Protein AF-E2ZJK9-F1 (afdb_monomer_lite)

Radius of gyration: 49.21 Å; chains: 1; bounding box: 106×94×151 Å

Sequence (545 aa):
MKRNILARRAASAALAACMMFSLSAPALAASTDALLQQSTAAKSAVSVLDEENGMQVDESVQDFDIIINGQSVNSENYNNILGSILCYDIEEKTLKLKEGKSFEGALTITAPEDVSIDLEANASHVVNGNLTVTGAKDVKVTKLKGDDAAEEAIVAINGKAEISCSGDVILKNLGGSSYRGRNLTRDGLTVNGANNVTTEGSIGDQTIIDCTGDIELGNKWGTTASKLTVNSADNVKVTSGSVNWSIENGANITCSGTVEIKGETPIKGDVTIDAGKDVSLEYEEDEAYEDNQNVINITAAGKVELNRNGTRNLGKVIFAQKKGQPYVYFTDKSSEEYKDYRITPIPKTIESKYLRIEPRETYSITVKNGTAQVGDDTTGLNTAFAGEKVTVSGKNENPSVTKFGGWKVISPESFELTEAQKNAEENMTFTMPASPVELKASYSFPAPVLDMQVTVKDGTIRVGKGERQTGTVLVQPGQTVTIEANEPVKENESFHHWKVENGTSTAFAPTEGKLGSETEKGTEKIVFTMPQDGVKLTAVYSIPA

pLDDT: mean 83.43, std 17.49, range [30.0, 98.81]

Organism: NCBI:txid748224

Secondary structure (DSSP, 8-state):
------SS--SSS-SS--SS------TTHHHHHHHHHHHHHHHHHHHTTTTSS---------EEEEEETTEEEETTTTTSBTTTTEEEETTTTEEEE-TT--EES-EEEEE-TT-EEEEEESSS-SEES-EEEEE-S-EEEEE------STT--EEESS-EEEE-SS-EEEEE--S-TTT--EEESS-EEEEEES-EEEESEE-S-EEEEESS-EEEEESSS-SBSSEEEEE-S-EEEEE-SSSEEESS-EEEEESS-EEEEESEEESS-EEEEESS-EEEEE---TT------EEEEEESS-EEEEE-SSS--EEEEEEETT---EEEES-TT----EETTTSPPPSEE-SSEEEEEE--EEEEEEETEEEEETT--S--SEEETT-EEEEEE--S-TTT-EEEEEEEEE-TT----HHHHH-SSEEEEEPPSS-EEEEEEEEPPPP-PPEEEEEEEEEEEETTS--EEEEEEE-TT-EEEEEEPPPSSTT-EEEEEEEPTTS-TT---SBS----SSS---SEEEEE--SS-EEEEEEEE---

Structure (mmCIF, N/CA/C/O backbone):
data_AF-E2ZJK9-F1
#
_entry.id   AF-E2ZJK9-F1
#
loop_
_atom_site.group_PDB
_atom_site.id
_atom_site.type_symbol
_atom_site.label_atom_id
_atom_site.label_alt_id
_atom_site.label_comp_id
_atom_site.label_asym_id
_atom_site.label_entity_id
_atom_site.label_seq_id
_atom_site.pdbx_PDB_ins_code
_atom_site.Cartn_x
_atom_site.Cartn_y
_atom_site.Cartn_z
_atom_site.occupancy
_atom_site.B_iso_or_equiv
_atom_site.auth_seq_id
_atom_site.auth_comp_id
_atom_site.auth_asym_id
_atom_site.auth_atom_id
_atom_site.pdbx_PDB_model_num
ATOM 1 N N . MET A 1 1 ? 21.994 -67.545 -27.556 1.00 36.69 1 MET A N 1
ATOM 2 C CA . MET A 1 1 ? 23.407 -67.112 -27.433 1.00 36.69 1 MET A CA 1
ATOM 3 C C . MET A 1 1 ? 23.386 -65.622 -27.123 1.00 36.69 1 MET A C 1
ATOM 5 O O . MET A 1 1 ? 22.945 -64.864 -27.962 1.00 36.69 1 MET A O 1
ATOM 9 N N . LYS A 1 2 ? 23.362 -65.258 -25.839 1.00 32.78 2 LYS A N 1
ATOM 10 C CA . LYS A 1 2 ? 24.501 -64.855 -24.985 1.00 32.78 2 LYS A CA 1
ATOM 11 C C . LYS A 1 2 ? 25.002 -63.423 -25.269 1.00 32.78 2 LYS A C 1
ATOM 13 O O . LYS A 1 2 ? 25.634 -63.196 -26.288 1.00 32.78 2 LYS A O 1
ATOM 18 N N . ARG A 1 3 ? 24.814 -62.582 -24.233 1.00 33.84 3 ARG A N 1
ATOM 19 C CA . ARG A 1 3 ? 25.404 -61.261 -23.911 1.00 33.84 3 ARG A CA 1
ATOM 20 C C . ARG A 1 3 ? 24.729 -60.020 -24.513 1.00 33.84 3 ARG A C 1
ATOM 22 O O . ARG A 1 3 ? 25.092 -59.606 -25.597 1.00 33.84 3 ARG A O 1
ATOM 29 N N . ASN A 1 4 ? 23.794 -59.432 -23.751 1.00 38.56 4 ASN A N 1
ATOM 30 C CA . ASN A 1 4 ? 23.553 -57.976 -23.647 1.00 38.56 4 ASN A CA 1
ATOM 31 C C . ASN A 1 4 ? 22.528 -57.651 -22.536 1.00 38.56 4 ASN A C 1
ATOM 33 O O . ASN A 1 4 ? 21.489 -57.046 -22.771 1.00 38.56 4 ASN A O 1
ATOM 37 N N . ILE A 1 5 ? 22.808 -58.085 -21.301 1.00 43.97 5 ILE A N 1
ATOM 38 C CA . ILE A 1 5 ? 22.063 -57.672 -20.099 1.00 43.97 5 ILE A CA 1
ATOM 39 C C . ILE A 1 5 ? 23.081 -57.536 -18.964 1.00 43.97 5 ILE A C 1
ATOM 41 O O . ILE A 1 5 ? 23.377 -58.539 -18.326 1.00 43.97 5 ILE A O 1
ATOM 45 N N . LEU A 1 6 ? 23.665 -56.343 -18.779 1.00 38.03 6 LEU A N 1
ATOM 46 C CA . LEU A 1 6 ? 24.171 -55.814 -17.494 1.00 38.03 6 LEU A CA 1
ATOM 47 C C . LEU A 1 6 ? 24.802 -54.410 -17.686 1.00 38.03 6 LEU A C 1
ATOM 49 O O . LEU A 1 6 ? 26.017 -54.273 -17.710 1.00 38.03 6 LEU A O 1
ATOM 53 N N . ALA A 1 7 ? 23.990 -53.361 -17.858 1.00 35.31 7 ALA A N 1
ATOM 54 C CA . ALA A 1 7 ? 24.423 -51.960 -17.647 1.00 35.31 7 ALA A CA 1
ATOM 55 C C . ALA A 1 7 ? 23.241 -50.975 -17.479 1.00 35.31 7 ALA A C 1
ATOM 57 O O . ALA A 1 7 ? 23.321 -49.806 -17.835 1.00 35.31 7 ALA A O 1
ATOM 58 N N . ARG A 1 8 ? 22.110 -51.437 -16.933 1.00 40.41 8 ARG A N 1
ATOM 59 C CA . ARG A 1 8 ? 21.021 -50.583 -16.428 1.00 40.41 8 ARG A CA 1
ATOM 60 C C . ARG A 1 8 ? 20.700 -51.040 -15.010 1.00 40.41 8 ARG A C 1
ATOM 62 O O . ARG A 1 8 ? 19.828 -51.881 -14.832 1.00 40.41 8 ARG A O 1
ATOM 69 N N . ARG A 1 9 ? 21.494 -50.569 -14.041 1.00 40.34 9 ARG A N 1
ATOM 70 C CA . ARG A 1 9 ? 21.239 -50.541 -12.582 1.00 40.34 9 ARG A CA 1
ATOM 71 C C . ARG A 1 9 ? 22.503 -50.046 -11.862 1.00 40.34 9 ARG A C 1
ATOM 73 O O . ARG A 1 9 ? 23.269 -50.843 -11.341 1.00 40.34 9 ARG A O 1
ATOM 80 N N . ALA A 1 10 ? 22.734 -48.734 -11.901 1.00 33.25 10 ALA A N 1
ATOM 81 C CA . ALA A 1 10 ? 23.630 -48.021 -10.977 1.00 33.25 10 ALA A CA 1
ATOM 82 C C . ALA A 1 10 ? 23.337 -46.502 -10.938 1.00 33.25 10 ALA A C 1
ATOM 84 O O . ALA A 1 10 ? 24.207 -45.703 -10.620 1.00 33.25 10 ALA A O 1
ATOM 85 N N . ALA A 1 11 ? 22.106 -46.096 -11.263 1.00 37.12 11 ALA A N 1
ATOM 86 C CA . ALA A 1 11 ? 21.542 -44.838 -10.787 1.00 37.12 11 ALA A CA 1
ATOM 87 C C . ALA A 1 11 ? 20.630 -45.216 -9.610 1.00 37.12 11 ALA A C 1
ATOM 89 O O . ALA A 1 11 ? 19.900 -46.199 -9.730 1.00 37.12 11 ALA A O 1
ATOM 90 N N . SER A 1 12 ? 20.716 -44.477 -8.501 1.00 37.53 12 SER A N 1
ATOM 91 C CA . SER A 1 12 ? 20.052 -44.721 -7.202 1.00 37.53 12 SER A CA 1
ATOM 92 C C . SER A 1 12 ? 20.826 -45.585 -6.195 1.00 37.53 12 SER A C 1
ATOM 94 O O . SER A 1 12 ? 20.400 -46.686 -5.866 1.00 37.53 12 SER A O 1
ATOM 96 N N . ALA A 1 13 ? 21.938 -45.049 -5.673 1.00 36.91 13 ALA A N 1
ATOM 97 C CA . ALA A 1 13 ? 22.360 -45.176 -4.263 1.00 36.91 13 ALA A CA 1
ATOM 98 C C . ALA A 1 13 ? 23.656 -44.372 -4.004 1.00 36.91 13 ALA A C 1
ATOM 100 O O . ALA A 1 13 ? 24.701 -44.942 -3.718 1.00 36.91 13 ALA A O 1
ATOM 101 N N . ALA A 1 14 ? 23.610 -43.043 -4.143 1.00 32.44 14 ALA A N 1
ATOM 102 C CA . ALA A 1 14 ? 24.674 -42.148 -3.656 1.00 32.44 14 ALA A CA 1
ATOM 103 C C . ALA A 1 14 ? 24.133 -40.738 -3.340 1.00 32.44 14 ALA A C 1
ATOM 105 O O . ALA A 1 14 ? 24.819 -39.739 -3.515 1.00 32.44 14 ALA A O 1
ATOM 106 N N . LEU A 1 15 ? 22.872 -40.655 -2.901 1.00 35.00 15 LEU A N 1
ATOM 107 C CA . LEU A 1 15 ? 22.212 -39.410 -2.504 1.00 35.00 15 LEU A CA 1
ATOM 108 C C . LEU A 1 15 ? 21.758 -39.520 -1.041 1.00 35.00 15 LEU A C 1
ATOM 110 O O . LEU A 1 15 ? 20.567 -39.491 -0.763 1.00 35.00 15 LEU A O 1
ATOM 114 N N . ALA A 1 16 ? 22.701 -39.760 -0.124 1.00 37.44 16 ALA A N 1
ATOM 115 C CA . ALA A 1 16 ? 22.486 -39.679 1.328 1.00 37.44 16 ALA A CA 1
ATOM 116 C C . ALA A 1 16 ? 23.815 -39.806 2.106 1.00 37.44 16 ALA A C 1
ATOM 118 O O . ALA A 1 16 ? 23.988 -40.771 2.841 1.00 37.44 16 ALA A O 1
ATOM 119 N N . ALA A 1 17 ? 24.774 -38.885 1.922 1.00 30.00 17 ALA A N 1
ATOM 120 C CA . ALA A 1 17 ? 25.918 -38.725 2.847 1.00 30.00 17 ALA A CA 1
ATOM 121 C C . ALA A 1 17 ?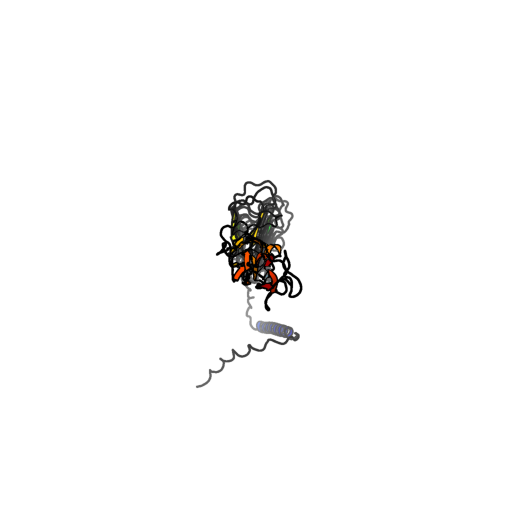 26.744 -37.428 2.635 1.00 30.00 17 ALA A C 1
ATOM 123 O O . ALA A 1 17 ? 27.958 -37.449 2.808 1.00 30.00 17 ALA A O 1
ATOM 124 N N . CYS A 1 18 ? 26.139 -36.295 2.252 1.00 30.66 18 CYS A N 1
ATOM 125 C CA . CYS A 1 18 ? 26.877 -35.022 2.110 1.00 30.66 18 CYS A CA 1
ATOM 126 C C . CYS A 1 18 ? 26.209 -33.853 2.849 1.00 30.66 18 CYS A C 1
ATOM 128 O O . CYS A 1 18 ? 26.067 -32.759 2.316 1.00 30.66 18 CYS A O 1
ATOM 130 N N . MET A 1 19 ? 25.823 -34.077 4.102 1.00 39.34 19 MET A N 1
ATOM 131 C CA . MET A 1 19 ? 25.784 -33.003 5.094 1.00 39.34 19 MET A CA 1
ATOM 132 C C . MET A 1 19 ? 26.695 -33.429 6.239 1.00 39.34 19 MET A C 1
ATOM 134 O O . MET A 1 19 ? 26.606 -34.575 6.670 1.00 39.34 19 MET A O 1
ATOM 138 N N . MET A 1 20 ? 27.519 -32.494 6.717 1.00 39.53 20 MET A N 1
ATOM 139 C CA . MET A 1 20 ? 28.635 -32.652 7.666 1.00 39.53 20 MET A CA 1
ATOM 140 C C . MET A 1 20 ? 29.968 -32.947 6.969 1.00 39.53 20 MET A C 1
ATOM 142 O O . MET A 1 20 ? 30.288 -34.095 6.711 1.00 39.53 20 MET A O 1
ATOM 146 N N . PHE A 1 21 ? 30.718 -31.894 6.630 1.00 30.91 21 PHE A N 1
ATOM 147 C CA . PHE A 1 21 ? 32.135 -31.700 6.986 1.00 30.91 21 PHE A CA 1
ATOM 148 C C . PHE A 1 21 ? 32.675 -30.468 6.242 1.00 30.91 21 PHE A C 1
ATOM 150 O O . PHE A 1 21 ? 32.949 -30.492 5.047 1.00 30.91 21 PHE A O 1
ATOM 157 N N . SER A 1 22 ? 32.823 -29.370 6.978 1.00 46.53 22 SER A N 1
ATOM 158 C CA . SER A 1 22 ? 33.591 -28.192 6.588 1.00 46.53 22 SER A CA 1
ATOM 159 C C . SER A 1 22 ? 35.090 -28.497 6.689 1.00 46.53 22 SER A C 1
ATOM 161 O O . SER A 1 22 ? 35.626 -28.500 7.796 1.00 46.53 22 SER A O 1
ATOM 163 N N . LEU A 1 23 ? 35.772 -28.738 5.566 1.00 31.80 23 LEU A N 1
ATOM 164 C CA . LEU A 1 23 ? 37.238 -28.786 5.489 1.00 31.80 23 LEU A CA 1
ATOM 165 C C . LEU A 1 23 ? 37.726 -28.219 4.140 1.00 31.80 23 LEU A C 1
ATOM 167 O O . LEU A 1 23 ? 37.539 -28.825 3.093 1.00 31.80 23 LEU A O 1
ATOM 171 N N . SER A 1 24 ? 38.328 -27.026 4.209 1.00 39.44 24 SER A N 1
ATOM 172 C CA . SER A 1 24 ? 39.458 -26.510 3.408 1.00 39.44 24 SER A CA 1
ATOM 173 C C . SER A 1 24 ? 39.666 -27.024 1.967 1.00 39.44 24 SER A C 1
ATOM 175 O O . SER A 1 24 ? 40.168 -28.127 1.750 1.00 39.44 24 SER A O 1
ATOM 177 N N . ALA A 1 25 ? 39.418 -26.144 0.991 1.00 44.09 25 ALA A N 1
ATOM 178 C CA . ALA A 1 25 ? 39.797 -2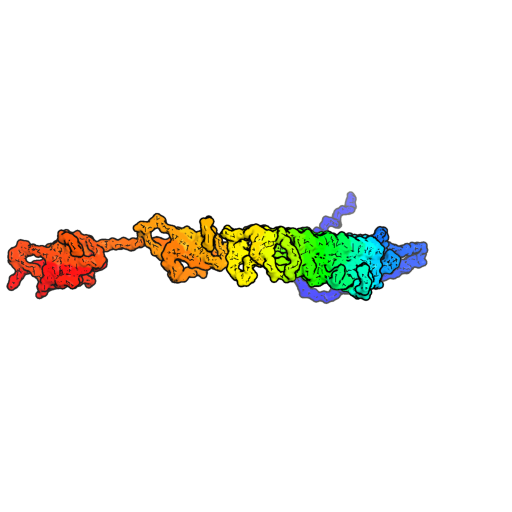6.283 -0.417 1.00 44.09 25 ALA A CA 1
ATOM 179 C C . ALA A 1 25 ? 41.298 -26.004 -0.645 1.00 44.09 25 ALA A C 1
ATOM 181 O O . ALA A 1 25 ? 41.802 -24.970 -0.203 1.00 44.09 25 ALA A O 1
ATOM 182 N N . PRO A 1 26 ? 42.015 -26.915 -1.333 1.00 41.06 26 PRO A N 1
ATOM 183 C CA . PRO A 1 26 ? 42.812 -26.510 -2.505 1.00 41.06 26 PRO A CA 1
ATOM 184 C C . PRO A 1 26 ? 42.707 -27.451 -3.730 1.00 41.06 26 PRO A C 1
ATOM 186 O O . PRO A 1 26 ? 43.377 -27.226 -4.732 1.00 41.06 26 PRO A O 1
ATOM 189 N N . ALA A 1 27 ? 41.883 -28.504 -3.706 1.00 40.94 27 ALA A N 1
ATOM 190 C CA . ALA A 1 27 ? 41.929 -29.551 -4.741 1.00 40.94 27 ALA A CA 1
ATOM 191 C C . ALA A 1 27 ? 41.122 -29.269 -6.031 1.00 40.94 27 ALA A C 1
ATOM 193 O O . ALA A 1 27 ? 41.299 -29.980 -7.017 1.00 40.94 27 ALA A O 1
ATOM 194 N N . LEU A 1 28 ? 40.254 -28.248 -6.059 1.00 36.28 28 LEU A N 1
ATOM 195 C CA . LEU A 1 28 ? 39.377 -27.990 -7.214 1.00 36.28 28 LEU A CA 1
ATOM 196 C C . LEU A 1 28 ? 40.033 -27.108 -8.295 1.00 36.28 28 LEU A C 1
ATOM 198 O O . LEU A 1 28 ? 39.779 -27.313 -9.476 1.00 36.28 28 LEU A O 1
ATOM 202 N N . ALA A 1 29 ? 40.949 -26.208 -7.918 1.00 45.03 29 ALA A N 1
ATOM 203 C CA . ALA A 1 29 ? 41.667 -25.343 -8.863 1.00 45.03 29 ALA A CA 1
ATOM 204 C C . ALA A 1 29 ? 42.700 -26.109 -9.718 1.00 45.03 29 ALA A C 1
ATOM 206 O O . ALA A 1 29 ? 42.884 -25.806 -10.895 1.00 45.03 29 ALA A O 1
ATOM 207 N N . ALA A 1 30 ? 43.314 -27.163 -9.163 1.00 40.53 30 ALA A N 1
ATOM 208 C CA . ALA A 1 30 ? 44.253 -28.018 -9.895 1.00 40.53 30 ALA A CA 1
ATOM 209 C C . ALA A 1 30 ? 43.568 -28.879 -10.981 1.00 40.53 30 ALA A C 1
ATOM 211 O O . ALA A 1 30 ? 44.206 -29.278 -11.953 1.00 40.53 30 ALA A O 1
ATOM 212 N N . SER A 1 31 ? 42.263 -29.150 -10.842 1.00 42.47 31 SER A N 1
ATOM 213 C CA . SER A 1 31 ? 41.483 -29.916 -11.824 1.00 42.47 31 SER A CA 1
ATOM 214 C C . SER A 1 31 ? 41.138 -29.096 -13.069 1.00 42.47 31 SER A C 1
ATOM 216 O O . SER A 1 31 ? 41.044 -29.661 -14.157 1.00 42.47 31 SER A O 1
ATOM 218 N N . THR A 1 32 ? 40.940 -27.784 -12.926 1.00 49.22 32 THR A N 1
ATOM 219 C CA . THR A 1 32 ? 40.674 -26.869 -14.045 1.00 49.22 32 THR A CA 1
ATOM 220 C C . THR A 1 32 ? 41.924 -26.610 -14.880 1.00 49.22 32 THR A C 1
ATOM 222 O O . THR A 1 32 ? 41.837 -26.652 -16.103 1.00 49.22 32 THR A O 1
ATOM 225 N N . ASP A 1 33 ? 43.094 -26.464 -14.250 1.00 48.44 33 ASP A N 1
ATOM 226 C CA . ASP A 1 33 ? 44.368 -26.299 -14.969 1.00 48.44 33 ASP A CA 1
ATOM 227 C C . ASP A 1 33 ? 44.777 -27.558 -15.745 1.00 48.44 33 ASP A C 1
ATOM 229 O O . ASP A 1 33 ? 45.275 -27.463 -16.867 1.00 48.44 33 ASP A O 1
ATOM 233 N N . ALA A 1 34 ? 44.515 -28.749 -15.196 1.00 45.44 34 ALA A N 1
ATOM 234 C CA . ALA A 1 34 ? 44.786 -30.010 -15.888 1.00 45.44 34 ALA A CA 1
ATOM 235 C C . ALA A 1 34 ? 43.881 -30.212 -17.122 1.00 45.44 34 ALA A C 1
ATOM 237 O O . ALA A 1 34 ? 44.342 -30.714 -18.149 1.00 45.44 34 ALA A O 1
ATOM 238 N N . LEU A 1 35 ? 42.615 -29.781 -17.051 1.00 46.00 35 LEU A N 1
ATOM 239 C CA . LEU A 1 35 ? 41.676 -29.777 -18.182 1.00 46.00 35 LEU A CA 1
ATOM 240 C C . LEU A 1 35 ? 42.055 -28.730 -19.241 1.00 46.00 35 LEU A C 1
ATOM 242 O O . LEU A 1 35 ? 42.002 -29.026 -20.436 1.00 46.00 35 LEU A O 1
ATOM 246 N N . LEU A 1 36 ? 42.501 -27.541 -18.818 1.00 52.84 36 LEU A N 1
ATOM 247 C CA . LEU A 1 36 ? 42.991 -26.504 -19.727 1.00 52.84 36 LEU A CA 1
ATOM 248 C C . LEU A 1 36 ? 44.255 -26.971 -20.462 1.00 52.84 36 LEU A C 1
ATOM 250 O O . LEU A 1 36 ? 44.302 -26.879 -21.688 1.00 52.84 36 LEU A O 1
ATOM 254 N N . GLN A 1 37 ? 45.228 -27.554 -19.745 1.00 52.41 37 GLN A N 1
ATOM 255 C CA . GLN A 1 37 ? 46.450 -28.123 -20.330 1.00 52.41 37 GLN A CA 1
ATOM 256 C C . GLN A 1 37 ? 46.160 -29.275 -21.296 1.00 52.41 37 GLN A C 1
ATOM 258 O O . GLN A 1 37 ? 46.801 -29.346 -22.345 1.00 52.41 37 GLN A O 1
ATOM 263 N N . GLN A 1 38 ? 45.185 -30.145 -21.003 1.00 45.47 38 GLN A N 1
ATOM 264 C CA . GLN A 1 38 ? 44.758 -31.178 -21.953 1.00 45.47 38 GLN A CA 1
ATOM 265 C C . GLN A 1 38 ? 44.110 -30.581 -23.210 1.00 45.47 38 GLN A C 1
ATOM 267 O O . GLN A 1 38 ? 44.359 -31.087 -24.302 1.00 45.47 38 GLN A O 1
ATOM 272 N N . SER A 1 39 ? 43.338 -29.493 -23.092 1.00 46.81 39 SER A N 1
ATOM 273 C CA . SER A 1 39 ? 42.735 -28.819 -24.253 1.00 46.81 39 SER A CA 1
ATOM 274 C C . SER A 1 39 ? 43.774 -28.096 -25.121 1.00 46.81 39 SER A C 1
ATOM 276 O O . SER A 1 39 ? 43.702 -28.149 -26.348 1.00 46.81 39 SER A O 1
ATOM 278 N N . THR A 1 40 ? 44.793 -27.490 -24.502 1.00 52.16 40 THR A N 1
ATOM 279 C CA . THR A 1 40 ? 45.890 -26.816 -25.211 1.00 52.16 40 THR A CA 1
ATOM 280 C C . THR A 1 40 ? 46.804 -27.836 -25.889 1.00 52.16 40 THR A C 1
ATOM 282 O O . THR A 1 40 ? 47.172 -27.654 -27.046 1.00 52.16 40 THR A O 1
ATOM 285 N N . ALA A 1 41 ? 47.096 -28.962 -25.228 1.00 45.84 41 ALA A N 1
ATOM 286 C CA . ALA A 1 41 ? 47.845 -30.066 -25.826 1.00 45.84 41 ALA A CA 1
ATOM 287 C C . ALA A 1 41 ? 47.070 -30.754 -26.966 1.00 45.84 41 ALA A C 1
ATOM 289 O O . ALA A 1 41 ? 47.674 -31.136 -27.965 1.00 45.84 41 ALA A O 1
ATOM 290 N N . ALA A 1 42 ? 45.740 -30.867 -26.863 1.00 42.47 42 ALA A N 1
ATOM 291 C CA . ALA A 1 42 ? 44.894 -31.373 -27.944 1.00 42.47 42 ALA A CA 1
ATOM 292 C C . ALA A 1 42 ? 44.851 -30.411 -29.146 1.00 42.47 42 ALA A C 1
ATOM 294 O O . ALA A 1 42 ? 44.963 -30.870 -30.278 1.00 42.47 42 ALA A O 1
ATOM 295 N N . LYS A 1 43 ? 44.784 -29.088 -28.925 1.00 48.06 43 LYS A N 1
ATOM 296 C CA . LYS A 1 43 ? 44.888 -28.078 -29.998 1.00 48.06 43 LYS A CA 1
ATOM 297 C C . LYS A 1 43 ? 46.253 -28.104 -30.696 1.00 48.06 43 LYS A C 1
ATOM 299 O O . LYS A 1 43 ? 46.304 -28.022 -31.918 1.00 48.06 43 LYS A O 1
ATOM 304 N N . SER A 1 44 ? 47.343 -28.287 -29.948 1.00 50.12 44 SER A N 1
ATOM 305 C CA . SER A 1 44 ? 48.688 -28.424 -30.525 1.00 50.12 44 SER A CA 1
ATOM 306 C C . SER A 1 44 ? 48.929 -29.768 -31.220 1.00 50.12 44 SER A C 1
ATOM 308 O O . SER A 1 44 ? 49.742 -29.832 -32.131 1.00 50.12 44 SER A O 1
ATOM 310 N N . ALA A 1 45 ? 48.246 -30.848 -30.830 1.00 40.56 45 ALA A N 1
ATOM 311 C CA . ALA A 1 45 ? 48.332 -32.125 -31.545 1.00 40.56 45 ALA A CA 1
ATOM 312 C C . ALA A 1 45 ? 47.534 -32.121 -32.863 1.00 40.56 45 ALA A C 1
ATOM 314 O O . ALA A 1 45 ? 47.921 -32.813 -33.800 1.00 40.56 45 ALA A O 1
ATOM 315 N N . VAL A 1 46 ? 46.458 -31.329 -32.954 1.00 44.84 46 VAL A N 1
ATOM 316 C CA . VAL A 1 46 ? 45.696 -31.123 -34.199 1.00 44.84 46 VAL A CA 1
ATOM 317 C C . VAL A 1 46 ? 46.503 -30.290 -35.201 1.00 44.84 46 VAL A C 1
ATOM 319 O O . VAL A 1 46 ? 46.625 -30.696 -36.351 1.00 44.84 46 VAL A O 1
ATOM 322 N N . SER A 1 47 ? 47.195 -29.231 -34.757 1.00 47.19 47 SER A N 1
ATOM 323 C CA . SER A 1 47 ? 47.999 -28.388 -35.662 1.00 47.19 47 SER A CA 1
ATOM 324 C C . SER A 1 47 ? 49.187 -29.106 -36.320 1.00 47.19 47 SER A C 1
ATOM 326 O O . SER A 1 47 ? 49.665 -28.659 -37.354 1.00 47.19 47 SER A O 1
ATOM 328 N N . VAL A 1 48 ? 49.688 -30.202 -35.734 1.00 49.44 48 VAL A N 1
ATOM 329 C CA . VAL A 1 48 ? 50.791 -31.002 -36.310 1.00 49.44 48 VAL A CA 1
ATOM 330 C C . VAL A 1 48 ? 50.277 -32.032 -37.330 1.00 49.44 48 VAL A C 1
ATOM 332 O O . VAL A 1 48 ? 51.048 -32.518 -38.150 1.00 49.44 48 VAL A O 1
ATOM 335 N N . LEU A 1 49 ? 48.978 -32.354 -37.318 1.00 45.53 49 LEU A N 1
ATOM 336 C CA . LEU A 1 49 ? 48.354 -33.260 -38.292 1.00 45.53 49 LEU A CA 1
ATOM 337 C C . LEU A 1 49 ? 47.828 -32.530 -39.541 1.00 45.53 49 LEU A C 1
ATOM 339 O O . LEU A 1 49 ? 47.650 -33.166 -40.581 1.00 45.53 49 LEU A O 1
ATOM 343 N N . ASP A 1 50 ? 47.624 -31.214 -39.457 1.00 47.75 50 ASP A N 1
ATOM 344 C CA . ASP A 1 50 ? 47.108 -30.388 -40.556 1.00 47.75 50 ASP A CA 1
ATOM 345 C C . ASP A 1 50 ? 48.186 -30.004 -41.592 1.00 47.75 50 ASP A C 1
ATOM 347 O O . ASP A 1 50 ? 47.863 -29.726 -42.745 1.00 47.75 50 ASP A O 1
ATOM 351 N N . GLU A 1 51 ? 49.480 -30.054 -41.244 1.00 51.19 51 GLU A N 1
ATOM 352 C CA . GLU A 1 51 ? 50.570 -29.772 -42.198 1.00 51.19 51 GLU A CA 1
ATOM 353 C C . GLU A 1 51 ? 50.790 -30.889 -43.239 1.00 51.19 51 GLU A C 1
ATOM 355 O O . GLU A 1 51 ? 51.410 -30.641 -44.274 1.00 51.19 51 GLU A O 1
ATOM 360 N N . GLU A 1 52 ? 50.262 -32.102 -43.021 1.00 48.69 52 GLU A N 1
ATOM 361 C CA . GLU A 1 52 ? 50.449 -33.240 -43.941 1.00 48.69 52 GLU A CA 1
ATOM 362 C C . GLU A 1 52 ? 49.200 -33.580 -44.781 1.00 48.69 52 GLU A C 1
ATOM 364 O O . GLU A 1 52 ? 49.285 -34.339 -45.746 1.00 48.69 52 GLU A O 1
ATOM 369 N N . ASN A 1 53 ? 48.046 -32.970 -44.492 1.00 46.00 53 ASN A N 1
ATOM 370 C CA . ASN A 1 53 ? 46.829 -33.101 -45.292 1.00 46.00 53 ASN A CA 1
ATOM 371 C C . ASN A 1 53 ? 46.305 -31.711 -45.639 1.00 46.00 53 ASN A C 1
ATOM 373 O O . ASN A 1 53 ? 45.742 -31.048 -44.781 1.00 46.00 53 ASN A O 1
ATOM 377 N N . GLY A 1 54 ? 46.440 -31.295 -46.903 1.00 50.09 54 GLY A N 1
ATOM 378 C CA . GLY A 1 54 ? 45.941 -30.020 -47.436 1.00 50.09 54 GLY A CA 1
ATOM 379 C C . GLY A 1 54 ? 44.411 -29.864 -47.420 1.00 50.09 54 GLY A C 1
ATOM 380 O O . GLY A 1 54 ? 43.800 -29.659 -48.467 1.00 50.09 54 GLY A O 1
ATOM 381 N N . MET A 1 55 ? 43.792 -29.956 -46.245 1.00 49.81 55 MET A N 1
ATOM 382 C CA . MET A 1 55 ? 42.466 -29.437 -45.944 1.00 49.81 55 MET A CA 1
ATOM 383 C C . MET A 1 55 ? 42.628 -27.984 -45.508 1.00 49.81 55 MET A C 1
ATOM 385 O O . MET A 1 55 ? 43.234 -27.698 -44.480 1.00 49.81 55 MET A O 1
ATOM 389 N N . GLN A 1 56 ? 42.067 -27.060 -46.287 1.00 51.41 56 GLN A N 1
ATOM 390 C CA . GLN A 1 56 ? 41.753 -25.732 -45.773 1.00 51.41 56 GLN A CA 1
ATOM 391 C C . GLN A 1 56 ? 40.820 -25.905 -44.571 1.00 51.41 56 GLN A C 1
ATOM 393 O O . GLN A 1 56 ? 39.687 -26.361 -44.728 1.00 51.41 56 GLN A O 1
ATOM 398 N N . VAL A 1 57 ? 41.307 -25.570 -43.379 1.00 47.41 57 VAL A N 1
ATOM 399 C CA . VAL A 1 57 ? 40.451 -25.331 -42.221 1.00 47.41 57 VAL A CA 1
ATOM 400 C C . VAL A 1 57 ? 39.743 -24.011 -42.508 1.00 47.41 57 VAL A C 1
ATOM 402 O O . VAL A 1 57 ? 40.358 -22.951 -42.446 1.00 47.41 57 VAL A O 1
ATOM 405 N N . ASP A 1 58 ? 38.483 -24.092 -42.925 1.00 53.50 58 ASP A N 1
ATOM 406 C CA . ASP A 1 58 ? 37.593 -22.934 -42.970 1.00 53.50 58 ASP A CA 1
ATOM 407 C C . ASP A 1 58 ? 37.491 -22.422 -41.524 1.00 53.50 58 ASP A C 1
ATOM 409 O O . ASP A 1 58 ? 37.104 -23.187 -40.632 1.00 53.50 58 ASP A O 1
ATOM 413 N N . GLU A 1 59 ? 37.937 -21.192 -41.247 1.00 59.16 59 GLU A N 1
ATOM 414 C CA . GLU A 1 59 ? 37.766 -20.593 -39.921 1.00 59.16 59 GLU A CA 1
ATOM 415 C C . GLU A 1 59 ? 36.263 -20.561 -39.643 1.00 59.16 59 GLU A C 1
ATOM 417 O O . GLU A 1 59 ? 35.512 -19.830 -40.285 1.00 59.16 59 GLU A O 1
ATOM 422 N N . SER A 1 60 ? 35.792 -21.419 -38.734 1.00 74.69 60 SER A N 1
ATOM 423 C CA . SER A 1 60 ? 34.367 -21.514 -38.446 1.00 74.69 60 SER A CA 1
ATOM 424 C C . SER A 1 60 ? 33.900 -20.182 -37.868 1.00 74.69 60 SER A C 1
ATOM 426 O O . SER A 1 60 ? 34.228 -19.860 -36.724 1.00 74.69 60 SER A O 1
ATOM 428 N N . VAL A 1 61 ? 33.147 -19.420 -38.660 1.00 83.75 61 VAL A N 1
ATOM 429 C CA . VAL A 1 61 ? 32.512 -18.176 -38.230 1.00 83.75 61 VAL A CA 1
ATOM 430 C C . VAL A 1 61 ? 31.597 -18.501 -37.053 1.00 83.75 61 VAL A C 1
ATOM 432 O O . VAL A 1 61 ? 30.591 -19.195 -37.203 1.00 83.75 61 VAL A O 1
ATOM 435 N N . GLN A 1 62 ? 31.980 -18.042 -35.864 1.00 90.50 62 GLN A N 1
ATOM 436 C CA . GLN A 1 62 ? 31.194 -18.247 -34.656 1.00 90.50 62 GLN A CA 1
ATOM 437 C C . GLN A 1 62 ? 30.036 -17.249 -34.661 1.00 90.50 62 GLN A C 1
ATOM 439 O O . GLN A 1 62 ? 30.276 -16.043 -34.652 1.00 90.50 62 GLN A O 1
ATOM 444 N N . ASP A 1 63 ? 28.800 -17.746 -34.672 1.00 93.38 63 ASP A N 1
ATOM 445 C CA . ASP A 1 63 ? 27.595 -16.941 -34.450 1.00 93.38 63 ASP A CA 1
ATOM 446 C C . ASP A 1 63 ? 27.402 -16.709 -32.942 1.00 93.38 63 ASP A C 1
ATOM 448 O O . ASP A 1 63 ? 27.684 -17.597 -32.130 1.00 93.38 63 ASP A O 1
ATOM 452 N N . PHE A 1 64 ? 26.970 -15.506 -32.569 1.00 95.94 64 PHE A N 1
ATOM 453 C CA . PHE A 1 64 ? 26.686 -15.133 -31.181 1.00 95.94 64 PHE A CA 1
ATOM 454 C C . PHE A 1 64 ? 25.188 -15.142 -30.853 1.00 95.94 64 PHE A C 1
ATOM 456 O O . PHE A 1 64 ? 24.814 -14.736 -29.756 1.00 95.94 64 PHE A O 1
ATOM 463 N N . ASP A 1 65 ? 24.336 -15.566 -31.792 1.00 96.69 65 ASP A N 1
ATOM 464 C CA . ASP A 1 65 ? 22.874 -15.586 -31.667 1.00 96.69 65 ASP A CA 1
ATOM 465 C C . ASP A 1 65 ? 22.270 -14.192 -31.388 1.00 96.69 65 ASP A C 1
ATOM 467 O O . ASP A 1 65 ? 21.173 -14.052 -30.842 1.00 96.69 65 ASP A O 1
ATOM 471 N N . ILE A 1 66 ? 22.984 -13.132 -31.787 1.00 98.12 66 ILE A N 1
ATOM 472 C CA . ILE A 1 66 ? 22.533 -11.740 -31.698 1.00 98.12 66 ILE A CA 1
ATOM 473 C C . ILE A 1 66 ? 22.136 -11.270 -33.097 1.00 98.12 66 ILE A C 1
ATOM 475 O O . ILE A 1 66 ? 22.917 -11.370 -34.043 1.00 98.12 66 ILE A O 1
ATOM 479 N N . ILE A 1 67 ? 20.942 -10.694 -33.222 1.00 98.19 67 ILE A N 1
ATOM 480 C CA . ILE A 1 67 ? 20.419 -10.131 -34.471 1.00 98.19 67 ILE A CA 1
ATOM 481 C C . ILE A 1 67 ? 20.137 -8.646 -34.263 1.00 98.19 67 ILE A C 1
ATOM 483 O O . ILE A 1 67 ? 19.383 -8.270 -33.366 1.00 98.19 67 ILE A O 1
ATOM 487 N N . ILE A 1 68 ? 20.704 -7.797 -35.122 1.00 97.75 68 ILE A N 1
ATOM 488 C CA . ILE A 1 68 ? 20.526 -6.342 -35.075 1.00 97.75 68 ILE A CA 1
ATOM 489 C C . ILE A 1 68 ? 19.998 -5.865 -36.423 1.00 97.75 68 ILE A C 1
ATOM 491 O O . ILE A 1 68 ? 20.671 -6.009 -37.441 1.00 97.75 68 ILE A O 1
ATOM 495 N N . ASN A 1 69 ? 18.782 -5.313 -36.450 1.00 97.06 69 ASN A N 1
ATOM 496 C CA . ASN A 1 69 ? 18.099 -4.881 -37.680 1.00 97.06 69 ASN A CA 1
ATOM 497 C C . ASN A 1 69 ? 18.120 -5.942 -38.807 1.00 97.06 69 ASN A C 1
ATOM 499 O O . ASN A 1 69 ? 18.227 -5.614 -39.987 1.00 97.06 69 ASN A O 1
ATOM 503 N N . GLY A 1 70 ? 18.030 -7.225 -38.440 1.00 95.25 70 GLY A N 1
ATOM 504 C CA . GLY A 1 70 ? 18.066 -8.360 -39.371 1.00 95.25 70 GLY A CA 1
ATOM 505 C C . GLY A 1 70 ? 19.465 -8.861 -39.756 1.00 95.25 70 GLY A C 1
ATOM 506 O O . GLY A 1 70 ? 19.559 -9.836 -40.495 1.00 95.25 70 GLY A O 1
ATOM 507 N N . GLN A 1 71 ? 20.541 -8.244 -39.260 1.00 95.69 71 GLN A N 1
ATOM 508 C CA . GLN A 1 71 ? 21.919 -8.705 -39.452 1.00 95.69 71 GLN A CA 1
ATOM 509 C C . GLN A 1 71 ? 22.395 -9.523 -38.238 1.00 95.69 71 GLN A C 1
ATOM 511 O O . GLN A 1 71 ? 22.378 -9.012 -37.119 1.00 95.69 71 GLN A O 1
ATOM 516 N N . SER A 1 72 ? 22.865 -10.757 -38.460 1.00 96.00 72 SER A N 1
ATOM 517 C CA . SER A 1 72 ? 23.508 -11.573 -37.414 1.00 96.00 72 SER A CA 1
ATOM 518 C C . SER A 1 72 ? 24.891 -11.042 -37.033 1.00 96.00 72 SER A C 1
ATOM 520 O O . SER A 1 72 ? 25.662 -10.591 -37.891 1.00 96.00 72 SER A O 1
ATOM 522 N N . VAL A 1 73 ? 25.215 -11.135 -35.745 1.00 96.81 73 VAL A N 1
ATOM 523 C CA . VAL A 1 73 ? 26.528 -10.791 -35.190 1.00 96.81 73 VAL A CA 1
ATOM 524 C C . VAL A 1 73 ? 27.371 -12.054 -35.036 1.00 96.81 73 VAL A C 1
ATOM 526 O O . VAL A 1 73 ? 26.934 -13.029 -34.434 1.00 96.81 73 VAL A O 1
ATOM 529 N N . ASN A 1 74 ? 28.595 -12.028 -35.558 1.00 95.62 74 ASN A N 1
ATOM 530 C CA . ASN A 1 74 ? 29.498 -13.176 -35.574 1.00 95.62 74 ASN A CA 1
ATOM 531 C C . ASN A 1 74 ? 30.965 -12.762 -35.369 1.00 95.62 74 ASN A C 1
ATOM 533 O O . ASN A 1 74 ? 31.285 -11.572 -35.292 1.00 95.62 74 ASN A O 1
ATOM 537 N N . SER A 1 75 ? 31.872 -13.737 -35.294 1.00 92.81 75 SER A N 1
ATOM 538 C CA . SER A 1 75 ? 33.306 -13.515 -35.047 1.00 92.81 75 SER A CA 1
ATOM 539 C C . SER A 1 75 ? 34.011 -12.608 -36.065 1.00 92.81 75 SER A C 1
ATOM 541 O O . SER A 1 75 ? 35.085 -12.096 -35.763 1.00 92.81 75 SER A O 1
ATOM 543 N N . GLU A 1 76 ? 33.427 -12.359 -37.239 1.00 93.06 76 GLU A N 1
ATOM 544 C CA . GLU A 1 76 ? 33.995 -11.453 -38.245 1.00 93.06 76 GLU A CA 1
ATOM 545 C C . GLU A 1 76 ? 33.533 -10.003 -38.057 1.00 93.06 76 GLU A C 1
ATOM 547 O O . GLU A 1 76 ? 34.299 -9.063 -38.279 1.00 93.06 76 GLU A O 1
ATOM 552 N N . ASN A 1 77 ? 32.272 -9.799 -37.659 1.00 93.50 77 ASN A N 1
ATOM 553 C CA . ASN A 1 77 ? 31.646 -8.476 -37.642 1.00 93.50 77 ASN A CA 1
ATOM 554 C C . ASN A 1 77 ? 31.395 -7.902 -36.239 1.00 93.50 77 ASN A C 1
ATOM 556 O O . ASN A 1 77 ? 30.991 -6.743 -36.144 1.00 93.50 77 ASN A O 1
ATOM 560 N N . TYR A 1 78 ? 31.662 -8.653 -35.164 1.00 94.00 78 TYR A N 1
ATOM 561 C CA . TYR A 1 78 ? 31.331 -8.272 -33.783 1.00 94.00 78 TYR A CA 1
ATOM 562 C C . TYR A 1 78 ? 31.850 -6.892 -33.363 1.00 94.00 78 TYR A C 1
ATOM 564 O O . TYR A 1 78 ? 31.165 -6.170 -32.648 1.00 94.00 78 TYR A O 1
ATOM 572 N N . ASN A 1 79 ? 33.020 -6.466 -33.847 1.00 93.00 79 ASN A N 1
ATOM 573 C CA . ASN A 1 79 ? 33.577 -5.140 -33.558 1.00 93.00 79 ASN A CA 1
ATOM 574 C C . ASN A 1 79 ? 33.217 -4.077 -34.621 1.00 93.00 79 ASN A C 1
ATOM 576 O O . ASN A 1 79 ? 33.732 -2.961 -34.601 1.00 93.00 79 ASN A O 1
ATOM 580 N N . ASN A 1 80 ? 32.379 -4.387 -35.607 1.00 92.38 80 ASN A N 1
ATOM 581 C CA . ASN A 1 80 ? 32.044 -3.485 -36.710 1.00 92.38 80 ASN A CA 1
ATOM 582 C C . ASN A 1 80 ? 30.604 -3.691 -37.204 1.00 92.38 80 ASN A C 1
ATOM 584 O O . ASN A 1 80 ? 30.361 -3.945 -38.385 1.00 92.38 80 ASN A O 1
ATOM 588 N N . ILE A 1 81 ? 29.637 -3.557 -36.300 1.00 92.44 81 ILE A N 1
ATOM 589 C CA . ILE A 1 81 ? 28.226 -3.772 -36.619 1.00 92.44 81 ILE A CA 1
ATOM 590 C C . ILE A 1 81 ? 27.607 -2.459 -37.125 1.00 92.44 81 ILE A C 1
ATOM 592 O O . ILE A 1 81 ? 27.873 -1.382 -36.578 1.00 92.44 81 ILE A O 1
ATOM 596 N N . LEU A 1 82 ? 26.807 -2.548 -38.198 1.00 90.19 82 LEU A N 1
ATOM 597 C CA . LEU A 1 82 ? 26.124 -1.419 -38.849 1.00 90.19 82 LEU A CA 1
ATOM 598 C C . LEU A 1 82 ? 27.056 -0.226 -39.142 1.00 90.19 82 LEU A C 1
ATOM 600 O O . LEU A 1 82 ? 26.786 0.906 -38.753 1.00 90.19 82 LEU A O 1
ATOM 604 N N . GLY A 1 83 ? 28.189 -0.475 -39.807 1.00 83.44 83 GLY A N 1
ATOM 605 C CA . GLY A 1 83 ? 29.126 0.591 -40.185 1.00 83.44 83 GLY A CA 1
ATOM 606 C C . GLY A 1 83 ? 29.899 1.180 -38.999 1.00 83.44 83 GLY A C 1
ATOM 607 O O . GLY A 1 83 ? 30.138 2.386 -38.941 1.00 83.44 83 GLY A O 1
ATOM 608 N N . SER A 1 84 ? 30.311 0.333 -38.049 1.00 87.12 84 SER A N 1
ATOM 609 C CA . SER A 1 84 ? 31.064 0.719 -36.845 1.00 87.12 84 SER A CA 1
ATOM 610 C C . SER A 1 84 ? 30.288 1.639 -35.900 1.00 87.12 84 SER A C 1
ATOM 612 O O . SER A 1 84 ? 30.888 2.498 -35.249 1.00 87.12 84 SER A O 1
ATOM 614 N N . ILE A 1 85 ? 28.966 1.495 -35.821 1.00 92.81 85 ILE A N 1
ATOM 615 C CA . ILE A 1 85 ? 28.154 2.199 -34.817 1.00 92.81 85 ILE A CA 1
ATOM 616 C C . ILE A 1 85 ? 28.094 1.382 -33.528 1.00 92.81 85 ILE A C 1
ATOM 618 O O . ILE A 1 85 ? 28.259 1.938 -32.446 1.00 92.81 85 ILE A O 1
ATOM 622 N N . LEU A 1 86 ? 27.929 0.066 -33.656 1.00 95.88 86 LEU A N 1
ATOM 623 C CA . LEU A 1 86 ? 27.819 -0.868 -32.542 1.00 95.88 86 LEU A CA 1
ATOM 624 C C . LEU A 1 86 ? 29.029 -1.812 -32.507 1.00 95.88 86 LEU A C 1
ATOM 626 O O . LEU A 1 86 ? 29.648 -2.104 -33.540 1.00 95.88 86 LEU A O 1
ATOM 630 N N . CYS A 1 87 ? 29.356 -2.295 -31.314 1.00 95.81 87 CYS A N 1
ATOM 631 C CA . CYS A 1 87 ? 30.288 -3.394 -31.099 1.00 95.81 87 CYS A CA 1
ATOM 632 C C . CYS A 1 87 ? 29.765 -4.334 -30.012 1.00 95.81 87 CYS A C 1
ATOM 634 O O . CYS A 1 87 ? 29.120 -3.908 -29.060 1.00 95.81 87 CYS A O 1
ATOM 636 N N . TYR A 1 88 ? 30.049 -5.619 -30.163 1.00 97.56 88 TYR A N 1
ATOM 637 C CA . TYR A 1 88 ? 29.805 -6.635 -29.155 1.00 97.56 88 TYR A CA 1
ATOM 638 C C . TYR A 1 88 ? 31.114 -6.952 -28.434 1.00 97.56 88 TYR A C 1
ATOM 640 O O . TYR A 1 88 ? 32.141 -7.194 -29.060 1.00 97.56 88 TYR A O 1
ATOM 648 N N . ASP A 1 89 ? 31.083 -6.906 -27.113 1.00 96.31 89 ASP A N 1
ATOM 649 C CA . ASP A 1 89 ? 32.181 -7.286 -26.239 1.00 96.31 89 ASP A CA 1
ATOM 650 C C . ASP A 1 89 ? 32.001 -8.758 -25.858 1.00 96.31 89 ASP A C 1
ATOM 652 O O . ASP A 1 89 ? 31.044 -9.099 -25.165 1.00 96.31 89 ASP A O 1
ATOM 656 N N . ILE A 1 90 ? 32.876 -9.633 -26.362 1.00 94.88 90 ILE A N 1
ATOM 657 C CA . ILE A 1 90 ? 32.750 -11.089 -26.191 1.00 94.88 90 ILE A CA 1
ATOM 658 C C . ILE A 1 90 ? 33.040 -11.498 -24.740 1.00 94.88 90 ILE A C 1
ATOM 660 O O . ILE A 1 90 ? 32.391 -12.408 -24.223 1.00 94.88 90 ILE A O 1
ATOM 664 N N . GLU A 1 91 ? 34.000 -10.839 -24.083 1.00 94.00 91 GLU A N 1
ATOM 665 C CA . GLU A 1 91 ? 34.394 -11.161 -22.706 1.00 94.00 91 GLU A CA 1
ATOM 666 C C . GLU A 1 91 ? 33.310 -10.715 -21.721 1.00 94.00 91 GLU A C 1
ATOM 668 O O . GLU A 1 91 ? 32.867 -11.505 -20.887 1.00 94.00 91 GLU A O 1
ATOM 673 N N . GLU A 1 92 ? 32.810 -9.487 -21.885 1.00 95.69 92 GLU A N 1
ATOM 674 C CA . GLU A 1 92 ? 31.747 -8.919 -21.045 1.00 95.69 92 GLU A CA 1
ATOM 675 C C . GLU A 1 92 ? 30.335 -9.331 -21.488 1.00 95.69 92 GLU A C 1
ATOM 677 O O . GLU A 1 92 ? 29.347 -8.928 -20.872 1.00 95.69 92 GLU A O 1
ATOM 682 N N . LYS A 1 93 ? 30.212 -10.076 -22.594 1.00 97.44 93 LYS A N 1
ATOM 683 C CA . LYS A 1 93 ? 28.942 -10.430 -23.251 1.00 97.44 93 LYS A CA 1
ATOM 684 C C . LYS A 1 93 ? 27.990 -9.242 -23.392 1.00 97.44 93 LYS A C 1
ATOM 686 O O . LYS A 1 93 ? 26.801 -9.342 -23.100 1.00 97.44 93 LYS A O 1
ATOM 691 N N . THR A 1 94 ? 28.508 -8.099 -23.830 1.00 98.06 94 THR A N 1
ATOM 692 C CA . THR A 1 94 ? 27.741 -6.849 -23.842 1.00 98.06 94 THR A CA 1
ATOM 693 C C . THR A 1 94 ? 27.755 -6.195 -25.217 1.00 98.06 94 THR A C 1
ATOM 695 O O . THR A 1 94 ? 28.817 -5.900 -25.761 1.00 98.06 94 THR A O 1
ATOM 698 N N . LEU A 1 95 ? 26.577 -5.916 -25.774 1.00 98.12 95 LEU A N 1
ATOM 699 C CA . LEU A 1 95 ? 26.430 -5.088 -26.969 1.00 98.12 95 LEU A CA 1
ATOM 700 C C . LEU A 1 95 ? 26.447 -3.607 -26.579 1.00 98.12 95 LEU A C 1
ATOM 702 O O . LEU A 1 95 ? 25.643 -3.176 -25.755 1.00 98.12 95 LEU A O 1
ATOM 706 N N . LYS A 1 96 ? 27.331 -2.827 -27.202 1.00 97.31 96 LYS A N 1
ATOM 707 C CA . LYS A 1 96 ? 27.569 -1.416 -26.887 1.00 97.31 96 LYS A CA 1
ATOM 708 C C . LYS A 1 96 ? 27.476 -0.535 -28.126 1.00 97.31 96 LYS A C 1
ATOM 710 O O . LYS A 1 96 ? 27.800 -0.961 -29.238 1.00 97.31 96 LYS A O 1
ATOM 715 N N . LEU A 1 97 ? 27.111 0.730 -27.924 1.00 95.12 97 LEU A N 1
ATOM 716 C CA . LEU A 1 97 ? 27.465 1.786 -28.876 1.00 95.12 97 LEU A CA 1
ATOM 717 C C . LEU A 1 97 ? 28.971 2.043 -28.798 1.00 95.12 97 LEU A C 1
ATOM 719 O O . LEU A 1 97 ? 29.553 2.068 -27.713 1.00 95.12 97 LEU A O 1
ATOM 723 N N . LYS A 1 98 ? 29.615 2.259 -29.948 1.00 90.38 98 LYS A N 1
ATOM 724 C CA . LYS A 1 98 ? 30.993 2.755 -29.952 1.00 90.38 98 LYS A CA 1
ATOM 725 C C . LYS A 1 98 ? 31.031 4.168 -29.375 1.00 90.38 98 LYS A C 1
ATOM 727 O O . LYS A 1 98 ? 30.115 4.958 -29.593 1.00 90.38 98 LYS A O 1
ATOM 732 N N . GLU A 1 99 ? 32.116 4.469 -28.670 1.00 84.69 99 GLU A N 1
ATOM 733 C CA . GLU A 1 99 ? 32.277 5.659 -27.829 1.00 84.69 99 GLU A CA 1
ATOM 734 C C . GLU A 1 99 ? 31.737 6.952 -28.467 1.00 84.69 99 GLU A C 1
ATOM 736 O O . GLU A 1 99 ? 32.131 7.345 -29.569 1.00 84.69 99 GLU A O 1
ATOM 741 N N . GLY A 1 100 ? 30.804 7.598 -27.759 1.00 75.88 100 GLY A N 1
ATOM 742 C CA . GLY A 1 100 ? 30.224 8.891 -28.126 1.00 75.88 100 GLY A CA 1
ATOM 743 C C . GLY A 1 100 ? 29.233 8.877 -29.296 1.00 75.88 100 GLY A C 1
ATOM 744 O O . GLY A 1 100 ? 28.699 9.935 -29.624 1.00 75.88 100 GLY A O 1
ATOM 745 N N . LYS A 1 101 ? 28.968 7.727 -29.930 1.00 88.25 101 LYS A N 1
ATOM 746 C CA . LYS A 1 101 ? 28.041 7.637 -31.068 1.00 88.25 101 LYS A CA 1
ATOM 747 C C . LYS A 1 101 ? 26.584 7.517 -30.637 1.00 88.25 101 LYS A C 1
ATOM 749 O O . LYS A 1 101 ? 26.278 7.091 -29.529 1.00 88.25 101 LYS A O 1
ATOM 754 N N . SER A 1 102 ? 25.697 7.845 -31.568 1.00 91.56 102 SER A N 1
ATOM 755 C CA . SER A 1 102 ? 24.264 7.579 -31.502 1.00 91.56 102 SER A CA 1
ATOM 756 C C . SER A 1 102 ? 23.821 6.705 -32.676 1.00 91.56 102 SER A C 1
ATOM 758 O O . SER A 1 102 ? 24.587 6.463 -33.616 1.00 91.56 102 SER A O 1
ATOM 760 N N . PHE A 1 103 ? 22.586 6.214 -32.611 1.00 95.19 103 PHE A N 1
ATOM 761 C CA . PHE A 1 103 ? 21.969 5.429 -33.670 1.00 95.19 103 PHE A CA 1
ATOM 762 C C . PHE A 1 103 ? 20.872 6.224 -34.388 1.00 95.19 103 PHE A C 1
ATOM 764 O O . PHE A 1 103 ? 19.937 6.702 -33.748 1.00 95.19 103 PHE A O 1
ATOM 771 N N . GLU A 1 104 ? 20.956 6.319 -35.716 1.00 94.44 104 GLU A N 1
ATOM 772 C CA . GLU A 1 104 ? 19.958 6.989 -36.558 1.00 94.44 104 GLU A CA 1
ATOM 773 C C . GLU A 1 104 ? 18.948 5.981 -37.126 1.00 94.44 104 GLU A C 1
ATOM 775 O O . GLU A 1 104 ? 19.327 5.033 -37.818 1.00 94.44 104 GLU A O 1
ATOM 780 N N . GLY A 1 105 ? 17.656 6.205 -36.871 1.00 95.31 105 GLY A N 1
ATOM 781 C CA . GLY A 1 105 ? 16.569 5.316 -37.285 1.00 95.31 105 GLY A CA 1
ATOM 782 C C . GLY A 1 105 ? 16.141 4.314 -36.208 1.00 95.31 105 GLY A C 1
ATOM 783 O O . GLY A 1 105 ? 16.522 4.409 -35.043 1.00 95.31 105 GLY A O 1
ATOM 784 N N . ALA A 1 106 ? 15.300 3.351 -36.598 1.00 97.50 106 ALA A N 1
ATOM 785 C CA . ALA A 1 106 ? 14.805 2.317 -35.691 1.00 97.50 106 ALA A CA 1
ATOM 786 C C . ALA A 1 106 ? 15.881 1.255 -35.408 1.00 97.50 106 ALA A C 1
ATOM 788 O O . ALA A 1 106 ? 16.513 0.738 -36.336 1.00 97.50 106 ALA A O 1
ATOM 789 N N . LEU A 1 107 ? 16.055 0.911 -34.133 1.00 98.38 107 LEU A N 1
ATOM 790 C CA . LEU A 1 107 ? 17.004 -0.088 -33.654 1.00 98.38 107 LEU A CA 1
ATOM 791 C C . LEU A 1 107 ? 16.247 -1.279 -33.064 1.00 98.38 107 LEU A C 1
ATOM 793 O O . LEU A 1 107 ? 15.571 -1.155 -32.049 1.00 98.38 107 LEU A O 1
ATOM 797 N N . THR A 1 108 ? 16.373 -2.435 -33.705 1.00 98.56 108 THR A N 1
ATOM 798 C CA . THR A 1 108 ? 15.827 -3.717 -33.253 1.00 98.56 108 THR A CA 1
ATOM 799 C C . THR A 1 108 ? 16.974 -4.644 -32.890 1.00 98.56 108 THR A C 1
ATOM 801 O O . THR A 1 108 ? 17.835 -4.906 -33.730 1.00 98.56 108 THR A O 1
ATOM 804 N N . ILE A 1 109 ? 16.975 -5.144 -31.658 1.00 98.69 109 ILE A N 1
ATOM 805 C CA . ILE A 1 109 ? 17.980 -6.060 -31.122 1.00 98.69 109 ILE A CA 1
ATOM 806 C C . ILE A 1 109 ? 17.272 -7.307 -30.594 1.00 98.69 109 ILE A C 1
ATOM 808 O O . ILE A 1 109 ? 16.395 -7.228 -29.735 1.00 98.69 109 ILE A O 1
ATOM 812 N N . THR A 1 110 ? 17.688 -8.471 -31.073 1.00 98.62 110 THR A N 1
ATOM 813 C CA . THR A 1 110 ? 17.371 -9.765 -30.468 1.00 98.62 110 THR A CA 1
ATOM 814 C C . THR A 1 110 ? 18.666 -10.354 -29.942 1.00 98.62 110 THR A C 1
ATOM 816 O O . THR A 1 110 ? 19.637 -10.435 -30.690 1.00 98.62 110 THR A O 1
ATOM 819 N N . ALA A 1 111 ? 18.701 -10.713 -28.663 1.00 97.75 111 ALA A N 1
ATOM 820 C CA . ALA A 1 111 ? 19.899 -11.224 -28.004 1.00 97.75 111 ALA A CA 1
ATOM 821 C C . ALA A 1 111 ? 19.534 -12.333 -27.007 1.00 97.75 111 ALA A C 1
ATOM 823 O O . ALA A 1 111 ? 18.426 -12.304 -26.469 1.00 97.75 111 ALA A O 1
ATOM 824 N N . PRO A 1 112 ? 20.431 -13.290 -26.730 1.00 97.06 112 PRO A N 1
ATOM 825 C CA . PRO A 1 112 ? 20.197 -14.313 -25.715 1.00 97.06 112 PRO A CA 1
ATOM 826 C C . PRO A 1 112 ? 20.179 -13.726 -24.289 1.00 97.06 112 PRO A C 1
ATOM 828 O O . PRO A 1 112 ? 20.685 -12.631 -24.037 1.00 97.06 112 PRO A O 1
ATOM 831 N N . GLU A 1 113 ? 19.597 -14.468 -23.341 1.00 95.69 113 GLU A N 1
ATOM 832 C CA . GLU A 1 113 ? 19.401 -14.053 -21.934 1.00 95.69 113 GLU A CA 1
ATOM 833 C C . GLU A 1 113 ? 20.705 -13.857 -21.140 1.00 95.69 113 GLU A C 1
ATOM 835 O O . GLU A 1 113 ? 20.675 -13.380 -20.010 1.00 95.69 113 GLU A O 1
ATOM 840 N N . ASP A 1 114 ? 21.860 -14.234 -21.692 1.00 96.62 114 ASP A N 1
ATOM 841 C CA . ASP A 1 114 ? 23.175 -14.023 -21.085 1.00 96.62 114 ASP A CA 1
ATOM 842 C C . ASP A 1 114 ? 23.943 -12.832 -21.684 1.00 96.62 114 ASP A C 1
ATOM 844 O O . ASP A 1 114 ? 25.067 -12.567 -21.254 1.00 96.62 114 ASP A O 1
ATOM 848 N N . VAL A 1 115 ? 23.341 -12.107 -22.636 1.00 98.31 115 VAL A N 1
ATOM 849 C CA . VAL A 1 115 ? 23.919 -10.920 -23.281 1.00 98.31 115 VAL A CA 1
ATOM 850 C C . VAL A 1 115 ? 23.251 -9.645 -22.784 1.00 98.31 115 VAL A C 1
ATOM 852 O O . VAL A 1 115 ? 22.037 -9.487 -22.894 1.00 98.31 115 VAL A O 1
ATOM 855 N N . SER A 1 116 ? 24.047 -8.698 -22.293 1.00 98.56 116 SER A N 1
ATOM 856 C CA . SER A 1 116 ? 23.567 -7.379 -21.867 1.00 98.56 116 SER A CA 1
ATOM 857 C C . SER A 1 116 ? 23.665 -6.353 -22.999 1.00 98.56 116 SER A C 1
ATOM 859 O O . SER A 1 116 ? 24.518 -6.439 -23.882 1.00 98.56 116 SER A O 1
ATOM 861 N N . ILE A 1 117 ? 22.792 -5.351 -22.975 1.00 98.62 117 ILE A N 1
ATOM 862 C CA . ILE A 1 117 ? 22.761 -4.242 -23.928 1.00 98.62 117 ILE A CA 1
ATOM 863 C C . ILE A 1 117 ? 23.079 -2.955 -23.161 1.00 98.62 117 ILE A C 1
ATOM 865 O O . ILE A 1 117 ? 22.336 -2.594 -22.253 1.00 98.62 117 ILE A O 1
ATOM 869 N N . ASP A 1 118 ? 24.153 -2.251 -23.519 1.00 98.06 118 ASP A N 1
ATOM 870 C CA . ASP A 1 118 ? 24.523 -0.956 -22.929 1.00 98.06 118 ASP A CA 1
ATOM 871 C C . ASP A 1 118 ? 24.689 0.106 -24.022 1.00 98.06 118 ASP A C 1
ATOM 873 O O . ASP A 1 118 ? 25.735 0.250 -24.660 1.00 98.06 118 ASP A O 1
ATOM 877 N N . LEU A 1 119 ? 23.610 0.845 -24.271 1.00 97.50 119 LEU A N 1
ATOM 878 C CA . LEU A 1 119 ? 23.576 1.933 -25.238 1.00 97.50 119 LEU A CA 1
ATOM 879 C C . LEU A 1 119 ? 23.844 3.250 -24.511 1.00 97.50 119 LEU A C 1
ATOM 881 O O . LEU A 1 119 ? 22.934 3.902 -23.993 1.00 97.50 119 LEU A O 1
ATOM 885 N N . GLU A 1 120 ? 25.107 3.652 -24.486 1.00 94.94 120 GLU A N 1
ATOM 886 C CA . GLU A 1 120 ? 25.537 4.922 -23.913 1.00 94.94 120 GLU A CA 1
ATOM 887 C C . GLU A 1 120 ? 25.992 5.884 -25.012 1.00 94.94 120 GLU A C 1
ATOM 889 O O . GLU A 1 120 ? 26.806 5.527 -25.864 1.00 94.94 120 GLU A O 1
ATOM 894 N N . ALA A 1 121 ? 25.472 7.114 -24.997 1.00 91.81 121 ALA A N 1
ATOM 895 C CA . ALA A 1 121 ? 25.815 8.130 -25.987 1.00 91.81 121 ALA A CA 1
ATOM 896 C C . ALA A 1 121 ? 26.078 9.492 -25.337 1.00 91.81 121 ALA A C 1
ATOM 898 O O . ALA A 1 121 ? 25.297 9.965 -24.507 1.00 91.81 121 ALA A O 1
ATOM 899 N N . ASN A 1 122 ? 27.138 10.165 -25.790 1.00 87.38 122 ASN A N 1
ATOM 900 C CA . ASN A 1 122 ? 27.381 11.590 -25.550 1.00 87.38 122 ASN A CA 1
ATOM 901 C C . ASN A 1 122 ? 26.985 12.406 -26.793 1.00 87.38 122 ASN A C 1
ATOM 903 O O . ASN A 1 122 ? 27.800 13.091 -27.405 1.00 87.38 122 ASN A O 1
ATOM 907 N N . ALA A 1 123 ? 25.731 12.247 -27.207 1.00 85.75 123 ALA A N 1
ATOM 908 C CA . ALA A 1 123 ? 25.156 12.855 -28.400 1.00 85.75 123 ALA A CA 1
ATOM 909 C C . ALA A 1 123 ? 23.775 13.450 -28.079 1.00 85.75 123 ALA A C 1
ATOM 911 O O . ALA A 1 123 ? 23.315 13.402 -26.935 1.00 85.75 123 ALA A O 1
ATOM 912 N N . SER A 1 124 ? 23.094 14.015 -29.082 1.00 82.56 124 SER A N 1
ATOM 913 C CA . SER A 1 124 ? 21.760 14.615 -28.916 1.00 82.56 124 SER A CA 1
ATOM 914 C C . SER A 1 124 ? 20.664 13.601 -28.568 1.00 82.56 124 SER A C 1
ATOM 916 O O . SER A 1 124 ? 19.653 13.981 -27.982 1.00 82.56 124 SER A O 1
ATOM 918 N N . HIS A 1 125 ? 20.894 12.326 -28.875 1.00 88.62 125 HIS A N 1
ATOM 919 C CA . HIS A 1 125 ? 20.049 11.172 -28.580 1.00 88.62 125 HIS A CA 1
ATOM 920 C C . HIS A 1 125 ? 20.933 9.921 -28.458 1.00 88.62 125 HIS A C 1
ATOM 922 O O . HIS A 1 125 ? 22.081 9.923 -28.899 1.00 88.62 125 HIS A O 1
ATOM 928 N N . VAL A 1 126 ? 20.395 8.842 -27.892 1.00 94.06 126 VAL A N 1
ATOM 929 C CA . VAL A 1 126 ? 20.996 7.503 -28.002 1.00 94.06 126 VAL A CA 1
ATOM 930 C C . VAL A 1 126 ? 20.459 6.809 -29.253 1.00 94.06 126 VAL A C 1
ATOM 932 O O . VAL A 1 126 ? 21.237 6.299 -30.056 1.00 94.06 126 VAL A O 1
ATOM 935 N N . VAL A 1 127 ? 19.136 6.866 -29.457 1.00 95.69 127 VAL A N 1
ATOM 936 C CA . VAL A 1 127 ? 18.436 6.316 -30.630 1.00 95.69 127 VAL A CA 1
ATOM 937 C C . VAL A 1 127 ? 17.484 7.371 -31.198 1.00 95.69 127 VAL A C 1
ATOM 939 O O . VAL A 1 127 ? 16.583 7.839 -30.500 1.00 95.69 127 VAL A O 1
ATOM 942 N N . ASN A 1 128 ? 17.657 7.752 -32.464 1.00 94.00 128 ASN A N 1
ATOM 943 C CA . ASN A 1 128 ? 16.750 8.645 -33.188 1.00 94.00 128 ASN A CA 1
ATOM 944 C C . ASN A 1 128 ? 15.677 7.843 -33.937 1.00 94.00 128 ASN A C 1
ATOM 946 O O . ASN A 1 128 ? 15.648 7.784 -35.168 1.00 94.00 128 ASN A O 1
ATOM 950 N N . GLY A 1 129 ? 14.833 7.163 -33.170 1.00 95.44 129 GLY A N 1
ATOM 951 C CA . GLY A 1 129 ? 13.781 6.287 -33.664 1.00 95.44 129 GLY A CA 1
ATOM 952 C C . GLY A 1 129 ? 13.290 5.347 -32.568 1.00 95.44 129 GLY A C 1
ATOM 953 O O . GLY A 1 129 ? 13.592 5.540 -31.389 1.00 95.44 129 GLY A O 1
ATOM 954 N N . ASN A 1 130 ? 12.539 4.318 -32.963 1.00 98.12 130 ASN A N 1
ATOM 955 C CA . ASN A 1 130 ? 12.069 3.293 -32.032 1.00 98.12 130 ASN A CA 1
ATOM 956 C C . ASN A 1 130 ? 13.217 2.382 -31.587 1.00 98.12 130 ASN A C 1
ATOM 958 O O . ASN A 1 130 ? 14.076 2.024 -32.394 1.00 98.12 130 ASN A O 1
ATOM 962 N N . LEU A 1 131 ? 13.177 1.966 -30.324 1.00 98.62 131 LEU A N 1
ATOM 963 C CA . LEU A 1 131 ? 14.053 0.942 -29.768 1.00 98.62 131 LEU A CA 1
ATOM 964 C C . LEU A 1 131 ? 13.223 -0.297 -29.436 1.00 98.62 131 LEU A C 1
ATOM 966 O O . LEU A 1 131 ? 12.317 -0.223 -28.611 1.00 98.62 131 LEU A O 1
ATOM 970 N N . THR A 1 132 ? 13.577 -1.432 -30.025 1.00 98.75 132 THR A N 1
ATOM 971 C CA . THR A 1 132 ? 13.000 -2.735 -29.692 1.00 98.75 132 THR A CA 1
ATOM 972 C C . THR A 1 132 ? 14.114 -3.674 -29.247 1.00 98.75 132 THR A C 1
ATOM 974 O O . THR A 1 132 ? 15.047 -3.924 -30.008 1.00 98.75 132 THR A O 1
ATOM 977 N N . VAL A 1 133 ? 14.024 -4.205 -28.029 1.00 98.75 133 VAL A N 1
ATOM 978 C CA . VAL A 1 133 ? 14.945 -5.220 -27.498 1.00 98.75 133 VAL A CA 1
ATOM 979 C C . VAL A 1 133 ? 14.149 -6.449 -27.078 1.00 98.75 133 VAL A C 1
ATOM 981 O O . VAL A 1 133 ? 13.131 -6.332 -26.399 1.00 98.75 133 VAL A O 1
ATOM 984 N N . THR A 1 134 ? 14.595 -7.636 -27.481 1.00 98.25 134 THR A N 1
ATOM 985 C CA . THR A 1 134 ? 13.962 -8.911 -27.122 1.00 98.25 134 THR A CA 1
ATOM 986 C C . THR A 1 134 ? 15.010 -9.925 -26.676 1.00 98.25 134 THR A C 1
ATOM 988 O O . THR A 1 134 ? 15.967 -10.180 -27.409 1.00 98.25 134 THR A O 1
ATOM 991 N N . GLY A 1 135 ? 14.796 -10.534 -25.509 1.00 95.81 135 GLY A N 1
ATOM 992 C CA . GLY A 1 135 ? 15.638 -11.598 -24.967 1.00 95.81 135 GLY A CA 1
ATOM 993 C C . GLY A 1 135 ? 16.523 -11.081 -23.844 1.00 95.81 135 GLY A C 1
ATOM 994 O O . GLY A 1 135 ? 16.046 -11.114 -22.728 1.00 95.81 135 GLY A O 1
ATOM 995 N N . ALA A 1 136 ? 17.745 -10.638 -24.156 1.00 97.81 136 ALA A N 1
ATOM 996 C CA . ALA A 1 136 ? 18.730 -9.895 -23.346 1.00 97.81 136 ALA A CA 1
ATOM 997 C C . ALA A 1 136 ? 18.737 -10.084 -21.810 1.00 97.81 136 ALA A C 1
ATOM 999 O O . ALA A 1 136 ? 17.727 -9.999 -21.118 1.00 97.81 136 ALA A O 1
ATOM 1000 N N . LYS A 1 137 ? 19.933 -10.173 -21.229 1.00 98.12 137 LYS A N 1
ATOM 1001 C CA . LYS A 1 137 ? 20.100 -10.145 -19.777 1.00 98.12 137 LYS A CA 1
ATOM 1002 C C . LYS A 1 137 ? 19.655 -8.805 -19.192 1.00 98.12 137 LYS A C 1
ATOM 1004 O O . LYS A 1 137 ? 18.612 -8.725 -18.565 1.00 98.12 137 LYS A O 1
ATOM 1009 N N . ASP A 1 138 ? 20.428 -7.750 -19.421 1.00 98.56 138 ASP A N 1
ATOM 1010 C CA . ASP A 1 138 ? 20.179 -6.406 -18.892 1.00 98.56 138 ASP A CA 1
ATOM 1011 C C . ASP A 1 138 ? 20.085 -5.411 -20.050 1.00 98.56 138 ASP A C 1
ATOM 1013 O O . ASP A 1 138 ? 20.754 -5.582 -21.072 1.00 98.56 138 ASP A O 1
ATOM 1017 N N . VAL A 1 139 ? 19.290 -4.353 -19.896 1.00 98.75 139 VAL A N 1
ATOM 1018 C CA . VAL A 1 139 ? 19.153 -3.291 -20.900 1.00 98.75 139 VAL A CA 1
ATOM 1019 C C . VAL A 1 139 ? 19.373 -1.932 -20.255 1.00 98.75 139 VAL A C 1
ATOM 1021 O O . VAL A 1 139 ? 18.544 -1.426 -19.500 1.00 98.75 139 VAL A O 1
ATOM 1024 N N . LYS A 1 140 ? 20.495 -1.309 -20.602 1.00 98.50 140 LYS A N 1
ATOM 1025 C CA . LYS A 1 140 ? 20.879 0.031 -20.177 1.00 98.50 140 LYS A CA 1
ATOM 1026 C C . LYS A 1 140 ? 20.870 0.981 -21.368 1.00 98.50 140 LYS A C 1
ATOM 1028 O O . LYS A 1 140 ? 21.488 0.721 -22.395 1.00 98.50 140 LYS A O 1
ATOM 1033 N N . VAL A 1 141 ? 20.185 2.111 -21.217 1.00 98.12 141 VAL A N 1
ATOM 1034 C CA . VAL A 1 141 ? 20.218 3.225 -22.171 1.00 98.12 141 VAL A CA 1
ATOM 1035 C C . VAL A 1 141 ? 20.550 4.486 -21.402 1.00 98.12 141 VAL A C 1
ATOM 1037 O O . VAL A 1 141 ? 19.793 4.900 -20.527 1.00 98.12 141 VAL A O 1
ATOM 1040 N N . THR A 1 142 ? 21.688 5.099 -21.704 1.00 95.38 142 THR A N 1
ATOM 1041 C CA . THR A 1 142 ? 22.143 6.306 -21.011 1.00 95.38 142 THR A CA 1
ATOM 1042 C C . THR A 1 142 ? 22.512 7.388 -22.016 1.00 95.38 142 THR A C 1
ATOM 1044 O O . THR A 1 142 ? 23.521 7.298 -22.711 1.00 95.38 142 THR A O 1
ATOM 1047 N N . LYS A 1 143 ? 21.716 8.462 -22.063 1.00 91.75 143 LYS A N 1
ATOM 1048 C CA . LYS A 1 143 ? 22.159 9.717 -22.681 1.00 91.75 143 LYS A CA 1
ATOM 1049 C C . LYS A 1 143 ? 22.973 10.489 -21.650 1.00 91.75 143 LYS A C 1
ATOM 1051 O O . LYS A 1 143 ? 22.428 10.933 -20.635 1.00 91.75 143 LYS A O 1
ATOM 1056 N N . LEU A 1 144 ? 24.264 10.654 -21.912 1.00 89.06 144 LEU A N 1
ATOM 1057 C CA . LEU A 1 144 ? 25.158 11.449 -21.079 1.00 89.06 144 LEU A CA 1
ATOM 1058 C C . LEU A 1 144 ? 24.861 12.948 -21.220 1.00 89.06 144 LEU A C 1
ATOM 1060 O O . LEU A 1 144 ? 24.207 13.410 -22.161 1.00 89.06 144 LEU A O 1
ATOM 1064 N N . LYS A 1 145 ? 25.352 13.719 -20.248 1.00 80.25 145 LYS A N 1
ATOM 1065 C CA . LYS A 1 145 ? 25.294 15.179 -20.278 1.00 80.25 145 LYS A CA 1
ATOM 1066 C C . LYS A 1 145 ? 26.300 15.691 -21.316 1.00 80.25 145 LYS A C 1
ATOM 1068 O O . LYS A 1 145 ? 27.498 15.676 -21.044 1.00 80.25 145 LYS A O 1
ATOM 1073 N N . GLY A 1 146 ? 25.807 16.117 -22.476 1.00 67.56 146 GLY A N 1
ATOM 1074 C CA . GLY A 1 146 ? 26.622 16.711 -23.537 1.00 67.56 146 GLY A CA 1
ATOM 1075 C C . GLY A 1 146 ? 26.692 18.237 -23.447 1.00 67.56 146 GLY A C 1
ATOM 1076 O O . GLY A 1 146 ? 26.118 18.848 -22.538 1.00 67.56 146 GLY A O 1
ATOM 1077 N N . ASP A 1 147 ? 27.357 18.858 -24.426 1.00 56.62 147 ASP A N 1
ATOM 1078 C CA . ASP A 1 147 ? 27.330 20.309 -24.676 1.00 56.62 147 ASP A CA 1
ATOM 1079 C C . ASP A 1 147 ? 25.955 20.719 -25.258 1.00 56.62 147 ASP A C 1
ATOM 1081 O O . ASP A 1 147 ? 25.821 21.162 -26.398 1.00 56.62 147 ASP A O 1
ATOM 1085 N N . ASP A 1 148 ? 24.895 20.499 -24.476 1.00 57.88 148 ASP A N 1
ATOM 1086 C CA . ASP A 1 148 ? 23.481 20.599 -24.860 1.00 57.88 148 ASP A CA 1
ATOM 1087 C C . ASP A 1 148 ? 23.004 22.073 -24.979 1.00 57.88 148 ASP A C 1
ATOM 1089 O O . ASP A 1 148 ? 22.092 22.515 -24.277 1.00 57.88 148 ASP A O 1
ATOM 1093 N N . ALA A 1 149 ? 23.625 22.863 -25.864 1.00 49.88 149 ALA A N 1
ATOM 1094 C CA . ALA A 1 149 ? 23.229 24.250 -26.154 1.00 49.88 149 ALA A CA 1
ATOM 1095 C C . ALA A 1 149 ? 22.135 24.382 -27.241 1.00 49.88 149 ALA A C 1
ATOM 1097 O O . ALA A 1 149 ? 21.618 25.480 -27.449 1.00 49.88 149 ALA A O 1
ATOM 1098 N N . ALA A 1 150 ? 21.772 23.299 -27.941 1.00 53.66 150 ALA A N 1
ATOM 1099 C CA . ALA A 1 150 ? 20.807 23.318 -29.047 1.00 53.66 150 ALA A CA 1
ATOM 1100 C C . ALA A 1 150 ? 19.417 22.778 -28.644 1.00 53.66 150 ALA A C 1
ATOM 1102 O O . ALA A 1 150 ? 19.307 21.749 -27.979 1.00 53.66 150 ALA A O 1
ATOM 1103 N N . GLU A 1 151 ? 18.348 23.450 -29.095 1.00 49.69 151 GLU A N 1
ATOM 1104 C CA . GLU A 1 151 ? 16.936 23.164 -28.761 1.00 49.69 151 GLU A CA 1
ATOM 1105 C C . GLU A 1 151 ? 16.409 21.785 -29.217 1.00 49.69 151 GLU A C 1
ATOM 1107 O O . GLU A 1 151 ? 15.323 21.393 -28.797 1.00 49.69 151 GLU A O 1
ATOM 1112 N N . GLU A 1 152 ? 17.146 21.038 -30.043 1.00 51.69 152 GLU A N 1
ATOM 1113 C CA . GLU A 1 152 ? 16.690 19.774 -30.652 1.00 51.69 152 GLU A CA 1
ATOM 1114 C C . GLU A 1 152 ? 17.184 18.503 -29.913 1.00 51.69 152 GLU A C 1
ATOM 1116 O O . GLU A 1 152 ? 16.807 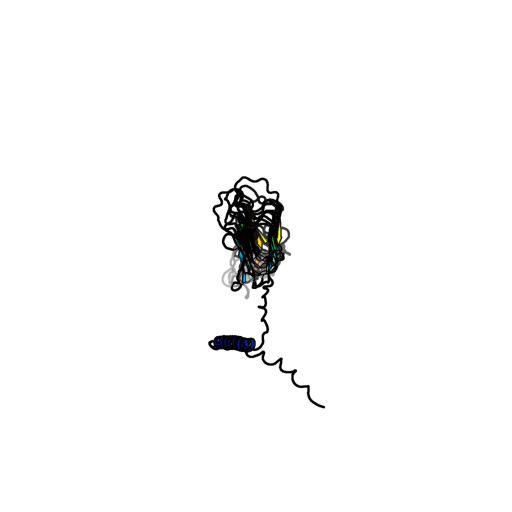17.390 -30.270 1.00 51.69 152 GLU A O 1
ATOM 1121 N N . ALA A 1 153 ? 17.985 18.643 -28.845 1.00 56.12 153 ALA A N 1
ATOM 1122 C CA . ALA A 1 153 ? 18.669 17.548 -28.133 1.00 56.12 153 ALA A CA 1
ATOM 1123 C C . ALA A 1 153 ? 18.050 17.220 -26.755 1.00 56.12 153 ALA A C 1
ATOM 1125 O O . ALA A 1 153 ? 18.685 17.383 -25.712 1.00 56.12 153 ALA A O 1
ATOM 1126 N N . ILE A 1 154 ? 16.782 16.802 -26.733 1.00 68.81 154 ILE A N 1
ATOM 1127 C CA . ILE A 1 154 ? 15.986 16.733 -25.488 1.00 68.81 154 ILE A CA 1
ATOM 1128 C C . ILE A 1 154 ? 15.641 15.289 -25.069 1.00 68.81 154 ILE A C 1
ATOM 1130 O O . ILE A 1 154 ? 15.251 15.062 -23.922 1.00 68.81 154 ILE A O 1
ATOM 1134 N N . VAL A 1 155 ? 15.810 14.297 -25.955 1.00 86.56 155 VAL A N 1
ATOM 1135 C CA . VAL A 1 155 ? 15.320 12.925 -25.738 1.00 86.56 155 VAL A CA 1
ATOM 1136 C C . VAL A 1 155 ? 16.407 11.855 -25.878 1.00 86.56 155 VAL A C 1
ATOM 1138 O O . VAL A 1 155 ? 17.239 11.937 -26.776 1.00 86.56 155 VAL A O 1
ATOM 114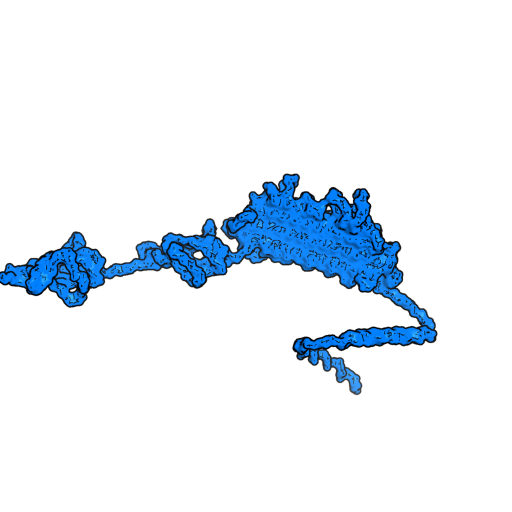1 N N . ALA A 1 156 ? 16.418 10.840 -25.005 1.00 92.31 156 ALA A N 1
ATOM 1142 C CA . ALA A 1 156 ? 17.336 9.702 -25.147 1.00 92.31 156 ALA A CA 1
ATOM 1143 C C . ALA A 1 156 ? 16.908 8.758 -26.287 1.00 92.31 156 ALA A C 1
ATOM 1145 O O . ALA A 1 156 ? 17.752 8.327 -27.074 1.00 92.31 156 ALA A O 1
ATOM 1146 N N . ILE A 1 157 ? 15.606 8.482 -26.402 1.00 95.44 157 ILE A N 1
ATOM 1147 C CA . ILE A 1 157 ? 14.996 7.662 -27.456 1.00 95.44 157 ILE A CA 1
ATOM 1148 C C . ILE A 1 157 ? 13.911 8.492 -28.155 1.00 95.44 157 ILE A C 1
ATOM 1150 O O . ILE A 1 157 ? 12.841 8.736 -27.592 1.00 95.44 157 ILE A O 1
ATOM 1154 N N . ASN A 1 158 ? 14.171 8.948 -29.383 1.00 92.50 158 ASN A N 1
ATOM 1155 C CA . ASN A 1 158 ? 13.231 9.760 -30.170 1.00 92.50 158 ASN A CA 1
ATOM 1156 C C . ASN A 1 158 ? 12.169 8.892 -30.869 1.00 92.50 158 ASN A C 1
ATOM 1158 O O . ASN A 1 158 ? 12.012 8.920 -32.087 1.00 92.50 158 ASN A O 1
ATOM 1162 N N . GLY A 1 159 ? 11.489 8.075 -30.075 1.00 94.62 159 GLY A N 1
ATOM 1163 C CA . GLY A 1 159 ? 10.482 7.123 -30.512 1.00 94.62 159 GLY A CA 1
ATOM 1164 C C . GLY A 1 159 ? 9.897 6.372 -29.322 1.00 94.62 159 GLY A C 1
ATOM 1165 O O . GLY A 1 159 ? 10.022 6.808 -28.169 1.00 94.62 159 GLY A O 1
ATOM 1166 N N . LYS A 1 160 ? 9.287 5.222 -29.608 1.00 97.06 160 LYS A N 1
ATOM 1167 C CA . LYS A 1 160 ? 8.811 4.263 -28.607 1.00 97.06 160 LYS A CA 1
ATOM 1168 C C . LYS A 1 160 ? 9.936 3.309 -28.205 1.00 97.06 160 LYS A C 1
ATOM 1170 O O . LYS A 1 160 ? 10.713 2.877 -29.057 1.00 97.06 160 LYS A O 1
ATOM 1175 N N . ALA A 1 161 ? 9.992 2.948 -26.926 1.00 98.50 161 ALA A N 1
ATOM 1176 C CA . ALA A 1 161 ? 10.853 1.878 -26.431 1.00 98.50 161 ALA A CA 1
ATOM 1177 C C . ALA A 1 161 ? 10.025 0.641 -26.050 1.00 98.50 161 ALA A C 1
ATOM 1179 O O . ALA A 1 161 ? 9.087 0.741 -25.261 1.00 98.50 161 ALA A O 1
ATOM 1180 N N . GLU A 1 162 ? 10.383 -0.520 -26.588 1.00 98.62 162 GLU A N 1
ATOM 1181 C CA . GLU A 1 162 ? 9.789 -1.822 -26.278 1.00 98.62 162 GLU A CA 1
ATOM 1182 C C . GLU A 1 162 ? 10.908 -2.781 -25.875 1.00 98.62 162 GLU A C 1
ATOM 1184 O O . GLU A 1 162 ? 11.749 -3.147 -26.692 1.00 98.62 162 GLU A O 1
ATOM 1189 N N . ILE A 1 163 ? 10.960 -3.147 -24.599 1.00 98.69 163 ILE A N 1
ATOM 1190 C CA . ILE A 1 163 ? 12.077 -3.885 -24.015 1.00 98.69 163 ILE A CA 1
ATOM 1191 C C . ILE A 1 163 ? 11.546 -5.144 -23.343 1.00 98.69 163 ILE A C 1
ATOM 1193 O O . ILE A 1 163 ? 10.680 -5.083 -22.471 1.00 98.69 163 ILE A O 1
ATOM 1197 N N . SER A 1 164 ? 12.101 -6.287 -23.726 1.00 98.06 164 SER A N 1
ATOM 1198 C CA . SER A 1 164 ? 11.934 -7.543 -23.010 1.00 98.06 164 SER A CA 1
ATOM 1199 C C . SER A 1 164 ? 13.301 -8.112 -22.659 1.00 98.06 164 SER A C 1
ATOM 1201 O O . SER A 1 164 ? 14.117 -8.340 -23.555 1.00 98.06 164 SER A O 1
ATOM 1203 N N . CYS A 1 165 ? 13.543 -8.280 -21.359 1.00 97.56 165 CYS A N 1
ATOM 1204 C CA . CYS A 1 165 ? 14.790 -8.784 -20.789 1.00 97.56 165 CYS A CA 1
ATOM 1205 C C . CYS A 1 165 ? 14.519 -9.592 -19.517 1.00 97.56 165 CYS A C 1
ATOM 1207 O O . CYS A 1 165 ? 13.453 -9.440 -18.929 1.00 97.56 165 CYS A O 1
ATOM 1209 N N . SER A 1 166 ? 15.469 -10.421 -19.079 1.00 96.81 166 SER A N 1
ATOM 1210 C CA . SER A 1 166 ? 15.341 -11.226 -17.847 1.00 96.81 166 SER A CA 1
ATOM 1211 C C . SER A 1 166 ? 15.927 -10.560 -16.592 1.00 96.81 166 SER A C 1
ATOM 1213 O O . SER A 1 166 ? 15.659 -10.980 -15.469 1.00 96.81 166 SER A O 1
ATOM 1215 N N . GLY A 1 167 ? 16.796 -9.573 -16.782 1.00 98.00 167 GLY A N 1
ATOM 1216 C CA . GLY A 1 167 ? 17.482 -8.791 -15.756 1.00 98.00 167 GLY A CA 1
ATOM 1217 C C . GLY A 1 167 ? 16.956 -7.361 -15.710 1.00 98.00 167 GLY A C 1
ATOM 1218 O O . GLY A 1 167 ? 15.756 -7.136 -15.857 1.00 98.00 167 GLY A O 1
ATOM 1219 N N . ASP A 1 168 ? 17.828 -6.387 -15.480 1.00 98.56 168 ASP A N 1
ATOM 1220 C CA . ASP A 1 168 ? 17.402 -5.023 -15.155 1.00 98.56 168 ASP A CA 1
ATOM 1221 C C . ASP A 1 168 ? 17.248 -4.123 -16.390 1.00 98.56 168 ASP A C 1
ATOM 1223 O O . ASP A 1 168 ? 18.034 -4.178 -17.339 1.00 98.56 168 ASP A O 1
ATOM 1227 N N . VAL A 1 169 ? 16.263 -3.221 -16.340 1.00 98.81 169 VAL A N 1
ATOM 1228 C CA . VAL A 1 169 ? 16.091 -2.127 -17.304 1.00 98.81 169 VAL A CA 1
ATOM 1229 C C . VAL A 1 169 ? 16.455 -0.805 -16.646 1.00 98.81 169 VAL A C 1
ATOM 1231 O O . VAL A 1 169 ? 15.789 -0.357 -15.715 1.00 98.81 169 VAL A O 1
ATOM 1234 N N . ILE A 1 170 ? 17.489 -0.142 -17.162 1.00 98.62 170 ILE A N 1
ATOM 1235 C CA . ILE A 1 170 ? 17.964 1.149 -16.657 1.00 98.62 170 ILE A CA 1
ATOM 1236 C C . ILE A 1 170 ? 17.988 2.159 -17.797 1.00 98.62 170 ILE A C 1
ATOM 1238 O O . ILE A 1 170 ? 18.837 2.103 -18.684 1.00 98.62 170 ILE A O 1
ATOM 1242 N N . LEU A 1 171 ? 17.086 3.132 -17.755 1.00 98.19 171 LEU A N 1
ATOM 1243 C CA . LEU A 1 171 ? 16.930 4.122 -18.815 1.00 98.19 171 LEU A CA 1
ATOM 1244 C C . LEU A 1 171 ? 17.122 5.528 -18.238 1.00 98.19 171 LEU A C 1
ATOM 1246 O O . LEU A 1 171 ? 16.325 5.994 -17.427 1.00 98.19 171 LEU A O 1
ATOM 1250 N N . LYS A 1 172 ? 18.178 6.231 -18.646 1.00 94.94 172 LYS A N 1
ATOM 1251 C CA . LYS A 1 172 ? 18.525 7.548 -18.098 1.00 94.94 172 LYS A CA 1
ATOM 1252 C C . LYS A 1 172 ? 18.755 8.572 -19.194 1.00 94.94 172 LYS A C 1
ATOM 1254 O O . LYS A 1 172 ? 19.575 8.374 -20.091 1.00 94.94 172 LYS A O 1
ATOM 1259 N N . ASN A 1 173 ? 18.094 9.716 -19.064 1.00 90.94 173 ASN A N 1
ATOM 1260 C CA . ASN A 1 173 ? 18.463 10.929 -19.771 1.00 90.94 173 ASN A CA 1
ATOM 1261 C C . ASN A 1 173 ? 19.071 11.942 -18.792 1.00 90.94 173 ASN A C 1
ATOM 1263 O O . ASN A 1 173 ? 18.372 12.576 -18.001 1.00 90.94 173 ASN A O 1
ATOM 1267 N N . LEU A 1 174 ? 20.392 12.113 -18.873 1.00 87.88 174 LEU A N 1
ATOM 1268 C CA . LEU A 1 174 ? 21.144 13.059 -18.046 1.00 87.88 174 LEU A CA 1
ATOM 1269 C C . LEU A 1 174 ? 21.381 14.411 -18.742 1.00 87.88 174 LEU A C 1
ATOM 1271 O O . LEU A 1 174 ? 21.905 15.337 -18.114 1.00 87.88 174 LEU A O 1
ATOM 1275 N N . GLY A 1 175 ? 21.001 14.523 -20.018 1.00 77.44 175 GLY A N 1
ATOM 1276 C CA . GLY A 1 175 ? 21.117 15.727 -20.837 1.00 77.44 175 GLY A CA 1
ATOM 1277 C C . GLY A 1 175 ? 19.800 16.498 -20.986 1.00 77.44 175 GLY A C 1
ATOM 1278 O O . GLY A 1 175 ? 18.736 16.039 -20.575 1.00 77.44 175 GLY A O 1
ATOM 1279 N N . GLY A 1 176 ? 19.878 17.690 -21.576 1.00 71.44 176 GLY A N 1
ATOM 1280 C CA . GLY A 1 176 ? 18.743 18.606 -21.748 1.00 71.44 176 GLY A CA 1
ATOM 1281 C C . GLY A 1 176 ? 18.568 19.636 -20.617 1.00 71.44 176 GLY A C 1
ATOM 1282 O O . GLY A 1 176 ? 19.065 19.480 -19.495 1.00 71.44 176 GLY A O 1
ATOM 1283 N N . SER A 1 177 ? 17.872 20.737 -20.930 1.00 63.09 177 SER A N 1
ATOM 1284 C CA . SER A 1 177 ? 17.645 21.847 -19.990 1.00 63.09 177 SER A CA 1
ATOM 1285 C C . SER A 1 177 ? 16.525 21.551 -18.987 1.00 63.09 177 SER A C 1
ATOM 1287 O O . SER A 1 177 ? 15.556 20.859 -19.295 1.00 63.09 177 SER A O 1
ATOM 1289 N N . SER A 1 178 ? 16.608 22.163 -17.802 1.00 60.84 178 SER A N 1
ATOM 1290 C CA . SER A 1 178 ? 15.571 22.097 -16.760 1.00 60.84 178 SER A CA 1
ATOM 1291 C C . SER A 1 178 ? 14.217 22.683 -17.178 1.00 60.84 178 SER A C 1
ATOM 1293 O O . SER A 1 178 ? 13.241 22.487 -16.468 1.00 60.84 178 SER A O 1
ATOM 1295 N N . TYR A 1 179 ? 14.155 23.418 -18.295 1.00 56.72 179 TYR A N 1
ATOM 1296 C CA . TYR A 1 179 ? 12.968 24.166 -18.724 1.00 56.72 179 TYR A CA 1
ATOM 1297 C C . TYR A 1 179 ? 12.175 23.478 -19.840 1.00 56.72 179 TYR A C 1
ATOM 1299 O O . TYR A 1 179 ? 10.977 23.712 -19.955 1.00 56.72 179 TYR A O 1
ATOM 1307 N N . ARG A 1 180 ? 12.825 22.655 -20.678 1.00 54.97 180 ARG A N 1
ATOM 1308 C CA . ARG A 1 180 ? 12.181 21.974 -21.823 1.00 54.97 180 ARG A CA 1
ATOM 1309 C C . ARG A 1 180 ? 12.048 20.451 -21.655 1.00 54.97 180 ARG A C 1
ATOM 1311 O O . ARG A 1 180 ? 11.588 19.781 -22.574 1.00 54.97 180 ARG A O 1
ATOM 1318 N N . GLY A 1 181 ? 12.386 19.944 -20.466 1.00 61.53 181 GLY A N 1
ATOM 1319 C CA . GLY A 1 181 ? 12.207 18.552 -20.047 1.00 61.53 181 GLY A CA 1
ATOM 1320 C C . GLY A 1 181 ? 13.423 17.676 -20.343 1.00 61.53 181 GLY A C 1
ATOM 1321 O O . GLY A 1 181 ? 14.063 17.816 -21.374 1.00 61.53 181 GLY A O 1
ATOM 1322 N N . ARG A 1 182 ? 13.762 16.757 -19.437 1.00 80.75 182 ARG A N 1
ATOM 1323 C CA . ARG A 1 182 ? 14.659 15.636 -19.750 1.00 80.75 182 ARG A CA 1
ATOM 1324 C C . ARG A 1 182 ? 13.792 14.479 -20.201 1.00 80.75 182 ARG A C 1
ATOM 1326 O O . ARG A 1 182 ? 13.270 13.769 -19.352 1.00 80.75 182 ARG A O 1
ATOM 1333 N N . ASN A 1 183 ? 13.565 14.328 -21.501 1.00 86.88 183 ASN A N 1
ATOM 1334 C CA . ASN A 1 183 ? 12.677 13.278 -21.997 1.00 86.88 183 ASN A CA 1
ATOM 1335 C C . ASN A 1 183 ? 13.460 11.982 -22.176 1.00 86.88 183 ASN A C 1
ATOM 1337 O O . ASN A 1 183 ? 14.526 11.951 -22.779 1.00 86.88 183 ASN A O 1
ATOM 1341 N N . LEU A 1 184 ? 12.962 10.891 -21.636 1.00 91.56 184 LEU A N 1
ATOM 1342 C CA . LEU A 1 184 ? 13.552 9.585 -21.829 1.00 91.56 184 LEU A CA 1
ATOM 1343 C C . LEU A 1 184 ? 13.100 8.991 -23.158 1.00 91.56 184 LEU A C 1
ATOM 1345 O O . LEU A 1 184 ? 13.934 8.671 -24.004 1.00 91.56 184 LEU A O 1
ATOM 1349 N N . THR A 1 185 ? 11.784 8.933 -23.357 1.00 93.81 185 THR A N 1
ATOM 1350 C CA . THR A 1 185 ? 11.156 8.485 -24.600 1.00 93.81 185 THR A CA 1
ATOM 1351 C C . THR A 1 185 ? 10.066 9.465 -25.012 1.00 93.81 185 THR A C 1
ATOM 1353 O O . THR A 1 185 ? 9.447 10.121 -24.168 1.00 93.81 185 THR A O 1
ATOM 1356 N N . ARG A 1 186 ? 9.847 9.593 -26.323 1.00 89.12 186 ARG A N 1
ATOM 1357 C CA . ARG A 1 186 ? 8.813 10.479 -26.868 1.00 89.12 186 ARG A CA 1
ATOM 1358 C C . ARG A 1 186 ? 7.453 9.789 -26.959 1.00 89.12 186 ARG A C 1
ATOM 1360 O O . ARG A 1 186 ? 6.451 10.397 -26.597 1.00 89.12 186 ARG A O 1
ATOM 1367 N N . ASP A 1 187 ? 7.446 8.527 -27.390 1.00 93.38 187 ASP A N 1
ATOM 1368 C CA . ASP A 1 187 ? 6.232 7.818 -27.820 1.00 93.38 187 ASP A CA 1
ATOM 1369 C C . ASP A 1 187 ? 5.936 6.574 -26.957 1.00 93.38 187 ASP A C 1
ATOM 1371 O O . ASP A 1 187 ? 5.399 5.574 -27.435 1.00 93.38 187 ASP A O 1
ATOM 1375 N N . GLY A 1 188 ? 6.317 6.611 -25.676 1.00 95.94 188 GLY A N 1
ATOM 1376 C CA . GLY A 1 188 ? 6.000 5.562 -24.706 1.00 95.94 188 GLY A CA 1
ATOM 1377 C C . GLY A 1 188 ? 7.137 4.608 -24.365 1.00 95.94 188 GLY A C 1
ATOM 1378 O O . GLY A 1 188 ? 8.226 4.627 -24.950 1.00 95.94 188 GLY A O 1
ATOM 1379 N N . LEU A 1 189 ? 6.865 3.781 -23.361 1.00 98.44 189 LEU A N 1
ATOM 1380 C CA . LEU A 1 189 ? 7.750 2.742 -22.848 1.00 98.44 189 LEU A CA 1
ATOM 1381 C C . LEU A 1 189 ? 6.925 1.490 -22.554 1.00 98.44 189 LEU A C 1
ATOM 1383 O O . LEU A 1 189 ? 5.913 1.543 -21.857 1.00 98.44 189 LEU A O 1
ATOM 1387 N N . THR A 1 190 ? 7.363 0.351 -23.069 1.00 98.62 190 THR A N 1
ATOM 1388 C CA . THR A 1 190 ? 6.843 -0.964 -22.703 1.00 98.62 190 THR A CA 1
ATOM 1389 C C . THR A 1 190 ? 7.995 -1.824 -22.213 1.00 98.62 190 THR A C 1
ATOM 1391 O O . THR A 1 190 ? 8.965 -2.007 -22.944 1.00 98.62 190 THR A O 1
ATOM 1394 N N . VAL A 1 191 ? 7.892 -2.339 -20.989 1.00 98.62 191 VAL A N 1
ATOM 1395 C CA . VAL A 1 191 ? 8.871 -3.263 -20.403 1.00 98.62 191 VAL A CA 1
ATOM 1396 C C . VAL A 1 191 ? 8.171 -4.551 -19.991 1.00 98.62 191 VAL A C 1
ATOM 1398 O O . VAL A 1 191 ? 7.132 -4.494 -19.331 1.00 98.62 191 VAL A O 1
ATOM 1401 N N . ASN A 1 192 ? 8.729 -5.699 -20.374 1.00 97.00 192 ASN A N 1
ATOM 1402 C CA . ASN A 1 192 ? 8.196 -7.014 -20.028 1.00 97.00 192 ASN A CA 1
ATOM 1403 C C . ASN A 1 192 ? 9.295 -7.981 -19.564 1.00 97.00 192 ASN A C 1
ATOM 1405 O O . ASN A 1 192 ? 10.292 -8.165 -20.262 1.00 97.00 192 ASN A O 1
ATOM 1409 N N . GLY A 1 193 ? 9.075 -8.631 -18.421 1.00 93.25 193 GLY A N 1
ATOM 1410 C CA . GLY A 1 193 ? 9.921 -9.720 -17.920 1.00 93.25 193 GLY A CA 1
ATOM 1411 C C . GLY A 1 193 ? 11.152 -9.262 -17.139 1.00 93.25 193 GLY A C 1
ATOM 1412 O O . GLY A 1 193 ? 11.854 -10.103 -16.582 1.00 93.25 193 GLY A O 1
ATOM 1413 N N . ALA A 1 194 ? 11.383 -7.948 -17.063 1.00 97.25 194 ALA A N 1
ATOM 1414 C CA . ALA A 1 194 ? 12.512 -7.382 -16.343 1.00 97.25 194 ALA A CA 1
ATOM 1415 C C . ALA A 1 194 ? 12.451 -7.723 -14.849 1.00 97.25 194 ALA A C 1
ATOM 1417 O O . ALA A 1 194 ? 11.373 -7.850 -14.262 1.00 97.25 194 ALA A O 1
ATOM 1418 N N . ASN A 1 195 ? 13.618 -7.799 -14.219 1.00 97.44 195 ASN A N 1
ATOM 1419 C CA . ASN A 1 195 ? 13.723 -7.925 -12.779 1.00 97.44 195 ASN A CA 1
ATOM 1420 C C . ASN A 1 195 ? 13.410 -6.580 -12.118 1.00 97.44 195 ASN A C 1
ATOM 1422 O O . ASN A 1 195 ? 12.412 -6.475 -11.420 1.00 97.44 195 ASN A O 1
ATOM 1426 N N . ASN A 1 196 ? 14.172 -5.525 -12.413 1.00 98.50 196 ASN A N 1
ATOM 1427 C CA . ASN A 1 196 ? 13.872 -4.168 -11.949 1.00 98.50 196 ASN A CA 1
ATOM 1428 C C . ASN A 1 196 ? 13.777 -3.184 -13.116 1.00 98.50 196 ASN A C 1
ATOM 1430 O O . ASN A 1 196 ? 14.396 -3.379 -14.165 1.00 98.50 196 ASN A O 1
ATOM 1434 N N . VAL A 1 197 ? 13.035 -2.093 -12.918 1.00 98.75 197 VAL A N 1
ATOM 1435 C CA . VAL A 1 197 ? 12.944 -0.993 -13.886 1.00 98.75 197 VAL A CA 1
ATOM 1436 C C . VAL A 1 197 ? 13.277 0.321 -13.205 1.00 98.75 197 VAL A C 1
ATOM 1438 O O . VAL A 1 197 ? 12.572 0.761 -12.301 1.00 98.75 197 VAL A O 1
ATOM 1441 N N . THR A 1 198 ? 14.324 0.988 -13.678 1.00 98.56 198 THR A N 1
ATOM 1442 C CA . THR A 1 198 ? 14.731 2.304 -13.189 1.00 98.56 198 THR A CA 1
ATOM 1443 C C . THR A 1 198 ? 14.771 3.303 -14.330 1.00 98.56 198 THR A C 1
ATOM 1445 O O . THR A 1 198 ? 15.479 3.100 -15.321 1.00 98.56 198 THR A O 1
ATOM 1448 N N . THR A 1 199 ? 14.066 4.423 -14.173 1.00 97.31 199 THR A N 1
ATOM 1449 C CA . THR A 1 199 ? 14.078 5.499 -15.164 1.00 97.31 199 THR A CA 1
ATOM 1450 C C . THR A 1 199 ? 14.437 6.852 -14.570 1.00 97.31 199 THR A C 1
ATOM 1452 O O . THR A 1 199 ? 13.930 7.236 -13.519 1.00 97.31 199 THR A O 1
ATOM 1455 N N . GLU A 1 200 ? 15.255 7.617 -15.292 1.00 93.31 200 GLU A N 1
ATOM 1456 C CA . GLU A 1 200 ? 15.505 9.034 -15.018 1.00 93.31 200 GLU A CA 1
ATOM 1457 C C . GLU A 1 200 ? 15.176 9.863 -16.264 1.00 93.31 200 GLU A C 1
ATOM 1459 O O . GLU A 1 200 ? 15.945 9.900 -17.226 1.00 93.31 200 GLU A O 1
ATOM 1464 N N . GLY A 1 201 ? 14.014 10.513 -16.252 1.00 90.38 201 GLY A N 1
ATOM 1465 C CA . GLY A 1 201 ? 13.499 11.320 -17.355 1.00 90.38 201 GLY A CA 1
ATOM 1466 C C . GLY A 1 201 ? 12.009 11.092 -17.615 1.00 90.38 201 GLY A C 1
ATOM 1467 O O . GLY A 1 201 ? 11.419 10.124 -17.149 1.00 90.38 201 GLY A O 1
ATOM 1468 N N . SER A 1 202 ? 11.405 12.012 -18.360 1.00 90.50 202 SER A N 1
ATOM 1469 C CA . SER A 1 202 ? 9.992 12.004 -18.739 1.00 90.50 202 SER A CA 1
ATOM 1470 C C . SER A 1 202 ? 9.693 10.946 -19.794 1.00 90.50 202 SER A C 1
ATOM 1472 O O . SER A 1 202 ? 10.382 10.868 -20.812 1.00 90.50 202 SER A O 1
ATOM 1474 N N . ILE A 1 203 ? 8.641 10.168 -19.582 1.00 93.56 203 ILE A N 1
ATOM 1475 C CA . ILE A 1 203 ? 8.149 9.171 -20.528 1.00 93.56 203 ILE A CA 1
ATOM 1476 C C . ILE A 1 203 ? 6.850 9.695 -21.142 1.00 93.56 203 ILE A C 1
ATOM 1478 O O . ILE A 1 203 ? 5.841 9.850 -20.445 1.00 93.56 203 ILE A O 1
ATOM 1482 N N . GLY A 1 204 ? 6.885 9.983 -22.445 1.00 90.31 204 GLY A N 1
ATOM 1483 C CA . GLY A 1 204 ? 5.708 10.428 -23.190 1.00 90.31 204 GLY A CA 1
ATOM 1484 C C . GLY A 1 204 ? 4.671 9.321 -23.402 1.00 90.31 204 GLY A C 1
ATOM 1485 O O . GLY A 1 204 ? 4.958 8.141 -23.226 1.00 90.31 204 GLY A O 1
ATOM 1486 N N . ASP A 1 205 ? 3.458 9.710 -23.794 1.00 93.12 205 ASP A N 1
ATOM 1487 C CA . ASP A 1 205 ? 2.330 8.821 -24.119 1.00 93.12 205 ASP A CA 1
ATOM 1488 C C . ASP A 1 205 ? 2.008 7.764 -23.034 1.00 93.12 205 ASP A C 1
ATOM 1490 O O . ASP A 1 205 ? 1.511 8.112 -21.957 1.00 93.12 205 ASP A O 1
ATOM 1494 N N . GLN A 1 206 ? 2.257 6.476 -23.295 1.00 95.38 206 GLN A N 1
ATOM 1495 C CA . GLN A 1 206 ? 1.925 5.378 -22.385 1.00 95.38 206 GLN A CA 1
ATOM 1496 C C . GLN A 1 206 ? 3.168 4.659 -21.865 1.00 95.38 206 GLN A C 1
ATOM 1498 O O . GLN A 1 206 ? 4.049 4.260 -22.624 1.00 95.38 206 GLN A O 1
ATOM 1503 N N . THR A 1 207 ? 3.188 4.433 -20.552 1.00 98.06 207 THR A N 1
ATOM 1504 C CA . THR A 1 207 ? 4.161 3.585 -19.860 1.00 98.06 207 THR A CA 1
ATOM 1505 C C . THR A 1 207 ? 3.464 2.322 -19.374 1.00 98.06 207 THR A C 1
ATOM 1507 O O . THR A 1 207 ? 2.541 2.406 -18.563 1.00 98.06 207 THR A O 1
ATOM 1510 N N . ILE A 1 208 ? 3.892 1.161 -19.865 1.00 98.50 208 ILE A N 1
ATOM 1511 C CA . ILE A 1 208 ? 3.367 -0.152 -19.475 1.00 98.50 208 ILE A CA 1
ATOM 1512 C C . ILE A 1 208 ? 4.535 -0.997 -18.980 1.00 98.50 208 ILE A C 1
ATOM 1514 O O . ILE A 1 208 ? 5.465 -1.265 -19.739 1.00 98.50 208 ILE A O 1
ATOM 1518 N N . ILE A 1 209 ? 4.499 -1.407 -17.716 1.00 98.56 209 ILE A N 1
ATOM 1519 C CA . ILE A 1 209 ? 5.582 -2.175 -17.100 1.00 98.56 209 ILE A CA 1
ATOM 1520 C C . ILE A 1 209 ? 5.020 -3.449 -16.474 1.00 98.56 209 ILE A C 1
ATOM 1522 O O . ILE A 1 209 ? 4.010 -3.431 -15.765 1.00 98.56 209 ILE A O 1
ATOM 1526 N N . ASP A 1 210 ? 5.697 -4.551 -16.761 1.00 96.56 210 ASP A N 1
ATOM 1527 C CA . ASP A 1 210 ? 5.529 -5.843 -16.116 1.00 96.56 210 ASP A CA 1
ATOM 1528 C C . ASP A 1 210 ? 6.915 -6.349 -15.699 1.00 96.56 210 ASP A C 1
ATOM 1530 O O . ASP A 1 210 ? 7.738 -6.688 -16.557 1.00 96.56 210 ASP A O 1
ATOM 1534 N N . CYS A 1 211 ? 7.192 -6.322 -14.395 1.00 94.88 211 CYS A N 1
ATOM 1535 C CA . CYS A 1 211 ? 8.459 -6.763 -13.823 1.00 94.88 211 CYS A CA 1
ATOM 1536 C C . CYS A 1 211 ? 8.237 -7.611 -12.568 1.00 94.88 211 CYS A C 1
ATOM 1538 O O . CYS A 1 211 ? 7.175 -7.581 -11.944 1.00 94.88 211 CYS A O 1
ATOM 1540 N N . THR A 1 212 ? 9.250 -8.387 -12.191 1.00 96.38 212 THR A N 1
ATOM 1541 C CA . THR A 1 212 ? 9.175 -9.251 -11.003 1.00 96.38 212 THR A CA 1
ATOM 1542 C C . THR A 1 212 ? 9.627 -8.564 -9.722 1.00 96.38 212 THR A C 1
ATOM 1544 O O . THR A 1 212 ? 9.184 -8.957 -8.652 1.00 96.38 212 THR A O 1
ATOM 1547 N N . GLY A 1 213 ? 10.503 -7.570 -9.829 1.00 97.81 213 GLY A N 1
ATOM 1548 C CA . GLY A 1 213 ? 11.061 -6.787 -8.731 1.00 97.81 213 GLY A CA 1
ATOM 1549 C C . GLY A 1 213 ? 10.544 -5.351 -8.739 1.00 97.81 213 GLY A C 1
ATOM 1550 O O . GLY A 1 213 ? 9.363 -5.107 -8.995 1.00 97.81 213 GLY A O 1
ATOM 1551 N N . ASP A 1 214 ? 11.417 -4.396 -8.431 1.00 98.50 214 ASP A N 1
ATOM 1552 C CA . ASP A 1 214 ? 11.030 -3.021 -8.122 1.00 98.50 214 ASP A CA 1
ATOM 1553 C C . ASP A 1 214 ? 10.985 -2.104 -9.351 1.00 98.50 214 ASP A C 1
ATOM 1555 O O . ASP A 1 214 ? 11.781 -2.208 -10.289 1.00 98.50 214 ASP A O 1
ATOM 1559 N N . ILE A 1 215 ? 10.060 -1.144 -9.307 1.00 98.69 215 ILE A N 1
ATOM 1560 C CA . ILE A 1 215 ? 9.942 -0.051 -10.271 1.00 98.69 215 ILE A CA 1
ATOM 1561 C C . ILE A 1 215 ? 10.279 1.264 -9.578 1.00 98.69 215 ILE A C 1
ATOM 1563 O O . ILE A 1 215 ? 9.587 1.682 -8.648 1.00 98.69 215 ILE A O 1
ATOM 1567 N N . GLU A 1 216 ? 11.271 1.973 -10.107 1.00 98.19 216 GLU A N 1
ATOM 1568 C CA . GLU A 1 216 ? 11.615 3.335 -9.714 1.00 98.19 216 GLU A CA 1
ATOM 1569 C C . GLU A 1 216 ? 11.575 4.263 -10.928 1.00 98.19 216 GLU A C 1
ATOM 1571 O O . GLU A 1 216 ? 12.475 4.264 -11.770 1.00 98.19 216 GLU A O 1
ATOM 1576 N N . LEU A 1 217 ? 10.533 5.090 -11.014 1.00 96.69 217 LEU A N 1
ATOM 1577 C CA . LEU A 1 217 ? 10.414 6.110 -12.051 1.00 96.69 217 LEU A CA 1
ATOM 1578 C C . LEU A 1 217 ? 10.673 7.490 -11.445 1.00 96.69 217 LEU A C 1
ATOM 1580 O O . LEU A 1 217 ? 10.006 7.908 -10.494 1.00 96.69 217 LEU A O 1
ATOM 1584 N N . GLY A 1 218 ? 11.634 8.220 -12.001 1.00 92.50 218 GLY A N 1
ATOM 1585 C CA . GLY A 1 218 ? 11.996 9.544 -11.515 1.00 92.50 218 GLY A CA 1
ATOM 1586 C C . GLY A 1 218 ? 12.153 10.571 -12.624 1.00 92.50 218 GLY A C 1
ATOM 1587 O O . GLY A 1 218 ? 12.753 10.305 -13.664 1.00 92.50 218 GLY A O 1
ATOM 1588 N N . ASN A 1 219 ? 11.693 11.794 -12.372 1.00 87.75 219 ASN A N 1
ATOM 1589 C CA . ASN A 1 219 ? 12.102 12.955 -13.149 1.00 87.75 219 ASN A CA 1
ATOM 1590 C C . ASN A 1 219 ? 12.197 14.202 -12.268 1.00 87.75 219 ASN A C 1
ATOM 1592 O O . ASN A 1 219 ? 11.206 14.734 -11.779 1.00 87.75 219 ASN A O 1
ATOM 1596 N N . LYS A 1 220 ? 13.410 14.728 -12.106 1.00 83.50 220 LYS A N 1
ATOM 1597 C CA . LYS A 1 220 ? 13.645 15.908 -11.270 1.00 83.50 220 LYS A CA 1
ATOM 1598 C C . LYS A 1 220 ? 13.091 17.212 -11.863 1.00 83.50 220 LYS A C 1
ATOM 1600 O O . LYS A 1 220 ? 12.872 18.146 -11.108 1.00 83.50 220 LYS A O 1
ATOM 1605 N N . TRP A 1 221 ? 12.887 17.315 -13.177 1.00 76.81 221 TRP A N 1
ATOM 1606 C CA . TRP A 1 221 ? 12.572 18.600 -13.832 1.00 76.81 221 TRP A CA 1
ATOM 1607 C C . TRP A 1 221 ? 11.229 18.631 -14.561 1.00 76.81 221 TRP A C 1
ATOM 1609 O O . TRP A 1 221 ? 10.927 19.610 -15.239 1.00 76.81 221 TRP A O 1
ATOM 1619 N N . GLY A 1 222 ? 10.409 17.590 -14.449 1.00 79.94 222 GLY A N 1
ATOM 1620 C CA . GLY A 1 222 ? 9.111 17.570 -15.109 1.00 79.94 222 GLY A CA 1
ATOM 1621 C C . GLY A 1 222 ? 8.325 16.306 -14.823 1.00 79.94 222 GLY A C 1
ATOM 1622 O O . GLY A 1 222 ? 8.655 15.546 -13.916 1.00 79.94 222 GLY A O 1
ATOM 1623 N N . THR A 1 223 ? 7.309 16.071 -15.647 1.00 84.88 223 THR A N 1
ATOM 1624 C CA . THR A 1 223 ? 6.482 14.873 -15.551 1.00 84.88 223 THR A CA 1
ATOM 1625 C C . THR A 1 223 ? 7.302 13.605 -15.704 1.00 84.88 223 THR A C 1
ATOM 1627 O O . THR A 1 223 ? 8.220 13.549 -16.517 1.00 84.88 223 THR A O 1
ATOM 1630 N N . THR A 1 224 ? 7.009 12.600 -14.880 1.00 90.62 224 THR A N 1
ATOM 1631 C CA . THR A 1 224 ? 7.715 11.315 -14.942 1.00 90.62 224 THR A CA 1
ATOM 1632 C C . THR A 1 224 ? 7.085 10.414 -15.995 1.00 90.62 224 THR A C 1
ATOM 1634 O O . THR A 1 224 ? 7.797 9.878 -16.837 1.00 90.62 224 THR A O 1
ATOM 1637 N N . ALA A 1 225 ? 5.754 10.303 -16.005 1.00 92.19 225 ALA A N 1
ATOM 1638 C CA . ALA A 1 225 ? 5.026 9.533 -17.009 1.00 92.19 225 ALA A CA 1
ATOM 1639 C C . ALA A 1 225 ? 3.736 10.241 -17.441 1.00 92.19 225 ALA A C 1
ATOM 1641 O O . ALA A 1 225 ? 2.961 10.708 -16.608 1.00 92.19 225 ALA A O 1
ATOM 1642 N N . SER A 1 226 ? 3.446 10.269 -18.741 1.00 91.69 226 SER A N 1
ATOM 1643 C CA . SER A 1 226 ? 2.160 10.781 -19.234 1.00 91.69 226 SER A CA 1
ATOM 1644 C C . SER A 1 226 ? 0.982 9.899 -18.802 1.00 91.69 226 SER A C 1
ATOM 1646 O O . SER A 1 226 ? -0.060 10.427 -18.422 1.00 91.69 226 SER A O 1
ATOM 1648 N N . LYS A 1 227 ? 1.131 8.570 -18.805 1.00 95.12 227 LYS A N 1
ATOM 1649 C CA . LYS A 1 227 ? 0.162 7.601 -18.263 1.00 95.12 227 LYS A CA 1
ATOM 1650 C C . LYS A 1 227 ? 0.894 6.345 -17.806 1.00 95.12 227 LYS A C 1
ATOM 1652 O O . LYS A 1 227 ? 1.738 5.845 -18.545 1.00 95.12 227 LYS A O 1
ATOM 1657 N N . LEU A 1 228 ? 0.547 5.813 -16.633 1.00 97.69 228 LEU A N 1
ATOM 1658 C CA . LEU A 1 228 ? 1.227 4.650 -16.056 1.00 97.69 228 LEU A CA 1
ATOM 1659 C C . LEU A 1 228 ? 0.295 3.444 -15.926 1.00 97.69 228 LEU A C 1
ATOM 1661 O O . LEU A 1 228 ? -0.795 3.539 -15.368 1.00 97.69 228 LEU A O 1
ATOM 1665 N N . THR A 1 229 ? 0.744 2.295 -16.419 1.00 98.38 229 THR A N 1
ATOM 1666 C CA . THR A 1 229 ? 0.154 0.984 -16.146 1.00 98.38 229 THR A CA 1
ATOM 1667 C C . THR A 1 229 ? 1.242 0.047 -15.636 1.00 98.38 229 THR A C 1
ATOM 1669 O O . THR A 1 229 ? 2.206 -0.223 -16.347 1.00 98.38 229 THR A O 1
ATOM 1672 N N . VAL A 1 230 ? 1.084 -0.448 -14.413 1.00 98.56 230 VAL A N 1
ATOM 1673 C CA . VAL A 1 230 ? 1.934 -1.494 -13.835 1.00 98.56 230 VAL A CA 1
ATOM 1674 C C . VAL A 1 230 ? 1.076 -2.736 -13.663 1.00 98.56 230 VAL A C 1
ATOM 1676 O O . VAL A 1 230 ? 0.113 -2.717 -12.895 1.00 98.56 230 VAL A O 1
ATOM 1679 N N . ASN A 1 231 ? 1.405 -3.793 -14.402 1.00 97.75 231 ASN A N 1
ATOM 1680 C CA . ASN A 1 231 ? 0.671 -5.059 -14.342 1.00 97.75 231 ASN A CA 1
ATOM 1681 C C . ASN A 1 231 ? 1.143 -5.929 -13.173 1.00 97.75 231 ASN A C 1
ATOM 1683 O O . ASN A 1 231 ? 0.334 -6.619 -12.555 1.00 97.75 231 ASN A O 1
ATOM 1687 N N . SER A 1 232 ? 2.444 -5.886 -12.887 1.00 95.56 232 SER A N 1
ATOM 1688 C CA . SER A 1 232 ? 3.085 -6.591 -11.784 1.00 95.56 232 SER A CA 1
ATOM 1689 C C . SER A 1 232 ? 4.397 -5.897 -11.426 1.00 95.56 232 SER A C 1
ATOM 1691 O O . SER A 1 232 ? 5.070 -5.357 -12.307 1.00 95.56 232 SER A O 1
ATOM 1693 N N . ALA A 1 233 ? 4.704 -5.887 -10.133 1.00 97.94 233 ALA A N 1
ATOM 1694 C CA . ALA A 1 233 ? 5.947 -5.425 -9.524 1.00 97.94 233 ALA A CA 1
ATOM 1695 C C . ALA A 1 233 ? 5.964 -5.862 -8.052 1.00 97.94 233 ALA A C 1
ATOM 1697 O O . ALA A 1 233 ? 4.903 -6.126 -7.465 1.00 97.94 233 ALA A O 1
ATOM 1698 N N . ASP A 1 234 ? 7.137 -5.849 -7.429 1.00 98.06 234 ASP A N 1
ATOM 1699 C CA . ASP A 1 234 ? 7.257 -5.901 -5.977 1.00 98.06 234 ASP A CA 1
ATOM 1700 C C . ASP A 1 234 ? 6.879 -4.552 -5.376 1.00 98.06 234 ASP A C 1
ATOM 1702 O O . ASP A 1 234 ? 5.818 -4.434 -4.764 1.00 98.06 234 ASP A O 1
ATOM 1706 N N . ASN A 1 235 ? 7.666 -3.504 -5.601 1.00 98.44 235 ASN A N 1
ATOM 1707 C CA . ASN A 1 235 ? 7.332 -2.155 -5.152 1.00 98.44 235 ASN A CA 1
ATOM 1708 C C . ASN A 1 235 ? 7.308 -1.172 -6.324 1.00 98.44 235 ASN A C 1
ATOM 1710 O O . ASN A 1 235 ? 8.005 -1.339 -7.322 1.00 98.44 235 ASN A O 1
ATOM 1714 N N . VAL A 1 236 ? 6.494 -0.124 -6.199 1.00 98.56 236 VAL A N 1
ATOM 1715 C CA . VAL A 1 236 ? 6.390 0.939 -7.203 1.00 98.56 236 VAL A CA 1
ATOM 1716 C C . VAL A 1 236 ? 6.655 2.276 -6.546 1.00 98.56 236 VAL A C 1
ATOM 1718 O O . VAL A 1 236 ? 5.927 2.691 -5.644 1.00 98.56 236 VAL A O 1
ATOM 1721 N N . LYS A 1 237 ? 7.674 2.971 -7.039 1.00 97.69 237 LYS A N 1
ATOM 1722 C CA . LYS A 1 237 ? 8.036 4.311 -6.609 1.00 97.69 237 LYS A CA 1
ATOM 1723 C C . LYS A 1 237 ? 8.048 5.263 -7.793 1.00 97.69 237 LYS A C 1
ATOM 1725 O O . LYS A 1 237 ? 8.731 5.026 -8.785 1.00 97.69 237 LYS A O 1
ATOM 1730 N N . VAL A 1 238 ? 7.311 6.363 -7.672 1.00 95.62 238 VAL A N 1
ATOM 1731 C CA . VAL A 1 238 ? 7.263 7.420 -8.688 1.00 95.62 238 VAL A CA 1
ATOM 1732 C C . VAL A 1 238 ? 7.547 8.763 -8.035 1.00 95.62 238 VAL A C 1
ATOM 1734 O O . VAL A 1 238 ? 6.882 9.149 -7.074 1.00 95.62 238 VAL A O 1
ATOM 1737 N N . THR A 1 239 ? 8.531 9.487 -8.561 1.00 90.50 239 THR A N 1
ATOM 1738 C CA . THR A 1 239 ? 8.972 10.772 -8.002 1.00 90.50 239 THR A CA 1
ATOM 1739 C C . THR A 1 239 ? 9.108 11.846 -9.076 1.00 90.50 239 THR A C 1
ATOM 1741 O O . THR A 1 239 ? 9.818 11.656 -10.059 1.00 90.50 239 THR A O 1
ATOM 1744 N N . SER A 1 240 ? 8.471 13.000 -8.863 1.00 83.38 240 SER A N 1
ATOM 1745 C CA . SER A 1 240 ? 8.686 14.219 -9.657 1.00 83.38 240 SER A CA 1
ATOM 1746 C C . SER A 1 240 ? 9.317 15.302 -8.792 1.00 83.38 240 SER A C 1
ATOM 1748 O O . SER A 1 240 ? 8.906 15.489 -7.650 1.00 83.38 240 SER A O 1
ATOM 1750 N N . GLY A 1 241 ? 10.304 16.018 -9.329 1.00 73.56 241 GLY A N 1
ATOM 1751 C CA . GLY A 1 241 ? 10.927 17.178 -8.674 1.00 73.56 241 GLY A CA 1
ATOM 1752 C C . GLY A 1 241 ? 10.463 18.533 -9.217 1.00 73.56 241 GLY A C 1
ATOM 1753 O O . GLY A 1 241 ? 11.146 19.530 -9.007 1.00 73.56 241 GLY A O 1
ATOM 1754 N N . SER A 1 242 ? 9.375 18.561 -9.988 1.00 71.00 242 SER A N 1
ATOM 1755 C CA . SER A 1 242 ? 8.852 19.759 -10.648 1.00 71.00 242 SER A CA 1
ATOM 1756 C C . SER A 1 242 ? 7.426 20.054 -10.196 1.00 71.00 242 SER A C 1
ATOM 1758 O O . SER A 1 242 ? 6.686 19.125 -9.882 1.00 71.00 242 SER A O 1
ATOM 1760 N N . VAL A 1 243 ? 7.017 21.324 -10.323 1.00 64.88 243 VAL A N 1
ATOM 1761 C CA . VAL A 1 243 ? 5.612 21.787 -10.305 1.00 64.88 243 VAL A CA 1
ATOM 1762 C C . VAL A 1 243 ? 4.686 20.971 -11.219 1.00 64.88 243 VAL A C 1
ATOM 1764 O O . VAL A 1 243 ? 3.471 20.952 -11.021 1.00 64.88 243 VAL A O 1
ATOM 1767 N N . ASN A 1 244 ? 5.247 20.304 -12.234 1.00 71.56 244 ASN A N 1
ATOM 1768 C CA . ASN A 1 244 ? 4.526 19.450 -13.173 1.00 71.56 244 ASN A CA 1
ATOM 1769 C C . ASN A 1 244 ? 4.169 18.078 -12.583 1.00 71.56 244 ASN A C 1
ATOM 1771 O O . ASN A 1 244 ? 4.826 17.571 -11.671 1.00 71.56 244 ASN A O 1
ATOM 1775 N N . TRP A 1 245 ? 3.165 17.433 -13.186 1.00 76.31 245 TRP A N 1
ATOM 1776 C CA . TRP A 1 245 ? 2.578 16.223 -12.617 1.00 76.31 245 TRP A CA 1
ATOM 1777 C C . TRP A 1 245 ? 3.531 15.037 -12.588 1.00 76.31 245 TRP A C 1
ATOM 1779 O O . TRP A 1 245 ? 4.107 14.757 -13.633 1.00 76.31 245 TRP A O 1
ATOM 1789 N N . SER A 1 246 ? 3.645 14.262 -11.499 1.00 79.94 246 SER A N 1
ATOM 1790 C CA . SER A 1 246 ? 4.387 12.985 -11.569 1.00 79.94 246 SER A CA 1
ATOM 1791 C C . SER A 1 246 ? 3.752 12.058 -12.607 1.00 79.94 246 SER A C 1
ATOM 1793 O O . SER A 1 246 ? 4.475 11.444 -13.396 1.00 79.94 246 SER A O 1
ATOM 1795 N N . ILE A 1 247 ? 2.412 12.036 -12.661 1.00 87.12 247 ILE A N 1
ATOM 1796 C CA . ILE A 1 247 ? 1.620 11.334 -13.674 1.00 87.12 247 ILE A CA 1
ATOM 1797 C C . ILE A 1 247 ? 0.478 12.219 -14.202 1.00 87.12 247 ILE A C 1
ATOM 1799 O O . ILE A 1 247 ? -0.397 12.649 -13.449 1.00 87.12 247 ILE A O 1
ATOM 1803 N N . GLU A 1 248 ? 0.443 12.470 -15.511 1.00 87.19 248 GLU A N 1
ATOM 1804 C CA . GLU A 1 248 ? -0.505 13.430 -16.102 1.00 87.19 248 GLU A CA 1
ATOM 1805 C C . GLU A 1 248 ? -1.922 12.854 -16.300 1.00 87.19 248 GLU A C 1
ATOM 1807 O O . GLU A 1 248 ? -2.903 13.438 -15.846 1.00 87.19 248 GLU A O 1
ATOM 1812 N N . ASN A 1 249 ? -2.048 11.692 -16.942 1.00 89.38 249 ASN A N 1
ATOM 1813 C CA . ASN A 1 249 ? -3.326 11.132 -17.409 1.00 89.38 249 ASN A CA 1
ATOM 1814 C C . ASN A 1 249 ? -3.793 9.913 -16.596 1.00 89.38 249 ASN A C 1
ATOM 1816 O O . ASN A 1 249 ? -4.563 9.083 -17.087 1.00 89.38 249 ASN A O 1
ATOM 1820 N N . GLY A 1 250 ? -3.332 9.809 -15.348 1.00 91.75 250 GLY A N 1
ATOM 1821 C CA . GLY A 1 250 ? -3.756 8.780 -14.399 1.00 91.75 250 GLY A CA 1
ATOM 1822 C C . GLY A 1 250 ? -2.897 7.516 -14.408 1.00 91.75 250 GLY A C 1
ATOM 1823 O O . GLY A 1 250 ? -1.995 7.342 -15.235 1.00 91.75 250 GLY A O 1
ATOM 1824 N N . ALA A 1 251 ? -3.179 6.640 -13.446 1.00 95.69 251 ALA A N 1
ATOM 1825 C CA . ALA A 1 251 ? -2.377 5.454 -13.173 1.00 95.69 251 ALA A CA 1
ATOM 1826 C C . ALA A 1 251 ? -3.241 4.234 -12.837 1.00 95.69 251 ALA A C 1
ATOM 1828 O O . ALA A 1 251 ? -4.217 4.340 -12.092 1.00 95.69 251 ALA A O 1
ATOM 1829 N N . ASN A 1 252 ? -2.846 3.069 -13.349 1.00 97.88 252 ASN A N 1
ATOM 1830 C CA . ASN A 1 252 ? -3.349 1.770 -12.915 1.00 97.88 252 ASN A CA 1
ATOM 1831 C C . ASN A 1 252 ? -2.168 0.918 -12.445 1.00 97.88 252 ASN A C 1
ATOM 1833 O O . ASN A 1 252 ? -1.300 0.588 -13.249 1.00 97.88 252 ASN A O 1
ATOM 1837 N N . ILE A 1 253 ? -2.095 0.617 -11.152 1.00 98.31 253 ILE A N 1
ATOM 1838 C CA . ILE A 1 253 ? -0.931 -0.027 -10.541 1.00 98.31 253 ILE A CA 1
ATOM 1839 C C . ILE A 1 253 ? -1.375 -1.279 -9.802 1.00 98.31 253 ILE A C 1
ATOM 1841 O O . ILE A 1 253 ? -2.186 -1.197 -8.884 1.00 98.31 253 ILE A O 1
ATOM 1845 N N . THR A 1 254 ? -0.797 -2.418 -10.166 1.00 98.25 254 THR A N 1
ATOM 1846 C CA . THR A 1 254 ? -0.903 -3.673 -9.420 1.00 98.25 254 THR A CA 1
ATOM 1847 C C . THR A 1 254 ? 0.488 -4.095 -8.956 1.00 98.25 254 THR A C 1
ATOM 1849 O O . THR A 1 254 ? 1.394 -4.219 -9.777 1.00 98.25 254 THR A O 1
ATOM 1852 N N . CYS A 1 255 ? 0.676 -4.304 -7.651 1.00 97.75 255 CYS A N 1
ATOM 1853 C CA . CYS A 1 255 ? 1.950 -4.775 -7.096 1.00 97.75 255 CYS A CA 1
ATOM 1854 C C . CYS A 1 255 ? 1.771 -5.662 -5.852 1.00 97.75 255 CYS A C 1
ATOM 1856 O O . CYS A 1 255 ? 0.746 -5.631 -5.161 1.00 97.75 255 CYS A O 1
ATOM 1858 N N . SER A 1 256 ? 2.788 -6.473 -5.554 1.00 97.50 256 SER A N 1
ATOM 1859 C CA . SER A 1 256 ? 2.818 -7.373 -4.392 1.00 97.50 256 SER A CA 1
ATOM 1860 C C . SER A 1 256 ? 3.165 -6.636 -3.084 1.00 97.50 256 SER A C 1
ATOM 1862 O O . SER A 1 256 ? 2.788 -7.066 -1.989 1.00 97.50 256 SER A O 1
ATOM 1864 N N . GLY A 1 257 ? 3.868 -5.513 -3.197 1.00 97.75 257 GLY A N 1
ATOM 1865 C CA . GLY A 1 257 ? 4.427 -4.720 -2.114 1.00 97.75 257 GLY A CA 1
ATOM 1866 C C . GLY A 1 257 ? 3.798 -3.336 -2.015 1.00 97.75 257 GLY A C 1
ATOM 1867 O O . GLY A 1 257 ? 2.575 -3.216 -1.903 1.00 97.75 257 GLY A O 1
ATOM 1868 N N . THR A 1 258 ? 4.643 -2.308 -1.925 1.00 98.19 258 THR A N 1
ATOM 1869 C CA . THR A 1 258 ? 4.230 -0.932 -1.624 1.00 98.19 258 THR A CA 1
ATOM 1870 C C . THR A 1 258 ? 4.113 -0.063 -2.872 1.00 98.19 258 THR A C 1
ATOM 1872 O O . THR A 1 258 ? 4.802 -0.282 -3.868 1.00 98.19 258 THR A O 1
ATOM 1875 N N . VAL A 1 259 ? 3.268 0.966 -2.797 1.00 98.38 259 VAL A N 1
ATOM 1876 C CA . VAL A 1 259 ? 3.198 2.045 -3.794 1.00 98.38 259 VAL A CA 1
ATOM 1877 C C . VAL A 1 259 ? 3.512 3.372 -3.117 1.00 98.38 259 VAL A C 1
ATOM 1879 O O . VAL A 1 259 ? 2.835 3.759 -2.168 1.00 98.38 259 VAL A O 1
ATOM 1882 N N . GLU A 1 260 ? 4.519 4.082 -3.613 1.00 96.94 260 GLU A N 1
ATOM 1883 C CA . GLU A 1 260 ? 4.901 5.419 -3.161 1.00 96.94 260 GLU A CA 1
ATOM 1884 C C . GLU A 1 260 ? 4.915 6.374 -4.357 1.00 96.94 260 GLU A C 1
ATOM 1886 O O . GLU A 1 260 ? 5.700 6.212 -5.290 1.00 96.94 260 GLU A O 1
ATOM 1891 N N . ILE A 1 261 ? 4.056 7.392 -4.337 1.00 93.44 261 ILE A N 1
ATOM 1892 C CA . ILE A 1 261 ? 4.038 8.430 -5.370 1.00 93.44 261 ILE A CA 1
ATOM 1893 C C . ILE A 1 261 ? 4.191 9.781 -4.694 1.00 93.44 261 ILE A C 1
ATOM 1895 O O . ILE A 1 261 ? 3.379 10.166 -3.849 1.00 93.44 261 ILE A O 1
ATOM 1899 N N . LYS A 1 262 ? 5.250 10.489 -5.080 1.00 89.19 262 LYS A N 1
ATOM 1900 C CA . LYS A 1 262 ? 5.628 11.783 -4.519 1.00 89.19 262 LYS A CA 1
ATOM 1901 C C . LYS A 1 262 ? 5.893 12.801 -5.616 1.00 89.19 262 LYS A C 1
ATOM 1903 O O . LYS A 1 262 ? 6.346 12.464 -6.715 1.00 89.19 262 LYS A O 1
ATOM 1908 N N . GLY A 1 263 ? 5.619 14.052 -5.299 1.00 81.38 263 GLY A N 1
ATOM 1909 C CA . GLY A 1 263 ? 5.936 15.202 -6.131 1.00 81.38 263 GLY A CA 1
ATOM 1910 C C . GLY A 1 263 ? 5.085 16.398 -5.743 1.00 81.38 263 GLY A C 1
ATOM 1911 O O . GLY A 1 263 ? 4.176 16.284 -4.917 1.00 81.38 263 GLY A O 1
ATOM 1912 N N . GLU A 1 264 ? 5.352 17.539 -6.369 1.00 76.25 264 GLU A N 1
ATOM 1913 C CA . GLU A 1 264 ? 4.578 18.752 -6.098 1.00 76.25 264 GLU A CA 1
ATOM 1914 C C . GLU A 1 264 ? 3.113 18.582 -6.516 1.00 76.25 264 GLU A C 1
ATOM 1916 O O . GLU A 1 264 ? 2.178 18.904 -5.779 1.00 76.25 264 GLU A O 1
ATOM 1921 N N . THR A 1 265 ? 2.904 17.945 -7.669 1.00 75.50 265 THR A N 1
ATOM 1922 C CA . THR A 1 265 ? 1.590 17.511 -8.140 1.00 75.50 265 THR A CA 1
ATOM 1923 C C . THR A 1 265 ? 1.642 16.030 -8.540 1.00 75.50 265 THR A C 1
ATOM 1925 O O . THR A 1 265 ? 1.886 15.694 -9.687 1.00 75.50 265 THR A O 1
ATOM 1928 N N . PRO A 1 266 ? 1.430 15.057 -7.643 1.00 71.50 266 PRO A N 1
ATOM 1929 C CA . PRO A 1 266 ? 1.712 13.660 -7.962 1.00 71.50 266 PRO A CA 1
ATOM 1930 C C . PRO A 1 266 ? 0.865 13.128 -9.128 1.00 71.50 266 PRO A C 1
ATOM 1932 O O . PRO A 1 266 ? 1.417 12.468 -10.005 1.00 71.50 266 PRO A O 1
ATOM 1935 N N . ILE A 1 267 ? -0.451 13.402 -9.190 1.00 79.81 267 ILE A N 1
ATOM 1936 C CA . ILE A 1 267 ? -1.319 12.854 -10.253 1.00 79.81 267 ILE A CA 1
ATOM 1937 C C . ILE A 1 267 ? -2.483 13.794 -10.636 1.00 79.81 267 ILE A C 1
ATOM 1939 O O . ILE A 1 267 ? -3.180 14.313 -9.758 1.00 79.81 267 ILE A O 1
ATOM 1943 N N . LYS A 1 268 ? -2.729 13.972 -11.947 1.00 82.31 268 LYS A N 1
ATOM 1944 C CA . LYS A 1 268 ? -3.882 14.718 -12.514 1.00 82.31 268 LYS A CA 1
ATOM 1945 C C . LYS A 1 268 ? -5.018 13.847 -13.065 1.00 82.31 268 LYS A C 1
ATOM 1947 O O . LYS A 1 268 ? -6.122 14.358 -13.194 1.00 82.31 268 LYS A O 1
ATOM 1952 N N . GLY A 1 269 ? -4.796 12.574 -13.377 1.00 83.81 269 GLY A N 1
ATOM 1953 C CA . GLY A 1 269 ? -5.868 11.663 -13.802 1.00 83.81 269 GLY A CA 1
ATOM 1954 C C . GLY A 1 269 ? -6.409 10.775 -12.681 1.00 83.81 269 GLY A C 1
ATOM 1955 O O . GLY A 1 269 ? -5.946 10.831 -11.541 1.00 83.81 269 GLY A O 1
ATOM 1956 N N . ASP A 1 270 ? -7.369 9.917 -13.029 1.00 90.06 270 ASP A N 1
ATOM 1957 C CA . ASP A 1 270 ? -7.882 8.882 -12.128 1.00 90.06 270 ASP A CA 1
ATOM 1958 C C . ASP A 1 270 ? -6.790 7.876 -11.747 1.00 90.06 270 ASP A C 1
ATOM 1960 O O . ASP A 1 270 ? -5.892 7.552 -12.533 1.00 90.06 270 ASP A O 1
ATOM 1964 N N . VAL A 1 271 ? -6.889 7.361 -10.524 1.00 92.38 271 VAL A N 1
ATOM 1965 C CA . VAL A 1 271 ? -5.894 6.463 -9.939 1.00 92.38 271 VAL A CA 1
ATOM 1966 C C . VAL A 1 271 ? -6.579 5.199 -9.474 1.00 92.38 271 VAL A C 1
ATOM 1968 O O . VAL A 1 271 ? -7.542 5.248 -8.713 1.00 92.38 271 VAL A O 1
ATOM 1971 N N . THR A 1 272 ? -6.068 4.056 -9.915 1.00 97.00 272 THR A N 1
ATOM 1972 C CA . THR A 1 272 ? -6.435 2.748 -9.377 1.00 97.00 272 THR A CA 1
ATOM 1973 C C . THR A 1 272 ? -5.176 2.039 -8.911 1.00 97.00 272 THR A C 1
ATOM 1975 O O . THR A 1 272 ? -4.239 1.865 -9.686 1.00 97.00 272 THR A O 1
ATOM 1978 N N . ILE A 1 273 ? -5.139 1.668 -7.634 1.00 97.62 273 ILE A N 1
ATOM 1979 C CA . ILE A 1 273 ? -4.015 0.965 -7.015 1.00 97.62 273 ILE A CA 1
ATOM 1980 C C . ILE A 1 273 ? -4.543 -0.313 -6.365 1.00 97.62 273 ILE A C 1
ATOM 1982 O O . ILE A 1 273 ? -5.435 -0.246 -5.521 1.00 97.62 273 ILE A O 1
ATOM 1986 N N . ASP A 1 274 ? -3.972 -1.456 -6.732 1.00 97.88 274 ASP A N 1
ATOM 1987 C CA . ASP A 1 274 ? -4.096 -2.727 -6.022 1.00 97.88 274 ASP A CA 1
ATOM 1988 C C . ASP A 1 274 ? -2.720 -3.147 -5.485 1.00 97.88 274 ASP A C 1
ATOM 1990 O O . ASP A 1 274 ? -1.901 -3.737 -6.191 1.00 97.88 274 ASP A O 1
ATOM 1994 N N . ALA A 1 275 ? -2.461 -2.810 -4.223 1.00 97.12 275 ALA A N 1
ATOM 1995 C CA . ALA A 1 275 ? -1.192 -3.055 -3.550 1.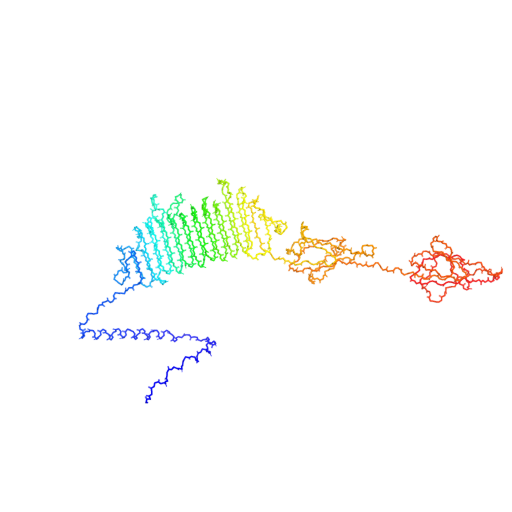00 97.12 275 ALA A CA 1
ATOM 1996 C C . ALA A 1 275 ? -1.308 -4.196 -2.529 1.00 97.12 275 ALA A C 1
ATOM 1998 O O . ALA A 1 275 ? -2.282 -4.315 -1.776 1.00 97.12 275 ALA A O 1
ATOM 1999 N N . GLY A 1 276 ? -0.285 -5.045 -2.456 1.00 95.69 276 GLY A N 1
ATOM 2000 C CA . GLY A 1 276 ? -0.204 -6.092 -1.437 1.00 95.69 276 GLY A CA 1
ATOM 2001 C C . GLY A 1 276 ? 0.246 -5.601 -0.055 1.00 95.69 276 GLY A C 1
ATOM 2002 O O . GLY A 1 276 ? 0.061 -6.333 0.918 1.00 95.69 276 GLY A O 1
ATOM 2003 N N . LYS A 1 277 ? 0.786 -4.378 0.061 1.00 96.69 277 LYS A N 1
ATOM 2004 C CA . LYS A 1 277 ? 1.187 -3.736 1.328 1.00 96.69 277 LYS A CA 1
ATOM 2005 C C . LYS A 1 277 ? 0.650 -2.300 1.427 1.00 96.69 277 LYS A C 1
ATOM 2007 O O . LYS A 1 277 ? -0.565 -2.115 1.359 1.00 96.69 277 LYS A O 1
ATOM 2012 N N . ASP A 1 278 ? 1.533 -1.330 1.659 1.00 97.69 278 ASP A N 1
ATOM 2013 C CA . ASP A 1 278 ? 1.216 0.061 1.975 1.00 97.69 278 ASP A CA 1
ATOM 2014 C C . ASP A 1 278 ? 1.101 0.924 0.712 1.00 97.69 278 ASP A C 1
ATOM 2016 O O . ASP A 1 278 ? 1.773 0.678 -0.291 1.00 97.69 278 ASP A O 1
ATOM 2020 N N . VAL A 1 279 ? 0.283 1.973 0.785 1.00 97.69 279 VAL A N 1
ATOM 2021 C CA . VAL A 1 279 ? 0.133 2.980 -0.273 1.00 97.69 279 VAL A CA 1
ATOM 2022 C C . VAL A 1 279 ? 0.361 4.365 0.317 1.00 97.69 279 VAL A C 1
ATOM 2024 O O . VAL A 1 279 ? -0.295 4.740 1.285 1.00 97.69 279 VAL A O 1
ATOM 2027 N N . SER A 1 280 ? 1.257 5.140 -0.283 1.00 96.12 280 SER A N 1
ATOM 2028 C CA . SER A 1 280 ? 1.535 6.521 0.102 1.00 96.12 280 SER A CA 1
ATOM 2029 C C . SER A 1 280 ? 1.456 7.436 -1.113 1.00 96.12 280 SER A C 1
ATOM 2031 O O . SER A 1 280 ? 2.196 7.246 -2.081 1.00 96.12 280 SER A O 1
ATOM 2033 N N . LEU A 1 281 ? 0.562 8.425 -1.060 1.00 92.38 281 LEU A N 1
ATOM 2034 C CA . LEU A 1 281 ? 0.463 9.500 -2.047 1.00 92.38 281 LEU A CA 1
ATOM 2035 C C . LEU A 1 281 ? 0.694 10.837 -1.339 1.00 92.38 281 LEU A C 1
ATOM 2037 O O . LEU A 1 281 ? -0.144 11.285 -0.549 1.00 92.38 281 LEU A O 1
ATOM 2041 N N . GLU A 1 282 ? 1.817 11.482 -1.636 1.00 88.50 282 GLU A N 1
ATOM 2042 C CA . GLU A 1 282 ? 2.184 12.777 -1.062 1.00 88.50 282 GLU A CA 1
ATOM 2043 C C . GLU A 1 282 ? 2.165 13.869 -2.133 1.00 88.50 282 GL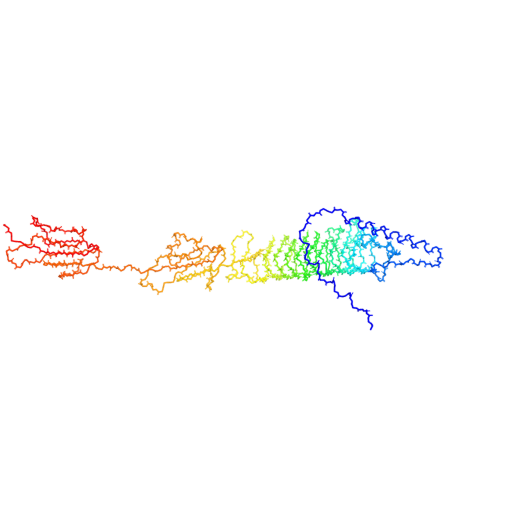U A C 1
ATOM 2045 O O . GLU A 1 282 ? 2.815 13.746 -3.172 1.00 88.50 282 GLU A O 1
ATOM 2050 N N . TYR A 1 283 ? 1.400 14.930 -1.863 1.00 78.62 283 TYR A N 1
ATOM 2051 C CA . TYR A 1 283 ? 1.253 16.098 -2.724 1.00 78.62 283 TYR A CA 1
ATOM 2052 C C . TYR A 1 283 ? 1.948 17.287 -2.052 1.00 78.62 283 TYR A C 1
ATOM 2054 O O . TYR A 1 283 ? 1.444 17.830 -1.062 1.00 78.62 283 TYR A O 1
ATOM 2062 N N . GLU A 1 284 ? 3.091 17.698 -2.586 1.00 72.31 284 GLU A N 1
ATOM 2063 C CA . GLU A 1 284 ? 3.867 18.860 -2.137 1.00 72.31 284 GLU A CA 1
ATOM 2064 C C . GLU A 1 284 ? 3.395 20.128 -2.883 1.00 72.31 284 GLU A C 1
ATOM 2066 O O . GLU A 1 284 ? 4.101 20.696 -3.698 1.00 72.31 284 GLU A O 1
ATOM 2071 N N . GLU A 1 285 ? 2.136 20.525 -2.696 1.00 65.00 285 GLU A N 1
ATOM 2072 C CA . GLU A 1 285 ? 1.466 21.505 -3.574 1.00 65.00 285 GLU A CA 1
ATOM 2073 C C . GLU A 1 285 ? 2.065 22.937 -3.539 1.00 65.00 285 GLU A C 1
ATOM 2075 O O . GLU A 1 285 ? 2.329 23.476 -2.462 1.00 65.00 285 GLU A O 1
ATOM 2080 N N . ASP A 1 286 ? 2.145 23.567 -4.726 1.00 53.75 286 ASP A N 1
ATOM 2081 C CA . ASP A 1 286 ? 2.138 25.023 -4.986 1.00 53.75 286 ASP A CA 1
ATOM 2082 C C . ASP A 1 286 ? 0.766 25.409 -5.604 1.00 53.75 286 ASP A C 1
ATOM 2084 O O . ASP A 1 286 ? 0.160 24.622 -6.336 1.00 53.75 286 ASP A O 1
ATOM 2088 N N . GLU A 1 287 ? 0.229 26.589 -5.279 1.00 54.06 287 GLU A N 1
ATOM 2089 C CA . GLU A 1 287 ? -1.210 26.941 -5.206 1.00 54.06 287 GLU A CA 1
ATOM 2090 C C . GLU A 1 287 ? -2.042 26.938 -6.525 1.00 54.06 287 GLU A C 1
ATOM 2092 O O . GLU A 1 287 ? -3.165 27.450 -6.554 1.00 54.06 287 GLU A O 1
ATOM 2097 N N . ALA A 1 288 ? -1.554 26.379 -7.638 1.00 51.81 288 ALA A N 1
ATOM 2098 C CA . ALA A 1 288 ? -1.932 26.867 -8.971 1.00 51.81 288 ALA A CA 1
ATOM 2099 C C . ALA A 1 288 ? -2.843 26.000 -9.879 1.00 51.81 288 ALA A C 1
ATOM 2101 O O . ALA A 1 288 ? -3.283 26.519 -10.903 1.00 51.81 288 ALA A O 1
ATOM 2102 N N . TYR A 1 289 ? -3.177 24.734 -9.590 1.00 56.62 289 TYR A N 1
ATOM 2103 C CA . TYR A 1 289 ? -3.835 23.868 -10.606 1.00 56.62 289 TYR A CA 1
ATOM 2104 C C . TYR A 1 289 ? -5.260 23.432 -10.270 1.00 56.62 289 TYR A C 1
ATOM 2106 O O . TYR A 1 289 ? -5.475 22.957 -9.170 1.00 56.62 289 TYR A O 1
ATOM 2114 N N . GLU A 1 290 ? -6.215 23.605 -11.204 1.00 56.44 290 GLU A N 1
ATOM 2115 C CA . GLU A 1 290 ? -7.693 23.434 -11.129 1.00 56.44 290 GLU A CA 1
ATOM 2116 C C . GLU A 1 290 ? -8.251 22.184 -10.414 1.00 56.44 290 GLU A C 1
ATOM 2118 O O . GLU A 1 290 ? -7.518 21.262 -10.062 1.00 56.44 290 GLU A O 1
ATOM 2123 N N . ASP A 1 291 ? -9.550 22.220 -10.084 1.00 51.44 291 ASP A N 1
ATOM 2124 C CA . ASP A 1 291 ? -10.272 21.255 -9.244 1.00 51.44 291 ASP A CA 1
ATOM 2125 C C . ASP A 1 291 ? -9.983 19.797 -9.629 1.00 51.44 291 ASP A C 1
ATOM 2127 O O . ASP A 1 291 ? -10.488 19.284 -10.626 1.00 51.44 291 ASP A O 1
ATOM 2131 N N . ASN A 1 292 ? -9.193 19.100 -8.805 1.00 55.09 292 ASN A N 1
ATOM 2132 C CA . ASN A 1 292 ? -8.940 17.671 -8.972 1.00 55.09 292 ASN A CA 1
ATOM 2133 C C . ASN A 1 292 ? -10.222 16.910 -8.587 1.00 55.09 292 ASN A C 1
ATOM 2135 O O . ASN A 1 292 ? -10.443 16.585 -7.421 1.00 55.09 292 ASN A O 1
ATOM 2139 N N . GLN A 1 293 ? -11.086 16.658 -9.572 1.00 60.81 293 GLN A N 1
ATOM 2140 C CA . GLN A 1 293 ? -12.286 15.817 -9.446 1.00 60.81 293 GLN A CA 1
ATOM 2141 C C . GLN A 1 293 ? -11.973 14.316 -9.568 1.00 60.81 293 GLN A C 1
ATOM 2143 O O . GLN A 1 293 ? -12.889 13.497 -9.669 1.00 60.81 293 GLN A O 1
ATOM 2148 N N . ASN A 1 294 ? -10.690 13.957 -9.579 1.00 76.81 294 ASN A N 1
ATOM 2149 C CA . ASN A 1 294 ? -10.237 12.601 -9.847 1.00 76.81 294 ASN A CA 1
ATOM 2150 C C . ASN A 1 294 ? -10.740 11.621 -8.802 1.00 76.81 294 ASN A C 1
ATOM 2152 O O . ASN A 1 294 ? -10.888 11.932 -7.616 1.00 76.81 294 ASN A O 1
ATOM 2156 N N . VAL A 1 295 ? -10.950 10.402 -9.268 1.00 80.31 295 VAL A N 1
ATOM 2157 C CA . VAL A 1 295 ? -11.281 9.270 -8.426 1.00 80.31 295 VAL A CA 1
ATOM 2158 C C . VAL A 1 295 ? -9.993 8.564 -8.034 1.00 80.31 295 VAL A C 1
ATOM 2160 O O . VAL A 1 295 ? -9.230 8.110 -8.886 1.00 80.31 295 VAL A O 1
ATOM 2163 N N . ILE A 1 296 ? -9.777 8.438 -6.727 1.00 91.06 296 ILE A N 1
ATOM 2164 C CA . ILE A 1 296 ? -8.708 7.620 -6.160 1.00 91.06 296 ILE A CA 1
ATOM 2165 C C . ILE A 1 296 ? -9.337 6.317 -5.662 1.00 91.06 296 ILE A C 1
ATOM 2167 O O . ILE A 1 296 ? -10.043 6.311 -4.655 1.00 91.06 296 ILE A O 1
ATOM 2171 N N . ASN A 1 297 ? -9.091 5.220 -6.375 1.00 95.56 297 ASN A N 1
ATOM 2172 C CA . ASN A 1 297 ? -9.507 3.870 -6.007 1.00 95.56 297 ASN A CA 1
ATOM 2173 C C . ASN A 1 297 ? -8.306 3.102 -5.452 1.00 95.56 297 ASN A C 1
ATOM 2175 O O . ASN A 1 297 ? -7.347 2.846 -6.179 1.00 95.56 297 ASN A O 1
ATOM 2179 N N . ILE A 1 298 ? -8.353 2.713 -4.181 1.00 96.50 298 ILE A N 1
ATOM 2180 C CA . ILE A 1 298 ? -7.256 1.989 -3.532 1.00 96.50 298 ILE A CA 1
ATOM 2181 C C . ILE A 1 298 ? -7.775 0.687 -2.936 1.00 96.50 298 ILE A C 1
ATOM 2183 O O . ILE A 1 298 ? -8.693 0.680 -2.117 1.00 96.50 298 ILE A O 1
ATOM 2187 N N . THR A 1 299 ? -7.125 -0.406 -3.315 1.00 97.00 299 THR A N 1
ATOM 2188 C CA . THR A 1 299 ? -7.159 -1.678 -2.605 1.00 97.00 299 THR A CA 1
ATOM 2189 C C . THR A 1 299 ? -5.776 -1.931 -2.025 1.00 97.00 299 THR A C 1
ATOM 2191 O O . THR A 1 299 ? -4.793 -1.960 -2.758 1.00 97.00 299 THR A O 1
ATOM 2194 N N . ALA A 1 300 ? -5.682 -2.073 -0.705 1.00 96.75 300 ALA A N 1
ATOM 2195 C CA . ALA A 1 300 ? -4.409 -2.288 -0.019 1.00 96.75 300 ALA A CA 1
ATOM 2196 C C . ALA A 1 300 ? -4.575 -3.288 1.128 1.00 96.75 300 ALA A C 1
ATOM 2198 O O . ALA A 1 300 ? -5.674 -3.453 1.666 1.00 96.75 300 ALA A O 1
ATOM 2199 N N . ALA A 1 301 ? -3.502 -3.990 1.497 1.00 94.50 301 ALA A N 1
ATOM 2200 C CA . ALA A 1 301 ? -3.502 -4.828 2.699 1.00 94.50 301 ALA A CA 1
ATOM 2201 C C . ALA A 1 301 ? -2.901 -4.117 3.918 1.00 94.50 301 ALA A C 1
ATOM 2203 O O . ALA A 1 301 ? -3.191 -4.518 5.045 1.00 94.50 301 ALA A O 1
ATOM 2204 N N . GLY A 1 302 ? -2.051 -3.116 3.690 1.00 95.69 302 GLY A N 1
ATOM 2205 C CA . GLY A 1 302 ? -1.342 -2.370 4.720 1.00 95.69 302 GLY A CA 1
ATOM 2206 C C . GLY A 1 302 ? -1.915 -0.975 4.959 1.00 95.69 302 GLY A C 1
ATOM 2207 O O . GLY A 1 302 ? -3.102 -0.718 4.751 1.00 95.69 302 GLY A O 1
ATOM 2208 N N . LYS A 1 303 ? -1.055 -0.077 5.434 1.00 96.62 303 LYS A N 1
ATOM 2209 C CA . LYS A 1 303 ? -1.377 1.322 5.710 1.00 96.62 303 LYS A CA 1
ATOM 2210 C C . LYS A 1 303 ? -1.591 2.085 4.402 1.00 96.62 303 LYS A C 1
ATOM 2212 O O . LYS A 1 303 ? -0.809 1.954 3.465 1.00 96.62 303 LYS A O 1
ATOM 2217 N N . VAL A 1 304 ? -2.605 2.945 4.365 1.00 97.31 304 VAL A N 1
ATOM 2218 C CA . VAL A 1 304 ? -2.786 3.925 3.283 1.00 97.31 304 VAL A CA 1
ATOM 2219 C C . VAL A 1 304 ? -2.615 5.322 3.851 1.00 97.31 304 VAL A C 1
ATOM 2221 O O . VAL A 1 304 ? -3.240 5.651 4.854 1.00 97.31 304 VAL A O 1
ATOM 2224 N N . GLU A 1 305 ? -1.788 6.150 3.227 1.00 96.06 305 GLU A N 1
ATOM 2225 C CA . GLU A 1 305 ? -1.589 7.544 3.612 1.00 96.06 305 GLU A CA 1
ATOM 2226 C C . GLU A 1 305 ? -1.678 8.454 2.391 1.00 96.06 305 GLU A C 1
ATOM 2228 O O . GLU A 1 305 ? -0.886 8.368 1.457 1.00 96.06 305 GLU A O 1
ATOM 2233 N N . LEU A 1 306 ? -2.676 9.329 2.405 1.00 93.50 306 LEU A N 1
ATOM 2234 C CA . LEU A 1 306 ? -2.904 10.357 1.405 1.00 93.50 306 LEU A CA 1
ATOM 2235 C C . LEU A 1 306 ? -2.705 11.699 2.093 1.00 93.50 306 LEU A C 1
ATOM 2237 O O . LEU A 1 306 ? -3.442 12.033 3.025 1.00 93.50 306 LEU A O 1
ATOM 2241 N N . ASN A 1 307 ? -1.714 12.461 1.651 1.00 90.06 307 ASN A N 1
ATOM 2242 C CA . ASN A 1 307 ? -1.387 13.738 2.264 1.00 90.06 307 ASN A CA 1
ATOM 2243 C C . ASN A 1 307 ? -1.245 14.832 1.212 1.00 90.06 307 ASN A C 1
ATOM 2245 O O . ASN A 1 307 ? -0.305 14.810 0.420 1.00 90.06 307 ASN A O 1
ATOM 2249 N N . ARG A 1 308 ? -2.144 15.816 1.249 1.00 84.94 308 ARG A N 1
ATOM 2250 C CA . ARG A 1 308 ? -2.095 17.003 0.402 1.00 84.94 308 ARG A CA 1
ATOM 2251 C C . ARG A 1 308 ? -1.667 18.228 1.203 1.00 84.94 308 ARG A C 1
ATOM 2253 O O . ARG A 1 308 ? -2.393 18.684 2.081 1.00 84.94 308 ARG A O 1
ATOM 2260 N N . ASN A 1 309 ? -0.487 18.767 0.896 1.00 76.19 309 ASN A N 1
ATOM 2261 C CA . ASN A 1 309 ? 0.118 19.857 1.667 1.00 76.19 309 ASN A CA 1
ATOM 2262 C C . ASN A 1 309 ? -0.364 21.272 1.267 1.00 76.19 309 ASN A C 1
ATOM 2264 O O . ASN A 1 309 ? 0.021 22.228 1.935 1.00 76.19 309 ASN A O 1
ATOM 2268 N N . GLY A 1 310 ? -1.213 21.440 0.243 1.00 73.94 310 GLY A N 1
ATOM 2269 C CA . GLY A 1 310 ? -1.714 22.763 -0.169 1.00 73.94 310 GLY A CA 1
ATOM 2270 C C . GLY A 1 310 ? -3.097 23.113 0.371 1.00 73.94 310 GLY A C 1
ATOM 2271 O O . GLY A 1 310 ? -3.436 22.791 1.508 1.00 73.94 310 GLY A O 1
ATOM 2272 N N . THR A 1 311 ? -3.907 23.853 -0.389 1.00 71.50 311 THR A N 1
ATOM 2273 C CA . THR A 1 311 ? -5.163 24.452 0.112 1.00 71.50 311 THR A CA 1
ATOM 2274 C C . THR A 1 311 ? -6.387 23.559 -0.053 1.00 71.50 311 THR A C 1
ATOM 2276 O O . THR A 1 311 ? -7.412 23.817 0.580 1.00 71.50 311 THR A O 1
ATOM 2279 N N . ARG A 1 312 ? -6.284 22.482 -0.834 1.00 78.44 312 ARG A N 1
ATOM 2280 C CA . ARG A 1 312 ? -7.441 21.694 -1.269 1.00 78.44 312 ARG A CA 1
ATOM 2281 C C . ARG A 1 312 ? -7.541 20.332 -0.606 1.00 78.44 312 ARG A C 1
ATOM 2283 O O . ARG A 1 312 ? -6.559 19.760 -0.147 1.00 78.44 312 ARG A O 1
ATOM 2290 N N . ASN A 1 313 ? -8.758 19.806 -0.620 1.00 85.44 313 ASN A N 1
ATOM 2291 C CA . ASN A 1 313 ? -9.085 18.502 -0.063 1.00 85.44 313 ASN A CA 1
ATOM 2292 C C . ASN A 1 313 ? -8.757 17.362 -1.045 1.00 85.44 313 ASN A C 1
ATOM 2294 O O . ASN A 1 313 ? -8.492 17.590 -2.229 1.00 85.44 313 ASN A O 1
ATOM 2298 N N . LEU A 1 314 ? -8.773 16.127 -0.542 1.00 85.38 314 LEU A N 1
ATOM 2299 C CA . LEU A 1 314 ? -8.479 14.914 -1.313 1.00 85.38 314 LEU A CA 1
ATOM 2300 C C . LEU A 1 314 ? -9.571 14.560 -2.334 1.00 85.38 314 LEU A C 1
ATOM 2302 O O . LEU A 1 314 ? -9.284 13.874 -3.309 1.00 85.38 314 LEU A O 1
ATOM 2306 N N . GLY A 1 315 ? -10.808 15.028 -2.144 1.00 87.06 315 GLY A N 1
ATOM 2307 C CA . GLY A 1 315 ? -11.889 14.774 -3.096 1.00 87.06 315 GLY A CA 1
ATOM 2308 C C . GLY A 1 315 ? -12.426 13.347 -2.988 1.00 87.06 315 GLY A C 1
ATOM 2309 O O . GLY A 1 315 ? -12.730 12.881 -1.890 1.00 87.06 315 GLY A O 1
ATOM 2310 N N . LYS A 1 316 ? -12.621 12.659 -4.117 1.00 90.94 316 LYS A N 1
ATOM 2311 C CA . LYS A 1 316 ? -13.310 11.363 -4.147 1.00 90.94 316 LYS A CA 1
ATOM 2312 C C . LYS A 1 316 ? -12.338 10.203 -3.937 1.00 90.94 316 LYS A C 1
ATOM 2314 O O . LYS A 1 316 ? -11.565 9.861 -4.830 1.00 90.94 316 LYS A O 1
ATOM 2319 N N . VAL A 1 317 ? -12.444 9.554 -2.780 1.00 91.94 317 VAL A N 1
ATOM 2320 C CA . VAL A 1 317 ? -11.623 8.392 -2.415 1.00 91.94 317 VAL A CA 1
ATOM 2321 C C . VAL A 1 317 ? -12.519 7.183 -2.182 1.00 91.94 317 VAL A C 1
ATOM 2323 O O . VAL A 1 317 ? -13.486 7.241 -1.423 1.00 91.94 317 VAL A O 1
ATOM 2326 N N . ILE A 1 318 ? -12.192 6.077 -2.841 1.00 94.19 318 ILE A N 1
ATOM 2327 C CA . ILE A 1 318 ? -12.830 4.778 -2.657 1.00 94.19 318 ILE A CA 1
ATOM 2328 C C . ILE A 1 318 ? -11.754 3.819 -2.168 1.00 94.19 318 ILE A C 1
ATOM 2330 O O . ILE A 1 318 ? -10.733 3.622 -2.824 1.00 94.19 318 ILE A O 1
ATOM 2334 N N . PHE A 1 319 ? -11.996 3.223 -1.007 1.00 95.31 319 PHE A N 1
ATOM 2335 C CA . PHE A 1 319 ? -11.058 2.317 -0.368 1.00 95.31 319 PHE A CA 1
ATOM 2336 C C . PHE A 1 319 ? -11.686 0.946 -0.131 1.00 95.31 319 PHE A C 1
ATOM 2338 O O . PHE A 1 319 ? -12.832 0.851 0.316 1.00 95.31 319 PHE A O 1
ATOM 2345 N N . ALA A 1 320 ? -10.909 -0.104 -0.384 1.00 94.00 320 ALA A N 1
ATOM 2346 C CA . ALA A 1 320 ? -11.227 -1.473 -0.017 1.00 94.00 320 ALA A CA 1
ATOM 2347 C C . ALA A 1 320 ? -10.023 -2.141 0.665 1.00 94.00 320 ALA A C 1
ATOM 2349 O O . ALA A 1 320 ? -8.904 -2.123 0.158 1.00 94.00 320 ALA A O 1
ATOM 2350 N N . GLN A 1 321 ? -10.257 -2.789 1.806 1.00 93.38 321 GLN A N 1
ATOM 2351 C CA . GLN A 1 321 ? -9.215 -3.555 2.486 1.00 93.38 321 GLN A CA 1
ATOM 2352 C C . GLN A 1 321 ? -9.073 -4.945 1.851 1.00 93.38 321 GLN A C 1
ATOM 2354 O O . GLN A 1 321 ? -10.009 -5.745 1.894 1.00 93.38 321 GLN A O 1
ATOM 2359 N N . LYS A 1 322 ? -7.881 -5.286 1.345 1.00 90.06 322 LYS A N 1
ATOM 2360 C CA . LYS A 1 322 ? -7.627 -6.534 0.591 1.00 90.06 322 LYS A CA 1
ATOM 2361 C C . LYS A 1 322 ? -7.904 -7.812 1.394 1.00 90.06 322 LYS A C 1
ATOM 2363 O O . LYS A 1 322 ? -8.337 -8.816 0.842 1.00 90.06 322 LYS A O 1
ATOM 2368 N N . LYS A 1 323 ? -7.676 -7.773 2.711 1.00 85.56 323 LYS A N 1
ATOM 2369 C CA . LYS A 1 323 ? -7.893 -8.910 3.630 1.00 85.56 323 LYS A CA 1
ATOM 2370 C C . LYS A 1 323 ? -9.249 -8.885 4.348 1.00 85.56 323 LYS A C 1
ATOM 2372 O O . LYS A 1 323 ? -9.489 -9.742 5.191 1.00 85.56 323 LYS A O 1
ATOM 2377 N N . GLY A 1 324 ? -10.097 -7.883 4.095 1.00 85.56 324 GLY A N 1
ATOM 2378 C CA . GLY A 1 324 ? -11.341 -7.670 4.852 1.00 85.56 324 GLY A CA 1
ATOM 2379 C C . GLY A 1 324 ? -11.137 -7.371 6.346 1.00 85.56 324 GLY A C 1
ATOM 2380 O O . GLY A 1 324 ? -12.097 -7.391 7.111 1.00 85.56 324 GLY A O 1
ATOM 2381 N N . GLN A 1 325 ? -9.893 -7.119 6.768 1.00 89.12 325 GLN A N 1
ATOM 2382 C CA . GLN A 1 325 ? -9.557 -6.794 8.149 1.00 89.12 325 GLN A CA 1
ATOM 2383 C C . GLN A 1 325 ? -10.204 -5.459 8.555 1.00 89.12 325 GLN A C 1
ATOM 2385 O O . GLN A 1 325 ? -10.205 -4.521 7.753 1.00 89.12 325 GLN A O 1
ATOM 2390 N N . PRO A 1 326 ? -10.719 -5.340 9.789 1.00 93.19 326 PRO A N 1
ATOM 2391 C CA . PRO A 1 326 ? -11.142 -4.058 10.323 1.00 93.19 326 PRO A CA 1
ATOM 2392 C C . PRO A 1 326 ? -10.035 -3.003 10.262 1.00 93.19 326 PRO A C 1
ATOM 2394 O O . PRO A 1 326 ? -8.853 -3.319 10.386 1.00 93.19 326 PRO A O 1
ATOM 2397 N N . TYR A 1 327 ? -10.402 -1.739 10.082 1.00 95.88 327 TYR A N 1
ATOM 2398 C CA . TYR A 1 327 ? -9.437 -0.647 10.015 1.00 95.88 327 TYR A CA 1
ATOM 2399 C C . TYR A 1 327 ? -9.960 0.602 10.707 1.00 95.88 327 TYR A C 1
ATOM 2401 O O . TYR A 1 327 ? -11.155 0.787 10.906 1.00 95.88 327 TYR A O 1
ATOM 2409 N N . VAL A 1 328 ? -9.053 1.496 11.053 1.00 95.56 328 VAL A N 1
ATOM 2410 C CA . VAL A 1 328 ? -9.412 2.837 11.502 1.00 95.56 328 VAL A CA 1
ATOM 2411 C C . VAL A 1 328 ? -8.895 3.851 10.506 1.00 95.56 328 VAL A C 1
ATOM 2413 O O . VAL A 1 328 ? -8.013 3.544 9.700 1.00 95.56 328 VAL A O 1
ATOM 2416 N N . TYR A 1 329 ? -9.424 5.066 10.557 1.00 96.56 329 TYR A N 1
ATOM 2417 C CA . TYR A 1 329 ? -8.897 6.140 9.733 1.00 96.56 329 TYR A CA 1
ATOM 2418 C C . TYR A 1 329 ? -8.843 7.478 10.454 1.00 96.56 329 TYR A C 1
ATOM 2420 O O . TYR A 1 329 ? -9.549 7.731 11.429 1.00 96.56 329 TYR A O 1
ATOM 2428 N N . PHE A 1 330 ? -7.985 8.340 9.927 1.00 96.12 330 PHE A N 1
ATOM 2429 C CA . PHE A 1 330 ? -7.707 9.678 10.414 1.00 96.12 330 PHE A CA 1
ATOM 2430 C C . PHE A 1 330 ? -7.908 10.652 9.269 1.00 96.12 330 PHE A C 1
ATOM 2432 O O . PHE A 1 330 ? -7.474 10.391 8.148 1.00 96.12 330 PHE A O 1
ATOM 2439 N N . THR A 1 331 ? -8.530 11.787 9.563 1.00 94.50 331 THR A N 1
ATOM 2440 C CA . THR A 1 331 ? -8.712 12.886 8.605 1.00 94.50 331 THR A CA 1
ATOM 2441 C C . THR A 1 331 ? -7.916 14.129 8.989 1.00 94.50 331 THR A C 1
ATOM 2443 O O . THR A 1 331 ? -8.086 15.173 8.376 1.00 94.50 331 THR A O 1
ATOM 2446 N N . ASP A 1 332 ? -7.064 14.042 10.007 1.00 91.62 332 ASP A N 1
ATOM 2447 C CA . ASP A 1 332 ? -6.160 15.105 10.439 1.00 91.62 332 ASP A CA 1
ATOM 2448 C C . ASP A 1 332 ? -4.788 14.482 10.711 1.00 91.62 332 ASP A C 1
ATOM 2450 O O . ASP A 1 332 ? -4.685 13.484 11.425 1.00 91.62 332 ASP A O 1
ATOM 2454 N N . LYS A 1 333 ? -3.747 15.062 10.109 1.00 88.94 333 LYS A N 1
ATOM 2455 C CA . LYS A 1 333 ? -2.361 14.590 10.192 1.00 88.94 333 LYS A CA 1
ATOM 2456 C C . LYS A 1 333 ? -1.792 14.680 11.609 1.00 88.94 333 LYS A C 1
ATOM 2458 O O . LYS A 1 333 ? -0.926 13.892 11.969 1.00 88.94 333 LYS A O 1
ATOM 2463 N N . SER A 1 334 ? -2.265 15.645 12.394 1.00 88.12 334 SER A N 1
ATOM 2464 C CA . SER A 1 334 ? -1.817 15.893 13.768 1.00 88.12 334 SER A CA 1
ATOM 2465 C C . SER A 1 334 ? -2.619 15.129 14.825 1.00 88.12 334 SER A C 1
ATOM 2467 O O . SER A 1 334 ? -2.237 15.121 15.993 1.00 88.12 334 SER A O 1
ATOM 2469 N N . SER A 1 335 ? -3.716 14.480 14.425 1.00 88.19 335 SER A N 1
ATOM 2470 C CA . SER A 1 335 ? -4.612 13.795 15.351 1.00 88.19 335 SER A CA 1
ATOM 2471 C C . SER A 1 335 ? -4.187 12.350 15.615 1.00 88.19 335 SER A C 1
ATOM 2473 O O . SER A 1 335 ? -3.924 11.567 14.698 1.00 88.19 335 SER A O 1
ATOM 2475 N N . GLU A 1 336 ? -4.204 11.974 16.892 1.00 84.69 336 GLU A N 1
ATOM 2476 C CA . GLU A 1 336 ? -4.156 10.578 17.344 1.00 84.69 336 GLU A CA 1
ATOM 2477 C C . GLU A 1 336 ? -5.560 9.972 17.508 1.00 84.69 336 GLU A C 1
ATOM 2479 O O . GLU A 1 336 ? -5.705 8.761 17.692 1.00 84.69 336 GLU A O 1
ATOM 2484 N N . GLU A 1 337 ? -6.605 10.797 17.406 1.00 87.25 337 GLU A N 1
ATOM 2485 C CA . GLU A 1 337 ? -7.991 10.350 17.442 1.00 87.25 337 GLU A CA 1
ATOM 2486 C C . GLU A 1 337 ? -8.382 9.757 16.087 1.00 87.25 337 GLU A C 1
ATOM 2488 O O . GLU A 1 337 ? -8.331 10.417 15.043 1.00 87.25 337 GLU A O 1
ATOM 2493 N N . TYR A 1 338 ? -8.772 8.488 16.120 1.00 92.25 338 TYR A N 1
ATOM 2494 C CA . TYR A 1 338 ? -9.178 7.728 14.951 1.00 92.25 338 TYR A CA 1
ATOM 2495 C C . TYR A 1 338 ? -10.692 7.549 14.899 1.00 92.25 338 TYR A C 1
ATOM 2497 O O . TYR A 1 338 ? -11.385 7.602 15.912 1.00 92.25 338 TYR A O 1
ATOM 2505 N N . LYS A 1 339 ? -11.195 7.255 13.703 1.00 92.81 339 LYS A N 1
ATOM 2506 C CA . LYS A 1 339 ? -12.580 6.849 13.460 1.00 92.81 339 LYS A CA 1
ATOM 2507 C C . LYS A 1 339 ? -12.622 5.361 13.127 1.00 92.81 339 LYS A C 1
ATOM 2509 O O . LYS A 1 339 ? -11.893 4.905 12.244 1.00 92.81 339 LYS A O 1
ATOM 2514 N N . ASP A 1 340 ? -13.475 4.609 13.819 1.00 93.44 340 ASP A N 1
ATOM 2515 C CA . ASP A 1 340 ? -13.790 3.223 13.467 1.00 93.44 340 ASP A CA 1
ATOM 2516 C C . ASP A 1 340 ? -14.677 3.199 12.216 1.00 93.44 340 ASP A C 1
ATOM 2518 O O . ASP A 1 340 ? -15.800 3.710 12.228 1.00 93.44 340 ASP A O 1
ATOM 2522 N N . TYR A 1 341 ? -14.195 2.583 11.134 1.00 92.69 341 TYR A N 1
ATOM 2523 C CA . TYR A 1 341 ? -14.940 2.483 9.877 1.00 92.69 341 TYR A CA 1
ATOM 2524 C C . TYR A 1 341 ? -16.262 1.709 9.990 1.00 92.69 341 TYR A C 1
ATOM 2526 O O . TYR A 1 341 ? -17.149 1.915 9.163 1.00 92.69 341 TYR A O 1
ATOM 2534 N N . ARG A 1 342 ? -16.398 0.821 10.987 1.00 91.12 342 ARG A N 1
ATOM 2535 C CA . ARG A 1 342 ? -17.608 0.015 11.227 1.00 91.12 342 ARG A CA 1
ATOM 2536 C C . ARG A 1 342 ? -18.755 0.881 11.731 1.00 91.12 342 ARG A C 1
ATOM 2538 O O . ARG A 1 342 ? -19.909 0.579 11.452 1.00 91.12 342 ARG A O 1
ATOM 2545 N N . ILE A 1 343 ? -18.417 1.952 12.450 1.00 90.06 343 ILE A N 1
ATOM 2546 C CA . ILE A 1 343 ? -19.359 2.902 13.048 1.00 90.06 343 ILE A CA 1
ATOM 2547 C C . ILE A 1 343 ? -19.529 4.107 12.124 1.00 90.06 343 ILE A C 1
ATOM 2549 O O . ILE A 1 343 ? -20.641 4.512 11.801 1.00 90.06 343 ILE A O 1
ATOM 2553 N N . THR A 1 344 ? -18.408 4.670 11.671 1.00 91.88 344 THR A N 1
ATOM 2554 C CA . THR A 1 344 ? -18.365 5.850 10.806 1.00 91.88 344 THR A CA 1
ATOM 2555 C C . THR A 1 344 ? -17.581 5.518 9.539 1.00 91.88 344 THR A C 1
ATOM 2557 O O . THR A 1 344 ? -16.379 5.773 9.494 1.00 91.88 344 THR A O 1
ATOM 2560 N N . PRO A 1 345 ? -18.212 4.962 8.491 1.00 92.12 345 PRO A N 1
ATOM 2561 C CA . PRO A 1 345 ? -17.530 4.657 7.238 1.00 92.12 345 PRO A CA 1
ATOM 2562 C C . PRO A 1 345 ? -16.854 5.887 6.623 1.00 92.12 345 PRO A C 1
ATOM 2564 O O . PRO A 1 345 ? -17.312 7.018 6.797 1.00 92.12 345 PRO A O 1
ATOM 2567 N N . ILE A 1 346 ? -15.785 5.659 5.857 1.00 93.94 346 ILE A N 1
ATOM 2568 C CA . ILE A 1 346 ? -15.121 6.724 5.098 1.00 93.94 346 ILE A CA 1
ATOM 2569 C C . ILE A 1 346 ? -16.144 7.347 4.127 1.00 93.94 346 ILE A C 1
ATOM 2571 O O . ILE A 1 346 ? -16.775 6.614 3.356 1.00 93.94 346 ILE A O 1
ATOM 2575 N N . PRO A 1 347 ? -16.341 8.678 4.141 1.00 91.62 347 PRO A N 1
ATOM 2576 C CA . PRO A 1 347 ? -17.276 9.319 3.230 1.00 91.62 347 PRO A CA 1
ATOM 2577 C C . PRO A 1 347 ? -16.755 9.246 1.791 1.00 91.62 347 PRO A C 1
ATOM 2579 O O . PRO A 1 347 ? -15.553 9.292 1.546 1.00 91.62 347 PRO A O 1
ATOM 2582 N N . LYS A 1 348 ? -17.670 9.178 0.815 1.00 87.00 348 LYS A N 1
ATOM 2583 C CA . LYS A 1 348 ? -17.309 9.109 -0.617 1.00 87.00 348 LYS A CA 1
ATOM 2584 C C . LYS A 1 348 ? -16.483 10.310 -1.085 1.00 87.00 348 LYS A C 1
ATOM 2586 O O . LYS A 1 348 ? -15.684 10.173 -2.006 1.00 87.00 348 LYS A O 1
ATOM 2591 N N . THR A 1 349 ? -16.712 11.466 -0.470 1.00 89.62 349 THR A N 1
ATOM 2592 C CA . THR A 1 349 ? -15.952 12.694 -0.693 1.00 89.62 349 THR A CA 1
ATOM 2593 C C . THR A 1 349 ? -15.276 13.071 0.615 1.00 89.62 349 THR A C 1
ATOM 2595 O O . THR A 1 349 ? -15.938 13.229 1.639 1.00 89.62 349 THR A O 1
ATOM 2598 N N . ILE A 1 350 ? -13.956 13.199 0.577 1.00 90.00 350 ILE A N 1
ATOM 2599 C CA . ILE A 1 350 ? -13.116 13.561 1.709 1.00 90.00 350 ILE A CA 1
ATOM 2600 C C . ILE A 1 350 ? -12.937 15.074 1.697 1.00 90.00 350 ILE A C 1
ATOM 2602 O O . ILE A 1 350 ? -12.270 15.625 0.823 1.00 90.00 350 ILE A O 1
ATOM 2606 N N . GLU A 1 351 ? -13.518 15.742 2.690 1.00 89.50 351 GLU A N 1
ATOM 2607 C CA . GLU A 1 351 ? -13.407 17.194 2.908 1.00 89.50 351 GLU A CA 1
ATOM 2608 C C . GLU A 1 351 ? -12.162 17.582 3.726 1.00 89.50 351 GLU A C 1
ATOM 2610 O O . GLU A 1 351 ? -12.083 18.672 4.283 1.00 89.50 351 GLU A O 1
ATOM 2615 N N . SER A 1 352 ? -11.177 16.685 3.791 1.00 89.69 352 SER A N 1
ATOM 2616 C CA . SER A 1 352 ? -9.862 16.935 4.375 1.00 89.69 352 SER A CA 1
ATOM 2617 C C . SER A 1 352 ? -8.765 16.763 3.331 1.00 89.69 352 SER A C 1
ATOM 2619 O O . SER A 1 352 ? -8.936 16.092 2.312 1.00 89.69 352 SER A O 1
ATOM 2621 N N . LYS A 1 353 ? -7.613 17.357 3.616 1.00 88.94 353 LYS A N 1
ATOM 2622 C CA . LYS A 1 353 ? -6.368 17.217 2.857 1.00 88.94 353 LYS A CA 1
ATOM 2623 C C . LYS A 1 353 ? -5.588 15.961 3.235 1.00 88.94 353 LYS A C 1
ATOM 2625 O O . LYS A 1 353 ? -4.644 15.587 2.548 1.00 88.94 353 LYS A O 1
ATOM 2630 N N . TYR A 1 354 ? -5.979 15.326 4.335 1.00 92.44 354 TYR A N 1
ATOM 2631 C CA . TYR A 1 354 ? -5.312 14.162 4.883 1.00 92.44 354 TYR A CA 1
ATOM 2632 C C . TYR A 1 354 ? -6.289 13.005 5.036 1.00 92.44 354 TYR A C 1
ATOM 2634 O O . TYR A 1 354 ? -7.412 13.180 5.518 1.00 92.44 354 TYR A O 1
ATOM 2642 N N . LEU A 1 355 ? -5.839 11.816 4.656 1.00 95.19 355 LEU A N 1
ATOM 2643 C CA . LEU A 1 355 ? -6.496 10.560 4.965 1.00 95.19 355 LEU A CA 1
ATOM 2644 C C . LEU A 1 355 ? -5.422 9.524 5.263 1.00 95.19 355 LEU A C 1
ATOM 2646 O O . LEU A 1 355 ? -4.638 9.169 4.388 1.00 95.19 355 LEU A O 1
ATOM 2650 N N . ARG A 1 356 ? -5.427 8.998 6.481 1.00 96.94 356 ARG A N 1
ATOM 2651 C CA . ARG A 1 356 ? -4.630 7.827 6.843 1.00 96.94 356 ARG A CA 1
ATOM 2652 C C . ARG A 1 356 ? -5.555 6.701 7.237 1.00 96.94 356 ARG A C 1
ATOM 2654 O O . ARG A 1 356 ? -6.441 6.920 8.052 1.00 96.94 356 ARG A O 1
ATOM 2661 N N . ILE A 1 357 ? -5.334 5.520 6.686 1.00 96.88 357 ILE A N 1
ATOM 2662 C CA . ILE A 1 357 ? -6.078 4.301 6.981 1.00 96.88 357 ILE A CA 1
ATOM 2663 C C . ILE A 1 357 ? -5.097 3.281 7.544 1.00 96.88 357 ILE A C 1
ATOM 2665 O O . ILE A 1 357 ? -4.042 3.037 6.960 1.00 96.88 357 ILE A O 1
ATOM 2669 N N . GLU A 1 358 ? -5.451 2.689 8.678 1.00 95.56 358 GLU A N 1
ATOM 2670 C CA . GLU A 1 358 ? -4.628 1.709 9.378 1.00 95.56 358 GLU A CA 1
ATOM 2671 C C . GLU A 1 358 ? -5.452 0.446 9.646 1.00 95.56 358 GLU A C 1
ATOM 2673 O O . GLU A 1 358 ? -6.398 0.494 10.442 1.00 95.56 358 GLU A O 1
ATOM 2678 N N . PRO A 1 359 ? -5.112 -0.693 9.018 1.00 95.00 359 PRO A N 1
ATOM 2679 C CA . PRO A 1 359 ? -5.665 -1.987 9.394 1.00 95.00 359 PRO A CA 1
ATOM 2680 C C . PRO A 1 359 ? -5.349 -2.289 10.859 1.00 95.00 359 PRO A C 1
ATOM 2682 O O . PRO A 1 359 ? -4.220 -2.095 11.314 1.00 95.00 359 PRO A O 1
ATOM 2685 N N . ARG A 1 360 ? -6.341 -2.766 11.611 1.00 93.00 360 ARG A N 1
ATOM 2686 C CA . ARG A 1 360 ? -6.201 -3.079 13.035 1.00 93.00 360 ARG A CA 1
ATOM 2687 C C . ARG A 1 360 ? -6.882 -4.390 13.387 1.00 93.00 360 ARG A C 1
ATOM 2689 O O . ARG A 1 360 ? -7.834 -4.833 12.750 1.00 93.00 360 ARG A O 1
ATOM 2696 N N . GLU A 1 361 ? -6.358 -5.043 14.411 1.00 92.81 361 GLU A N 1
ATOM 2697 C CA . GLU A 1 361 ? -6.998 -6.214 14.999 1.00 92.81 361 GLU A CA 1
ATOM 2698 C C . GLU A 1 361 ? -8.102 -5.784 15.961 1.00 92.81 361 GLU A C 1
ATOM 2700 O O . GLU A 1 361 ? -7.981 -4.775 16.658 1.00 92.81 361 GLU A O 1
ATOM 2705 N N . THR A 1 362 ? -9.176 -6.567 15.997 1.00 94.56 362 THR A N 1
ATOM 2706 C CA . THR A 1 362 ? -10.281 -6.361 16.934 1.00 94.56 362 THR A CA 1
ATOM 2707 C C . THR A 1 362 ? -10.317 -7.503 17.931 1.00 94.56 362 THR A C 1
ATOM 2709 O O . THR A 1 362 ? -9.975 -8.641 17.610 1.00 94.56 362 THR A O 1
ATOM 2712 N N . TYR A 1 363 ? -10.754 -7.193 19.143 1.00 95.38 363 TYR A N 1
ATOM 2713 C CA . TYR A 1 363 ? -10.843 -8.132 20.248 1.00 95.38 363 TYR A CA 1
ATOM 2714 C C . TYR A 1 363 ? -12.296 -8.253 20.688 1.00 95.38 363 TYR A C 1
ATOM 2716 O O . TYR A 1 363 ? -13.027 -7.263 20.713 1.00 95.38 363 TYR A O 1
ATOM 2724 N N . SER A 1 364 ? -12.735 -9.467 21.020 1.00 95.19 364 SER A N 1
ATOM 2725 C CA . SER A 1 364 ? -14.124 -9.717 21.407 1.00 95.19 364 SER A CA 1
ATOM 2726 C C . SER A 1 364 ? -14.442 -9.190 22.802 1.00 95.19 364 SER A C 1
ATOM 2728 O O . SER A 1 364 ? -13.632 -9.320 23.720 1.00 95.19 364 SER A O 1
ATOM 2730 N N . ILE A 1 365 ? -15.660 -8.681 22.964 1.00 95.06 365 ILE A N 1
ATOM 2731 C CA . ILE A 1 365 ? -16.219 -8.212 24.228 1.00 95.06 365 ILE A CA 1
ATOM 2732 C C . ILE A 1 365 ? -17.448 -9.055 24.550 1.00 95.06 365 ILE A C 1
ATOM 2734 O O . ILE A 1 365 ? -18.398 -9.116 23.771 1.00 95.06 365 ILE A O 1
ATOM 2738 N N . THR A 1 366 ? -17.448 -9.679 25.724 1.00 94.94 366 THR A N 1
ATOM 2739 C CA . THR A 1 366 ? -18.599 -10.429 26.237 1.00 94.94 366 THR A CA 1
ATOM 2740 C C . THR A 1 366 ? -19.010 -9.881 27.593 1.00 94.94 366 THR A C 1
ATOM 2742 O O . THR A 1 366 ? -18.198 -9.813 28.512 1.00 94.94 366 THR A O 1
ATOM 2745 N N . VAL A 1 367 ? -20.288 -9.535 27.751 1.00 93.06 367 VAL A N 1
ATOM 2746 C CA . VAL A 1 367 ? -20.837 -9.041 29.021 1.00 93.06 367 VAL A CA 1
ATOM 2747 C C . VAL A 1 367 ? -21.957 -9.967 29.485 1.00 93.06 367 VAL A C 1
ATOM 2749 O O . VAL A 1 367 ? -23.061 -9.962 28.946 1.00 93.06 367 VAL A O 1
ATOM 2752 N N . LYS A 1 368 ? -21.688 -10.789 30.503 1.00 92.06 368 LYS A N 1
ATOM 2753 C CA . LYS A 1 368 ? -22.702 -11.656 31.117 1.00 92.06 368 LYS A CA 1
ATOM 2754 C C . LYS A 1 368 ? -23.658 -10.803 31.948 1.00 92.06 368 LYS A C 1
ATOM 2756 O O . LYS A 1 368 ? -23.215 -10.038 32.807 1.00 92.06 368 LYS A O 1
ATOM 2761 N N . ASN A 1 369 ? -24.958 -10.982 31.712 1.00 89.50 369 ASN A N 1
ATOM 2762 C CA . ASN A 1 369 ? -26.035 -10.156 32.267 1.00 89.50 369 ASN A CA 1
ATOM 2763 C C . ASN A 1 369 ? -25.894 -8.676 31.885 1.00 89.50 369 ASN A C 1
ATOM 2765 O O . ASN A 1 369 ? -26.090 -7.803 32.724 1.00 89.50 369 ASN A O 1
ATOM 2769 N N . GLY A 1 370 ? -25.513 -8.384 30.642 1.00 89.56 370 GLY A N 1
ATOM 2770 C CA . GLY A 1 370 ? -25.368 -7.014 30.174 1.00 89.56 370 GLY A CA 1
ATOM 2771 C C . GLY A 1 370 ? -25.135 -6.908 28.673 1.00 89.56 370 GLY A C 1
ATOM 2772 O O . GLY A 1 370 ? -25.283 -7.883 27.939 1.00 89.56 370 GLY A O 1
ATOM 2773 N N . THR A 1 371 ? -24.779 -5.709 28.233 1.00 90.31 371 THR A N 1
ATOM 2774 C CA . THR A 1 371 ? -24.437 -5.367 26.849 1.00 90.31 371 THR A CA 1
ATOM 2775 C C . THR A 1 371 ? -23.150 -4.553 26.816 1.00 90.31 371 THR A C 1
ATOM 2777 O O . THR A 1 371 ? -22.749 -3.978 27.829 1.00 90.31 371 THR A O 1
ATOM 2780 N N . ALA A 1 372 ? -22.506 -4.511 25.654 1.00 91.44 372 ALA A N 1
ATOM 2781 C CA . ALA A 1 372 ? -21.378 -3.634 25.376 1.00 91.44 372 ALA A CA 1
ATOM 2782 C C . ALA A 1 372 ? -21.721 -2.715 24.206 1.00 91.44 372 ALA A C 1
ATOM 2784 O O . ALA A 1 372 ? -22.472 -3.095 23.308 1.00 91.44 372 ALA A O 1
ATOM 2785 N N . GLN A 1 373 ? -21.158 -1.519 24.245 1.00 90.69 373 GLN A N 1
ATOM 2786 C CA . GLN A 1 373 ? -21.297 -0.482 23.246 1.00 90.69 373 GLN A CA 1
ATOM 2787 C C . GLN A 1 373 ? -19.917 0.123 22.992 1.00 90.69 373 GLN A C 1
ATOM 2789 O O . GLN A 1 373 ? -19.187 0.438 23.935 1.00 90.69 373 GLN A O 1
ATOM 2794 N N . VAL A 1 374 ? -19.553 0.263 21.723 1.00 89.69 374 VAL A N 1
ATOM 2795 C CA . VAL A 1 374 ? -18.259 0.803 21.299 1.00 89.69 374 VAL A CA 1
ATOM 2796 C C . VAL A 1 374 ? -18.495 2.192 20.717 1.00 89.69 374 VAL A C 1
ATOM 2798 O O . VAL A 1 374 ? -19.234 2.329 19.747 1.00 89.69 374 VAL A O 1
ATOM 2801 N N . GLY A 1 375 ? -17.915 3.229 21.326 1.00 78.38 375 GLY A N 1
ATOM 2802 C CA . GLY A 1 375 ? -18.182 4.618 20.931 1.00 78.38 375 GLY A CA 1
ATOM 2803 C C . GLY A 1 375 ? -19.682 4.952 20.891 1.00 78.38 375 GLY A C 1
ATOM 2804 O O . GLY A 1 375 ? -20.432 4.573 21.790 1.00 78.38 375 GLY A O 1
ATOM 2805 N N . ASP A 1 376 ? -20.110 5.627 19.823 1.00 75.19 376 ASP A N 1
ATOM 2806 C CA . ASP A 1 376 ? -21.513 5.995 19.572 1.00 75.19 376 ASP A CA 1
ATOM 2807 C C . ASP A 1 376 ? -22.301 4.910 18.814 1.00 75.19 376 ASP A C 1
ATOM 2809 O O . ASP A 1 376 ? -23.417 5.150 18.347 1.00 75.19 376 ASP A O 1
ATOM 2813 N N . ASP A 1 377 ? -21.736 3.708 18.663 1.00 78.06 377 ASP A N 1
ATOM 2814 C CA . ASP A 1 377 ? -22.415 2.615 17.981 1.00 78.06 377 ASP A CA 1
ATOM 2815 C C . ASP A 1 377 ? -23.740 2.272 18.671 1.00 78.06 377 ASP A C 1
ATOM 2817 O O . ASP A 1 377 ? -23.785 2.052 19.874 1.00 78.06 377 ASP A O 1
ATOM 2821 N N . THR A 1 378 ? -24.823 2.173 17.907 1.00 67.75 378 THR A N 1
ATOM 2822 C CA . THR A 1 378 ? -26.121 1.672 18.399 1.00 67.75 378 THR A CA 1
ATOM 2823 C C . THR A 1 378 ? -26.452 0.288 17.840 1.00 67.75 378 THR A C 1
ATOM 2825 O O . THR A 1 378 ? -27.500 -0.274 18.159 1.00 67.75 378 THR A O 1
ATOM 2828 N N . THR A 1 379 ? -25.567 -0.276 17.011 1.00 66.94 379 THR A N 1
ATOM 2829 C CA . THR A 1 379 ? -25.771 -1.546 16.304 1.00 66.94 379 THR A CA 1
ATOM 2830 C C . THR A 1 379 ? -25.364 -2.772 17.125 1.00 66.94 379 THR A C 1
ATOM 2832 O O . THR A 1 379 ? -25.813 -3.877 16.818 1.00 66.94 379 THR A O 1
ATOM 2835 N N . GLY A 1 380 ? -24.604 -2.585 18.210 1.00 70.19 380 GLY A N 1
ATOM 2836 C CA . GLY A 1 380 ? -24.293 -3.630 19.186 1.00 70.19 380 GLY A CA 1
ATOM 2837 C C . GLY A 1 380 ? -23.028 -4.414 18.850 1.00 70.19 380 GLY A C 1
ATOM 2838 O O . GLY A 1 380 ? -23.015 -5.642 18.976 1.00 70.19 380 GLY A O 1
ATOM 2839 N N . LEU A 1 381 ? -21.971 -3.724 18.409 1.00 82.38 381 LEU A N 1
ATOM 2840 C CA . LEU A 1 381 ? -20.667 -4.330 18.146 1.00 82.38 381 LEU A CA 1
ATOM 2841 C C . LEU A 1 381 ? -20.166 -5.140 19.353 1.00 82.38 381 LEU A C 1
ATOM 2843 O O . LEU A 1 381 ? -20.010 -4.639 20.465 1.00 82.38 381 LEU A O 1
ATOM 2847 N N . ASN A 1 382 ? -19.846 -6.410 19.105 1.00 88.88 382 ASN A N 1
ATOM 2848 C CA . ASN A 1 382 ? -19.270 -7.329 20.090 1.00 88.88 382 ASN A CA 1
ATOM 2849 C C . ASN A 1 382 ? -17.733 -7.392 20.020 1.00 88.88 382 ASN A C 1
ATOM 2851 O O . ASN A 1 382 ? -17.124 -8.307 20.574 1.00 88.88 382 ASN A O 1
ATOM 2855 N N . THR A 1 383 ? -17.103 -6.458 19.305 1.00 93.56 383 THR A N 1
ATOM 2856 C CA . THR A 1 383 ? -15.650 -6.384 19.122 1.00 93.56 383 THR A CA 1
ATOM 2857 C C . THR A 1 383 ? -15.177 -4.931 19.083 1.00 93.56 383 THR A C 1
ATOM 2859 O O . THR A 1 383 ? -15.815 -4.095 18.446 1.00 93.56 383 THR A O 1
ATOM 2862 N N . ALA A 1 384 ? -14.029 -4.637 19.690 1.00 94.19 384 ALA A N 1
ATOM 2863 C CA . ALA A 1 384 ? -13.421 -3.302 19.701 1.00 94.19 384 ALA A CA 1
ATOM 2864 C C . ALA A 1 384 ? -11.922 -3.357 19.392 1.00 94.19 384 ALA A C 1
ATOM 2866 O O . ALA A 1 384 ? -11.285 -4.406 19.536 1.00 94.19 384 ALA A O 1
ATOM 2867 N N . PHE A 1 385 ? -11.357 -2.231 18.969 1.00 94.75 385 PHE A N 1
ATOM 2868 C CA . PHE A 1 385 ? -9.915 -2.069 18.823 1.00 94.75 385 PHE A CA 1
ATOM 2869 C C . PHE A 1 385 ? -9.244 -1.898 20.188 1.00 94.75 385 PHE A C 1
ATOM 2871 O O . PHE A 1 385 ? -9.830 -1.353 21.121 1.00 94.75 385 PHE A O 1
ATOM 2878 N N . ALA A 1 386 ? -7.982 -2.311 20.313 1.00 93.44 386 ALA A N 1
ATOM 2879 C CA . ALA A 1 386 ? -7.198 -1.985 21.503 1.00 93.44 386 ALA A CA 1
ATOM 2880 C C . ALA A 1 386 ? -7.095 -0.458 21.683 1.00 93.44 386 ALA A C 1
ATOM 2882 O O . ALA A 1 386 ? -6.884 0.282 20.720 1.00 93.44 386 ALA A O 1
ATOM 2883 N N . GLY A 1 387 ? -7.241 0.015 22.921 1.00 90.81 387 GLY A N 1
ATOM 2884 C CA . GLY A 1 387 ? -7.265 1.439 23.258 1.00 90.81 387 GLY A CA 1
ATOM 2885 C C . GLY A 1 387 ? -8.621 2.123 23.046 1.00 90.81 387 GLY A C 1
ATOM 2886 O O . GLY A 1 387 ? -8.789 3.267 23.464 1.00 90.81 387 GLY A O 1
ATOM 2887 N N . GLU A 1 388 ? -9.596 1.453 22.430 1.00 91.06 388 GLU A N 1
ATOM 2888 C CA . GLU A 1 388 ? -10.935 2.002 22.218 1.00 91.06 388 GLU A CA 1
ATOM 2889 C C . GLU A 1 388 ? -11.726 2.071 23.529 1.00 91.06 388 GLU A C 1
ATOM 2891 O O . GLU A 1 388 ? -11.597 1.203 24.398 1.00 91.06 388 GLU A O 1
ATOM 2896 N N . LYS A 1 389 ? -12.553 3.108 23.688 1.00 91.81 389 LYS A N 1
ATOM 2897 C CA . LYS A 1 389 ? -13.449 3.222 24.842 1.00 91.81 389 LYS A CA 1
ATOM 2898 C C . LYS A 1 389 ? -14.698 2.376 24.616 1.00 91.81 389 LYS A C 1
ATOM 2900 O O . LYS A 1 389 ? -15.414 2.558 23.634 1.00 91.81 389 LYS A O 1
ATOM 2905 N N . VAL A 1 390 ? -14.972 1.498 25.572 1.00 92.94 390 VAL A N 1
ATOM 2906 C CA . VAL A 1 390 ? -16.123 0.597 25.574 1.00 92.94 390 VAL A CA 1
ATOM 2907 C C . VAL A 1 390 ? -17.000 0.931 26.771 1.00 92.94 390 VAL A C 1
ATOM 2909 O O . VAL A 1 390 ? -16.517 0.968 27.904 1.00 92.94 390 VAL A O 1
ATOM 2912 N N . THR A 1 391 ? -18.287 1.141 26.523 1.00 92.69 391 THR A N 1
ATOM 2913 C CA . THR A 1 391 ? -19.316 1.299 27.554 1.00 92.69 391 THR A CA 1
ATOM 2914 C C . THR A 1 391 ? -20.035 -0.028 27.732 1.00 92.69 391 THR A C 1
ATOM 2916 O O . THR A 1 391 ? -20.465 -0.638 26.758 1.00 92.69 391 THR A O 1
ATOM 2919 N N . VAL A 1 392 ? -20.181 -0.498 28.966 1.00 92.38 392 VAL A N 1
ATOM 2920 C CA . VAL A 1 392 ? -20.956 -1.701 29.283 1.00 92.38 392 VAL A CA 1
ATOM 2921 C C . VAL A 1 392 ? -22.118 -1.365 30.194 1.00 92.38 392 VAL A C 1
ATOM 2923 O O . VAL A 1 392 ? -21.983 -0.534 31.090 1.00 92.38 392 VAL A O 1
ATOM 2926 N N . SER A 1 393 ? -23.239 -2.042 29.967 1.00 90.88 393 SER A N 1
ATOM 2927 C CA . SER A 1 393 ? -24.508 -1.816 30.658 1.00 90.88 393 SER A CA 1
ATOM 2928 C C . SER A 1 393 ? -25.020 -3.116 31.251 1.00 90.88 393 SER A C 1
ATOM 2930 O O . SER A 1 393 ? -25.081 -4.136 30.566 1.00 90.88 393 SER A O 1
ATOM 2932 N N . GLY A 1 394 ? -25.358 -3.112 32.534 1.00 89.81 394 GLY A N 1
ATOM 2933 C CA . GLY A 1 394 ? -25.915 -4.257 33.235 1.00 89.81 394 GLY A CA 1
ATOM 2934 C C . GLY A 1 394 ? -27.397 -4.421 32.911 1.00 89.81 394 GLY A C 1
ATOM 2935 O O . GLY A 1 394 ? -28.157 -3.457 32.890 1.00 89.81 394 GLY A O 1
ATOM 2936 N N . LYS A 1 395 ? -27.830 -5.660 32.693 1.00 87.88 395 LYS A N 1
ATOM 2937 C CA . LYS A 1 395 ? -29.227 -6.033 32.491 1.00 87.88 395 LYS A CA 1
ATOM 2938 C C . LYS A 1 395 ? -29.713 -6.828 33.696 1.00 87.88 395 LYS A C 1
ATOM 2940 O O . LYS A 1 395 ? -29.362 -7.997 33.864 1.00 87.88 395 LYS A O 1
ATOM 2945 N N . ASN A 1 396 ? -30.553 -6.199 34.515 1.00 85.12 396 ASN A N 1
ATOM 2946 C CA . ASN A 1 396 ? -31.197 -6.859 35.641 1.00 85.12 396 ASN A CA 1
ATOM 2947 C C . ASN A 1 396 ? -32.516 -7.507 35.203 1.00 85.12 396 ASN A C 1
ATOM 2949 O O . ASN A 1 396 ? -33.468 -6.810 34.862 1.00 85.12 396 ASN A O 1
ATOM 2953 N N . GLU A 1 397 ? -32.589 -8.836 35.234 1.00 84.19 397 GLU A N 1
ATOM 2954 C CA . GLU A 1 397 ? -33.824 -9.563 34.911 1.00 84.19 397 GLU A CA 1
ATOM 2955 C C . GLU A 1 397 ? -34.887 -9.453 36.015 1.00 84.19 397 GLU A C 1
ATOM 2957 O O . GLU A 1 397 ? -36.074 -9.580 35.731 1.00 84.19 397 GLU A O 1
ATOM 2962 N N . ASN A 1 398 ? -34.481 -9.184 37.263 1.00 82.06 398 ASN A N 1
ATOM 2963 C CA . ASN A 1 398 ? -35.360 -9.124 38.432 1.00 82.06 398 ASN A CA 1
ATOM 2964 C C . ASN A 1 398 ? -35.066 -7.880 39.299 1.00 82.06 398 ASN A C 1
ATOM 2966 O O . ASN A 1 398 ? -34.599 -8.009 40.440 1.00 82.06 398 ASN A O 1
ATOM 2970 N N . PRO A 1 399 ? -35.346 -6.664 38.792 1.00 80.56 399 PRO A N 1
ATOM 2971 C CA . PRO A 1 399 ? -35.029 -5.412 39.484 1.00 80.56 399 PRO A CA 1
ATOM 2972 C C . PRO A 1 399 ? -35.835 -5.185 40.768 1.00 80.56 399 PRO A C 1
ATOM 2974 O O . PRO A 1 399 ? -35.410 -4.428 41.632 1.00 80.56 399 PRO A O 1
ATOM 2977 N N . SER A 1 400 ? -36.974 -5.860 40.941 1.00 80.19 400 SER A N 1
ATOM 2978 C CA . SER A 1 400 ? -37.810 -5.734 42.141 1.00 80.19 400 SER A CA 1
ATOM 2979 C C . SER A 1 400 ? -37.230 -6.419 43.383 1.00 80.19 400 SER A C 1
ATOM 2981 O O . SER A 1 400 ? -37.625 -6.082 44.498 1.00 80.19 400 SER A O 1
ATOM 2983 N N . VAL A 1 401 ? -36.323 -7.386 43.211 1.00 79.88 401 VAL A N 1
ATOM 2984 C CA . VAL A 1 401 ? -35.851 -8.262 44.303 1.00 79.88 401 VAL A CA 1
ATOM 2985 C C . VAL A 1 401 ? -34.334 -8.400 44.383 1.00 79.88 401 VAL A C 1
ATOM 2987 O O . VAL A 1 401 ? -33.825 -8.974 45.344 1.00 79.88 401 VAL A O 1
ATOM 2990 N N . THR A 1 402 ? -33.594 -7.871 43.410 1.00 82.12 402 THR A N 1
ATOM 2991 C CA . THR A 1 402 ? -32.129 -7.915 43.403 1.00 82.12 402 THR A CA 1
ATOM 2992 C C . THR A 1 402 ? -31.532 -6.513 43.406 1.00 82.12 402 THR A C 1
ATOM 2994 O O . THR A 1 402 ? -32.105 -5.574 42.857 1.00 82.12 402 THR A O 1
ATOM 2997 N N . LYS A 1 403 ? -30.358 -6.372 44.023 1.00 83.75 403 LYS A N 1
ATOM 2998 C CA . LYS A 1 403 ? -29.550 -5.150 43.996 1.00 83.75 403 LYS A CA 1
ATOM 2999 C C . LYS A 1 403 ? -28.284 -5.381 43.182 1.00 83.75 403 LYS A C 1
ATOM 3001 O O . LYS A 1 403 ? -27.727 -6.481 43.196 1.00 83.75 403 LYS A O 1
ATOM 3006 N N . PHE A 1 404 ? -27.839 -4.346 42.471 1.00 87.38 404 PHE A N 1
ATOM 3007 C CA . PHE A 1 404 ? -26.569 -4.379 41.757 1.00 87.38 404 PHE A CA 1
ATOM 3008 C C . PHE A 1 404 ? -25.417 -4.511 42.760 1.00 87.38 404 PHE A C 1
ATOM 3010 O O . PHE A 1 404 ? -25.331 -3.766 43.731 1.00 87.38 404 PHE A O 1
ATOM 3017 N N . GLY A 1 405 ? -24.569 -5.511 42.542 1.00 85.00 405 GLY A N 1
ATOM 3018 C CA . GLY A 1 405 ? -23.445 -5.874 43.402 1.00 85.00 405 GLY A CA 1
ATOM 3019 C C . GLY A 1 405 ? -22.081 -5.599 42.772 1.00 85.00 405 GLY A C 1
ATOM 3020 O O . GLY A 1 405 ? -21.086 -6.110 43.281 1.00 85.00 405 GLY A O 1
ATOM 3021 N N . GLY A 1 406 ? -22.037 -4.862 41.659 1.00 90.00 406 GLY A N 1
ATOM 3022 C CA . GLY A 1 406 ? -20.806 -4.452 40.988 1.00 90.00 406 GLY A CA 1
ATOM 3023 C C . GLY A 1 406 ? -20.424 -5.276 39.756 1.00 90.00 406 GLY A C 1
ATOM 3024 O O . GLY A 1 406 ? -21.028 -6.303 39.423 1.00 90.00 406 GLY A O 1
ATOM 3025 N N . TRP A 1 407 ? -19.380 -4.808 39.081 1.00 93.25 407 TRP A N 1
ATOM 3026 C CA . TRP A 1 407 ? -18.784 -5.419 37.898 1.00 93.25 407 TRP A CA 1
ATOM 3027 C C . TRP A 1 407 ? -17.647 -6.372 38.268 1.00 93.25 407 TRP A C 1
ATOM 3029 O O . TRP A 1 407 ? -16.815 -6.072 39.125 1.00 93.25 407 TRP A O 1
ATOM 3039 N N . LYS A 1 408 ? -17.584 -7.525 37.593 1.00 92.19 408 LYS A N 1
ATOM 3040 C CA . LYS A 1 408 ? -16.509 -8.516 37.750 1.00 92.19 408 LYS A CA 1
ATOM 3041 C C . LYS A 1 408 ? -15.877 -8.846 36.406 1.00 92.19 408 LYS A C 1
ATOM 3043 O O . LYS A 1 408 ? -16.600 -9.117 35.449 1.00 92.19 408 LYS A O 1
ATOM 3048 N N . VAL A 1 409 ? -14.548 -8.879 36.363 1.00 94.25 409 VAL A N 1
ATOM 3049 C CA . VAL A 1 409 ? -13.800 -9.432 35.228 1.00 94.25 409 VAL A CA 1
ATOM 3050 C C . VAL A 1 409 ? -13.788 -10.952 35.345 1.00 94.25 409 VAL A C 1
ATOM 3052 O O . VAL A 1 409 ? -13.561 -11.493 36.425 1.00 94.25 409 VAL A O 1
ATOM 3055 N N . ILE A 1 410 ? -14.088 -11.633 34.244 1.00 93.38 410 ILE A N 1
ATOM 3056 C CA . ILE A 1 410 ? -13.974 -13.088 34.103 1.00 93.38 410 ILE A CA 1
ATOM 3057 C C . ILE A 1 410 ? -12.693 -13.433 33.342 1.00 93.38 410 ILE A C 1
ATOM 3059 O O . ILE A 1 410 ? -12.023 -14.397 33.692 1.00 93.38 410 ILE A O 1
ATOM 3063 N N . SER A 1 411 ? -12.366 -12.658 32.306 1.00 93.00 411 SER A N 1
ATOM 3064 C CA . SER A 1 411 ? -11.173 -12.835 31.480 1.00 93.00 411 SER A CA 1
ATOM 3065 C C . SER A 1 411 ? -10.802 -11.508 30.801 1.00 93.00 411 SER A C 1
ATOM 3067 O O . SER A 1 411 ? -11.705 -10.719 30.512 1.00 93.00 411 SER A O 1
ATOM 3069 N N . PRO A 1 412 ? -9.518 -11.258 30.504 1.00 91.69 412 PRO A N 1
ATOM 3070 C CA . PRO A 1 412 ? -8.360 -12.033 30.948 1.00 91.69 412 PRO A CA 1
ATOM 3071 C C . PRO A 1 412 ? -8.014 -11.713 32.408 1.00 91.69 412 PRO A C 1
ATOM 3073 O O . PRO A 1 412 ? -8.361 -10.649 32.912 1.00 91.69 412 PRO A O 1
ATOM 3076 N N . GLU A 1 413 ? -7.283 -12.604 33.081 1.00 86.69 413 GLU A N 1
ATOM 3077 C CA . GLU A 1 413 ? -6.821 -12.369 34.462 1.00 86.69 413 GLU A CA 1
ATOM 3078 C C . GLU A 1 413 ? -5.905 -11.142 34.587 1.00 86.69 413 GLU A C 1
ATOM 3080 O O . GLU A 1 413 ? -5.835 -10.524 35.642 1.00 86.69 413 GLU A O 1
ATOM 3085 N N . SER A 1 414 ? -5.219 -10.762 33.504 1.00 89.44 414 SER A N 1
ATOM 3086 C CA . SER A 1 414 ? -4.341 -9.589 33.459 1.00 89.44 414 SER A CA 1
ATOM 3087 C C . SER A 1 414 ? -5.079 -8.251 33.361 1.00 89.44 414 SER A C 1
ATOM 3089 O O . SER A 1 414 ? -4.441 -7.203 33.459 1.00 89.44 414 SER A O 1
ATOM 3091 N N . PHE A 1 415 ? -6.395 -8.260 33.132 1.00 92.62 415 PHE A N 1
ATOM 3092 C CA . PHE A 1 415 ? -7.205 -7.052 33.039 1.00 92.62 415 PHE A CA 1
ATOM 3093 C C . PHE A 1 415 ? -7.966 -6.833 34.344 1.00 92.62 415 PHE A C 1
ATOM 3095 O O . PHE A 1 415 ? -8.806 -7.641 34.735 1.00 92.62 415 PHE A O 1
ATOM 3102 N N . GLU A 1 416 ? -7.714 -5.703 34.997 1.00 91.69 416 GLU A N 1
ATOM 3103 C CA . GLU A 1 416 ? -8.405 -5.328 36.224 1.00 91.69 416 GLU A CA 1
ATOM 3104 C C . GLU A 1 416 ? -9.193 -4.034 36.040 1.00 91.69 416 GLU A C 1
ATOM 3106 O O . GLU A 1 416 ? -8.721 -3.055 35.462 1.00 91.69 416 GLU A O 1
ATOM 3111 N N . LEU A 1 417 ? -10.409 -4.024 36.583 1.00 92.69 417 LEU A N 1
ATOM 3112 C CA . LEU A 1 417 ? -11.203 -2.810 36.710 1.00 92.69 417 LEU A CA 1
ATOM 3113 C C . LEU A 1 417 ? -10.720 -1.996 37.910 1.00 92.69 417 LEU A C 1
ATOM 3115 O O . LEU A 1 417 ? -10.388 -2.546 38.960 1.00 92.69 417 LEU A O 1
ATOM 3119 N N . THR A 1 418 ? -10.763 -0.675 37.787 1.00 92.88 418 THR A N 1
ATOM 3120 C CA . THR A 1 418 ? -10.567 0.226 38.928 1.00 92.88 418 THR A CA 1
ATOM 3121 C C . THR A 1 418 ? -11.698 0.066 39.948 1.00 92.88 418 THR A C 1
ATOM 3123 O O . THR A 1 418 ? -12.811 -0.330 39.600 1.00 92.88 418 THR A O 1
ATOM 3126 N N . GLU A 1 419 ? -11.461 0.428 41.212 1.00 88.88 419 GLU A N 1
ATOM 3127 C CA . GLU A 1 419 ? -12.506 0.384 42.249 1.00 88.88 419 GLU A CA 1
ATOM 3128 C C . GLU A 1 419 ? -13.735 1.235 41.892 1.00 88.88 419 GLU A C 1
ATOM 3130 O O . GLU A 1 419 ? -14.866 0.846 42.181 1.00 88.88 419 GLU A O 1
ATOM 3135 N N . ALA A 1 420 ? -13.540 2.358 41.194 1.00 90.75 420 ALA A N 1
ATOM 3136 C CA . ALA A 1 420 ? -14.644 3.166 40.685 1.00 90.75 420 ALA A CA 1
ATOM 3137 C C . ALA A 1 420 ? -15.465 2.408 39.625 1.00 90.75 420 ALA A C 1
ATOM 3139 O O . ALA A 1 420 ? -16.688 2.376 39.708 1.00 90.75 420 ALA A O 1
ATOM 3140 N N . GLN A 1 421 ? -14.809 1.741 38.669 1.00 92.25 421 GLN A N 1
ATOM 3141 C CA . GLN A 1 421 ? -15.489 0.940 37.642 1.00 92.25 421 GLN A CA 1
ATOM 3142 C C . GLN A 1 421 ? -16.194 -0.287 38.227 1.00 92.25 421 GLN A C 1
ATOM 3144 O O . GLN A 1 421 ? -17.291 -0.613 37.789 1.00 92.25 421 GLN A O 1
ATOM 3149 N N . LYS A 1 422 ? -15.607 -0.953 39.231 1.00 90.62 422 LYS A N 1
ATOM 3150 C CA . LYS A 1 422 ? -16.236 -2.099 39.912 1.00 90.62 422 LYS A CA 1
ATOM 3151 C C . LYS A 1 422 ? -17.572 -1.722 40.550 1.00 90.62 422 LYS A C 1
ATOM 3153 O O . LYS A 1 422 ? -18.491 -2.535 40.535 1.00 90.62 422 LYS A O 1
ATOM 3158 N N . ASN A 1 423 ? -17.681 -0.503 41.075 1.00 87.81 423 ASN A N 1
ATOM 3159 C CA . ASN A 1 423 ? -18.848 -0.032 41.823 1.00 87.81 423 ASN A CA 1
ATOM 3160 C C . ASN A 1 423 ? -19.758 0.924 41.028 1.00 87.81 423 ASN A C 1
ATOM 3162 O O . ASN A 1 423 ? -20.731 1.426 41.581 1.00 87.81 423 ASN A O 1
ATOM 3166 N N . ALA A 1 424 ? -19.463 1.180 39.750 1.00 87.94 424 ALA A N 1
ATOM 3167 C CA . ALA A 1 424 ? -20.256 2.067 38.904 1.00 87.94 424 ALA A CA 1
ATOM 3168 C C . ALA A 1 424 ? -21.657 1.485 38.641 1.00 87.94 424 ALA A C 1
ATOM 3170 O O . ALA A 1 424 ? -21.793 0.365 38.139 1.00 87.94 424 ALA A O 1
ATOM 3171 N N . GLU A 1 425 ? -22.689 2.248 39.003 1.00 81.56 425 GLU A N 1
ATOM 3172 C CA . GLU A 1 425 ? -24.088 1.824 38.935 1.00 81.56 425 GLU A CA 1
ATOM 3173 C C . GLU A 1 425 ? -24.568 1.675 37.491 1.00 81.56 425 GLU A C 1
ATOM 3175 O O . GLU A 1 425 ? -24.520 2.630 36.721 1.00 81.56 425 GLU A O 1
ATOM 3180 N N . GLU A 1 426 ? -25.070 0.477 37.164 1.00 79.06 426 GLU A N 1
ATOM 3181 C CA . GLU A 1 426 ? -25.695 0.057 35.896 1.00 79.06 426 GLU A CA 1
ATOM 3182 C C . GLU A 1 426 ? -24.851 0.203 34.620 1.00 79.06 426 GLU A C 1
ATOM 3184 O O . GLU A 1 426 ? -24.904 -0.699 33.792 1.00 79.06 426 GLU A O 1
ATOM 3189 N N . ASN A 1 427 ? -24.043 1.249 34.459 1.00 89.06 427 ASN A N 1
ATOM 3190 C CA . ASN A 1 427 ? -23.197 1.503 33.300 1.00 89.06 427 ASN A CA 1
ATOM 3191 C C . ASN A 1 427 ? -21.771 1.852 33.725 1.00 89.06 427 ASN A C 1
ATOM 3193 O O . ASN A 1 427 ? -21.562 2.590 34.687 1.00 89.06 427 ASN A O 1
ATOM 3197 N N . MET A 1 428 ? -20.777 1.376 32.978 1.00 92.38 428 MET A N 1
ATOM 3198 C CA . MET A 1 428 ? -19.391 1.804 33.169 1.00 92.38 428 MET A CA 1
ATOM 3199 C C . MET A 1 428 ? -18.600 1.790 31.871 1.00 92.38 428 MET A C 1
ATOM 3201 O O . MET A 1 428 ? -18.941 1.079 30.930 1.00 92.38 428 MET A O 1
ATOM 3205 N N . THR A 1 429 ? -17.536 2.586 31.826 1.00 93.31 429 THR A N 1
ATOM 3206 C CA . THR A 1 429 ? -16.648 2.683 30.666 1.00 93.31 429 THR A CA 1
ATOM 3207 C C . THR A 1 429 ? -15.261 2.162 30.999 1.00 93.31 429 THR A C 1
ATOM 3209 O O . THR A 1 429 ? -14.716 2.499 32.055 1.00 93.31 429 THR A O 1
ATOM 3212 N N . PHE A 1 430 ? -14.647 1.425 30.081 1.00 93.75 430 PHE A N 1
ATOM 3213 C CA . PHE A 1 430 ? -13.251 1.006 30.176 1.00 93.75 430 PHE A CA 1
ATOM 3214 C C . PHE A 1 430 ? -12.534 1.123 28.827 1.00 93.75 430 PHE A C 1
ATOM 3216 O O . PHE A 1 430 ? -13.165 1.263 27.782 1.00 93.75 430 PHE A O 1
ATOM 3223 N N . THR A 1 431 ? -11.205 1.088 28.866 1.00 93.56 431 THR A N 1
ATOM 3224 C CA . THR A 1 431 ? -10.361 1.078 27.667 1.00 93.56 431 THR A CA 1
ATOM 3225 C C . THR A 1 431 ? -10.058 -0.362 27.281 1.00 93.56 431 THR A C 1
ATOM 3227 O O . THR A 1 431 ? -9.530 -1.114 28.101 1.00 93.56 431 THR A O 1
ATOM 3230 N N . MET A 1 432 ? -10.379 -0.744 26.048 1.00 94.38 432 MET A N 1
ATOM 3231 C CA . MET A 1 432 ? -10.203 -2.107 25.561 1.00 94.38 432 MET A CA 1
ATOM 3232 C C . MET A 1 432 ? -8.714 -2.503 25.565 1.00 94.38 432 MET A C 1
ATOM 3234 O O . MET A 1 432 ? -7.899 -1.803 24.956 1.00 94.38 432 MET A O 1
ATOM 3238 N N . PRO A 1 433 ? -8.319 -3.603 26.227 1.00 94.38 433 PRO A N 1
ATOM 3239 C CA . PRO A 1 433 ? -6.957 -4.113 26.144 1.00 94.38 433 PRO A CA 1
ATOM 3240 C C . PRO A 1 433 ? -6.694 -4.773 24.782 1.00 94.38 433 PRO A C 1
ATOM 3242 O O . PRO A 1 433 ? -7.610 -5.041 24.006 1.00 94.38 433 PRO A O 1
ATOM 3245 N N . ALA A 1 434 ? -5.430 -5.094 24.504 1.00 94.69 434 ALA A N 1
ATOM 3246 C CA . ALA A 1 434 ? -5.035 -5.901 23.346 1.00 94.69 434 ALA A CA 1
ATOM 3247 C C . ALA A 1 434 ? -5.326 -7.404 23.558 1.00 94.69 434 ALA A C 1
ATOM 3249 O O . ALA A 1 434 ? -4.460 -8.257 23.366 1.00 94.69 434 ALA A O 1
ATOM 3250 N N . SER A 1 435 ? -6.525 -7.728 24.047 1.00 95.12 435 SER A N 1
ATOM 3251 C CA . SER A 1 435 ? -6.975 -9.094 24.324 1.00 95.12 435 SER A CA 1
ATOM 3252 C C . SER A 1 435 ? -8.503 -9.171 24.485 1.00 95.12 435 SER A C 1
ATOM 3254 O O . SER A 1 435 ? -9.139 -8.172 24.823 1.00 95.12 435 SER A O 1
ATOM 3256 N N . PRO A 1 436 ? -9.126 -10.345 24.251 1.00 96.50 436 PRO A N 1
ATOM 3257 C CA . PRO A 1 436 ? -10.555 -10.562 24.492 1.00 96.50 436 PRO A CA 1
ATOM 3258 C C . PRO A 1 436 ? -10.965 -10.319 25.946 1.00 96.50 436 PRO A C 1
ATOM 3260 O O . PRO A 1 436 ? -10.331 -10.865 26.846 1.00 96.50 436 PRO A O 1
ATOM 3263 N N . VAL A 1 437 ? -12.065 -9.594 26.171 1.00 96.81 437 VAL A N 1
ATOM 3264 C CA . VAL A 1 437 ? -12.574 -9.274 27.514 1.00 96.81 437 VAL A CA 1
ATOM 3265 C C . VAL A 1 437 ? -13.920 -9.949 27.775 1.00 96.81 437 VAL A C 1
ATOM 3267 O O . VAL A 1 437 ? -14.870 -9.809 27.003 1.00 96.81 437 VAL A O 1
ATOM 3270 N N . GLU A 1 438 ? -14.022 -10.624 28.919 1.00 96.31 438 GLU A N 1
ATOM 3271 C CA . GLU A 1 438 ? -15.276 -11.113 29.484 1.00 96.31 438 GLU A CA 1
ATOM 3272 C C . GLU A 1 438 ? -15.567 -10.432 30.825 1.00 96.31 438 GLU A C 1
ATOM 3274 O O . GLU A 1 438 ? -14.783 -10.530 31.771 1.00 96.31 438 GLU A O 1
ATOM 3279 N N . LEU A 1 439 ? -16.736 -9.799 30.935 1.00 94.88 439 LEU A N 1
ATOM 3280 C CA . LEU A 1 439 ? -17.238 -9.157 32.150 1.00 94.88 439 LEU A CA 1
ATOM 3281 C C . LEU A 1 439 ? -18.551 -9.791 32.613 1.00 94.88 439 LEU A C 1
ATOM 3283 O O . LEU A 1 439 ? -19.265 -10.440 31.847 1.00 94.88 439 LEU A O 1
ATOM 3287 N N . LYS A 1 440 ? -18.906 -9.562 33.877 1.00 93.12 440 LYS A N 1
ATOM 3288 C CA . LYS A 1 440 ? -20.211 -9.908 34.447 1.00 93.12 440 LYS A CA 1
ATOM 3289 C C . LYS A 1 440 ? -20.756 -8.778 35.310 1.00 93.12 440 LYS A C 1
ATOM 3291 O O . LYS A 1 440 ? -20.086 -8.347 36.249 1.00 93.12 440 LYS A O 1
ATOM 3296 N N . ALA A 1 441 ? -22.002 -8.390 35.047 1.00 92.44 441 ALA A N 1
ATOM 3297 C CA . ALA A 1 441 ? -22.804 -7.602 35.975 1.00 92.44 441 ALA A CA 1
ATOM 3298 C C . ALA A 1 441 ? -23.320 -8.522 37.096 1.00 92.44 441 ALA A C 1
ATOM 3300 O O . ALA A 1 441 ? -24.021 -9.514 36.850 1.00 92.44 441 ALA A O 1
ATOM 3301 N N . SER A 1 442 ? -22.919 -8.243 38.335 1.00 89.00 442 SER A N 1
ATOM 3302 C CA . SER A 1 442 ? -23.322 -9.025 39.501 1.00 89.00 442 SER A CA 1
ATOM 3303 C C . SER A 1 442 ? -24.591 -8.441 40.115 1.00 89.00 442 SER A C 1
ATOM 3305 O O . SER A 1 442 ? -24.646 -7.251 40.397 1.00 89.00 442 SER A O 1
ATOM 3307 N N . TYR A 1 443 ? -25.580 -9.289 40.394 1.00 87.31 443 TYR A N 1
ATOM 3308 C CA . TYR A 1 443 ? -26.800 -8.929 41.121 1.00 87.31 443 TYR A CA 1
ATOM 3309 C C . TYR A 1 443 ? -26.975 -9.891 42.297 1.00 87.31 443 TYR A C 1
ATOM 3311 O O . TYR A 1 443 ? -26.749 -11.094 42.145 1.00 87.31 443 TYR A O 1
ATOM 3319 N N . SER A 1 444 ? -27.333 -9.375 43.471 1.00 80.75 444 SER A N 1
ATOM 3320 C CA . SER A 1 444 ? -27.544 -10.175 44.682 1.00 80.75 444 SER A CA 1
ATOM 3321 C C . SER A 1 444 ? -28.911 -9.904 45.302 1.00 80.75 444 SER A C 1
ATOM 3323 O O . SER A 1 444 ? -29.463 -8.808 45.198 1.00 80.75 444 SER A O 1
ATOM 3325 N N . PHE A 1 445 ? -29.464 -10.923 45.958 1.00 74.56 445 PHE A N 1
ATOM 3326 C CA . PHE A 1 445 ? -30.638 -10.758 46.807 1.00 74.56 445 PHE A CA 1
ATOM 3327 C C . PHE A 1 445 ? -30.210 -10.127 48.139 1.00 74.56 445 PHE A C 1
ATOM 3329 O O . PHE A 1 445 ? -29.168 -10.516 48.679 1.00 74.56 445 PHE A O 1
ATOM 3336 N N . PRO A 1 446 ? -30.978 -9.173 48.692 1.00 66.38 446 PRO A N 1
ATOM 3337 C CA . PRO A 1 446 ? -30.750 -8.721 50.056 1.00 66.38 446 PRO A CA 1
ATOM 3338 C C . PRO A 1 446 ? -30.879 -9.910 51.018 1.00 66.38 446 PRO A C 1
ATOM 3340 O O . PRO A 1 446 ? -31.738 -10.774 50.835 1.00 66.38 446 PRO A O 1
ATOM 3343 N N . ALA A 1 447 ? -30.005 -9.970 52.027 1.00 61.97 447 ALA A N 1
ATOM 3344 C CA . ALA A 1 447 ? -30.050 -11.029 53.029 1.00 61.97 447 ALA A CA 1
ATOM 3345 C C . ALA A 1 447 ? -31.437 -11.054 53.707 1.00 61.97 447 ALA A C 1
ATOM 3347 O O . ALA A 1 447 ? -31.947 -9.984 54.055 1.00 61.97 447 ALA A O 1
ATOM 3348 N N . PRO A 1 448 ? -32.062 -12.231 53.892 1.00 59.19 448 PRO A N 1
ATOM 3349 C CA . PRO A 1 448 ? -33.336 -12.314 54.591 1.00 59.19 448 PRO A CA 1
ATOM 3350 C C . PRO A 1 448 ? -33.144 -11.856 56.041 1.00 59.19 448 PRO A C 1
ATOM 3352 O O . PRO A 1 448 ? -32.280 -12.372 56.751 1.00 59.19 448 PRO A O 1
ATOM 3355 N N . VAL A 1 449 ? -33.937 -10.877 56.478 1.00 62.38 449 VAL A N 1
ATOM 3356 C CA . VAL A 1 449 ? -33.992 -10.484 57.891 1.00 62.38 449 VAL A CA 1
ATOM 3357 C C . VAL A 1 449 ? -34.750 -11.586 58.626 1.00 62.38 449 VAL A C 1
ATOM 3359 O O . VAL A 1 449 ? -35.925 -11.812 58.345 1.00 62.38 449 VAL A O 1
ATOM 3362 N N . LEU A 1 450 ? -34.065 -12.321 59.503 1.00 72.38 450 LEU A N 1
ATOM 3363 C CA . LEU A 1 450 ? -34.683 -13.372 60.307 1.00 72.38 450 LEU A CA 1
ATOM 3364 C C . LEU A 1 450 ? -35.336 -12.744 61.543 1.00 72.38 450 LEU A C 1
ATOM 3366 O O . LEU A 1 450 ? -34.659 -12.076 62.326 1.00 72.38 450 LEU A O 1
ATOM 3370 N N . ASP A 1 451 ? -36.638 -12.961 61.722 1.00 82.44 451 ASP A N 1
ATOM 3371 C CA . ASP A 1 451 ? -37.342 -12.505 62.918 1.00 82.44 451 ASP A CA 1
ATOM 3372 C C . ASP A 1 451 ? -36.929 -13.347 64.138 1.00 82.44 451 ASP A C 1
ATOM 3374 O O . ASP A 1 451 ? -36.879 -14.578 64.084 1.00 82.44 451 ASP A O 1
ATOM 3378 N N . MET A 1 452 ? -36.669 -12.681 65.261 1.00 85.00 452 MET A N 1
ATOM 3379 C CA . MET A 1 452 ? -36.279 -13.301 66.526 1.00 85.00 452 MET A CA 1
ATOM 3380 C C . MET A 1 452 ? -37.483 -13.422 67.462 1.00 85.00 452 MET A C 1
ATOM 3382 O O . MET A 1 452 ? -38.379 -12.580 67.468 1.00 85.00 452 MET A O 1
ATOM 3386 N N . GLN A 1 453 ? -37.518 -14.468 68.287 1.00 88.25 453 GLN A N 1
ATOM 3387 C CA . GLN A 1 453 ? -38.636 -14.701 69.206 1.00 88.25 453 GLN A CA 1
ATOM 3388 C C . GLN A 1 453 ? -38.466 -13.928 70.519 1.00 88.25 453 GLN A C 1
ATOM 3390 O O . GLN A 1 453 ? -37.458 -14.078 71.210 1.00 88.25 453 GLN A O 1
ATOM 3395 N N . VAL A 1 454 ? -39.496 -13.177 70.908 1.00 88.69 454 VAL A N 1
ATOM 3396 C CA . VAL A 1 454 ? -39.673 -12.626 72.257 1.00 88.69 454 VAL A CA 1
ATOM 3397 C C . VAL A 1 454 ? -40.795 -13.386 72.939 1.00 88.69 454 VAL A C 1
ATOM 3399 O O . VAL A 1 454 ? -41.927 -13.352 72.471 1.00 88.69 454 VAL A O 1
ATOM 3402 N N . THR A 1 455 ? -40.504 -14.064 74.044 1.00 89.50 455 THR A N 1
ATOM 3403 C CA . THR A 1 455 ? -41.512 -14.776 74.838 1.00 89.50 455 THR A CA 1
ATOM 3404 C C . THR A 1 455 ? -41.611 -14.174 76.230 1.00 89.50 455 THR A C 1
ATOM 3406 O O . THR A 1 455 ? -40.618 -14.137 76.957 1.00 89.50 455 THR A O 1
ATOM 3409 N N . VAL A 1 456 ? -42.810 -13.746 76.621 1.00 89.69 456 VAL A N 1
ATOM 3410 C CA . VAL A 1 456 ? -43.079 -13.216 77.963 1.00 89.69 456 VAL A CA 1
ATOM 3411 C C . VAL A 1 456 ? -44.157 -14.055 78.632 1.00 89.69 456 VAL A C 1
ATOM 3413 O O . VAL A 1 456 ? -45.255 -14.218 78.099 1.00 89.69 456 VAL A O 1
ATOM 3416 N N . LYS A 1 457 ? -43.833 -14.589 79.810 1.00 88.81 457 LYS A N 1
ATOM 3417 C CA . LYS A 1 457 ? -44.796 -15.228 80.710 1.00 88.81 457 LYS A CA 1
ATOM 3418 C C . LYS A 1 457 ? -45.258 -14.228 81.761 1.00 88.81 457 LYS A C 1
ATOM 3420 O O . LYS A 1 457 ? -44.444 -13.473 82.294 1.00 88.81 457 LYS A O 1
ATOM 3425 N N . ASP A 1 458 ? -46.559 -14.251 82.035 1.00 88.31 458 ASP A N 1
ATOM 3426 C CA . ASP A 1 458 ? -47.224 -13.389 83.016 1.00 88.31 458 ASP A CA 1
ATOM 3427 C C . ASP A 1 458 ? -47.010 -11.887 82.761 1.00 88.31 458 ASP A C 1
ATOM 3429 O O . ASP A 1 458 ? -46.924 -11.082 83.686 1.00 88.31 458 ASP A O 1
ATOM 3433 N N . GLY A 1 459 ? -46.948 -11.516 81.479 1.00 89.81 459 GLY A N 1
ATOM 3434 C CA . GLY A 1 459 ? -46.873 -10.140 81.004 1.00 89.81 459 GLY A CA 1
ATOM 3435 C C . GLY A 1 459 ? -47.327 -10.001 79.551 1.00 89.81 459 GLY A C 1
ATOM 3436 O O . GLY A 1 459 ? -47.636 -10.986 78.874 1.00 89.81 459 GLY A O 1
ATOM 3437 N N . THR A 1 460 ? -47.344 -8.763 79.069 1.00 91.62 460 THR A N 1
ATOM 3438 C CA . THR A 1 460 ? -47.668 -8.399 77.686 1.00 91.62 460 THR A CA 1
ATOM 3439 C C . THR A 1 460 ? -46.444 -7.858 76.954 1.00 91.62 460 THR A C 1
ATOM 3441 O O . THR A 1 460 ? -45.543 -7.288 77.564 1.00 91.62 460 THR A O 1
ATOM 3444 N N . ILE A 1 461 ? -46.415 -8.036 75.634 1.00 92.62 461 ILE A N 1
ATOM 3445 C CA . ILE A 1 461 ? -45.375 -7.581 74.709 1.00 92.62 461 ILE A CA 1
ATOM 3446 C C . ILE A 1 461 ? -45.983 -6.546 73.768 1.00 92.62 461 ILE A C 1
ATOM 3448 O O . ILE A 1 461 ? -47.062 -6.753 73.219 1.00 92.62 461 ILE A O 1
ATOM 3452 N N . ARG A 1 462 ? -45.276 -5.446 73.525 1.00 92.56 462 ARG A N 1
ATOM 3453 C CA . ARG A 1 462 ? -45.629 -4.434 72.530 1.00 92.56 462 ARG A CA 1
ATOM 3454 C C . ARG A 1 462 ? -44.398 -4.079 71.705 1.00 92.56 462 ARG A C 1
ATOM 3456 O O . ARG A 1 462 ? -43.403 -3.603 72.246 1.00 92.56 462 ARG A O 1
ATOM 3463 N N . VAL A 1 463 ? -44.474 -4.274 70.392 1.00 89.00 463 VAL A N 1
ATOM 3464 C CA . VAL A 1 463 ? -43.397 -3.915 69.456 1.00 89.00 463 VAL A CA 1
ATOM 3465 C C . VAL A 1 463 ? -43.661 -2.509 68.913 1.00 89.00 463 VAL A C 1
ATOM 3467 O O . VAL A 1 463 ? -44.706 -2.244 68.312 1.00 89.00 463 VAL A O 1
ATOM 3470 N N . GLY A 1 464 ? -42.743 -1.574 69.162 1.00 85.81 464 GLY A N 1
ATOM 3471 C CA . GLY A 1 464 ? -42.882 -0.164 68.794 1.00 85.81 464 GLY A CA 1
ATOM 3472 C C . GLY A 1 464 ? -44.180 0.466 69.319 1.00 85.81 464 GLY A C 1
ATOM 3473 O O . GLY A 1 464 ? -44.439 0.495 70.521 1.00 85.81 464 GLY A O 1
ATOM 3474 N N . LYS A 1 465 ? -45.015 0.980 68.406 1.00 78.38 465 LYS A N 1
ATOM 3475 C CA . LYS A 1 465 ? -46.331 1.575 68.721 1.00 78.38 465 LYS A CA 1
ATOM 3476 C C . LYS A 1 465 ? -47.509 0.601 68.561 1.00 78.38 465 LYS A C 1
ATOM 3478 O O . LYS A 1 465 ? -48.649 1.045 68.683 1.00 78.38 465 LYS A O 1
ATOM 3483 N N . GLY A 1 466 ? -47.256 -0.686 68.310 1.00 83.38 466 GLY A N 1
ATOM 3484 C CA . GLY A 1 466 ? -48.280 -1.695 68.002 1.00 83.38 466 GLY A CA 1
ATOM 3485 C C . GLY A 1 466 ? -49.230 -2.027 69.156 1.00 83.38 466 GLY A C 1
ATOM 3486 O O . GLY A 1 466 ? -49.228 -1.367 70.192 1.00 83.38 466 GLY A O 1
ATOM 3487 N N . GLU A 1 467 ? -50.059 -3.051 68.987 1.00 85.50 467 GLU A N 1
ATOM 3488 C CA . GLU A 1 467 ? -50.950 -3.533 70.049 1.00 85.50 467 GLU A CA 1
ATOM 3489 C C . GLU A 1 467 ? -50.199 -4.381 71.085 1.00 85.50 467 GLU A C 1
ATOM 3491 O O . GLU A 1 467 ? -49.104 -4.884 70.822 1.00 85.50 467 GLU A O 1
ATOM 3496 N N . ARG A 1 468 ? -50.780 -4.514 72.284 1.00 87.88 468 ARG A N 1
ATOM 3497 C CA . ARG A 1 468 ? -50.266 -5.418 73.319 1.00 87.88 468 ARG A CA 1
ATOM 3498 C C . ARG A 1 468 ? -50.622 -6.860 72.954 1.00 87.88 468 ARG A C 1
ATOM 3500 O O . ARG A 1 468 ? -51.766 -7.149 72.623 1.00 87.88 468 ARG A O 1
ATOM 3507 N N . GLN A 1 469 ? -49.646 -7.750 73.047 1.00 89.00 469 GLN A N 1
ATOM 3508 C CA . GLN A 1 469 ? -49.740 -9.168 72.703 1.00 89.00 469 GLN A CA 1
ATOM 3509 C C . GLN A 1 469 ? -49.276 -10.022 73.889 1.00 89.00 469 GLN A C 1
ATOM 3511 O O . GLN A 1 469 ? -48.554 -9.539 74.758 1.00 89.00 469 GLN A O 1
ATOM 3516 N N . THR A 1 470 ? -49.674 -11.289 73.946 1.00 86.94 470 THR A N 1
ATOM 3517 C CA . THR A 1 470 ? -49.257 -12.244 74.987 1.00 86.94 470 THR A CA 1
ATOM 3518 C C . THR A 1 470 ? -48.560 -13.450 74.356 1.00 86.94 470 THR A C 1
ATOM 3520 O O . THR A 1 470 ? -48.778 -13.761 73.186 1.00 86.94 470 THR A O 1
ATOM 3523 N N . GLY A 1 471 ? -47.710 -14.144 75.118 1.00 84.94 471 GLY A N 1
ATOM 3524 C CA . GLY A 1 471 ? -47.010 -15.340 74.639 1.00 84.94 471 GLY A CA 1
ATOM 3525 C C . GLY A 1 471 ? -45.723 -15.024 73.874 1.00 84.94 471 GLY A C 1
ATOM 3526 O O . GLY A 1 471 ? -44.849 -14.340 74.408 1.00 84.94 471 GLY A O 1
ATOM 3527 N N . THR A 1 472 ? -45.581 -15.571 72.662 1.00 88.94 472 THR A N 1
ATOM 3528 C CA . THR A 1 472 ? -44.380 -15.441 71.818 1.00 88.94 472 THR A CA 1
ATOM 3529 C C . THR A 1 472 ? -44.659 -14.561 70.603 1.00 88.94 472 THR A C 1
ATOM 3531 O O . THR A 1 472 ? -45.574 -14.845 69.835 1.00 88.94 472 THR A O 1
ATOM 3534 N N . VAL A 1 473 ? -43.840 -13.528 70.402 1.00 89.06 473 VAL A N 1
ATOM 3535 C CA . VAL A 1 473 ? -43.935 -12.571 69.290 1.00 89.06 473 VAL A CA 1
ATOM 3536 C C . VAL A 1 473 ? -42.646 -12.604 68.473 1.00 89.06 473 VAL A C 1
ATOM 3538 O O . VAL A 1 473 ? -41.555 -12.664 69.038 1.00 89.06 473 VAL A O 1
ATOM 3541 N N . LEU A 1 474 ? -42.770 -12.570 67.146 1.00 88.00 474 LEU A N 1
ATOM 3542 C CA . LEU A 1 474 ? -41.644 -12.458 66.218 1.00 88.00 474 LEU A CA 1
ATOM 3543 C C . LEU A 1 474 ? -41.290 -10.982 66.011 1.00 88.00 474 LEU A C 1
ATOM 3545 O O . LEU A 1 474 ? -42.158 -10.174 65.680 1.00 88.00 474 LEU A O 1
ATOM 3549 N N . VAL A 1 475 ? -40.029 -10.631 66.252 1.00 86.31 475 VAL A N 1
ATOM 3550 C CA . VAL A 1 475 ? -39.534 -9.251 66.260 1.00 86.31 475 VAL A CA 1
ATOM 3551 C C . VAL A 1 475 ? -38.197 -9.177 65.538 1.00 86.31 475 VAL A C 1
ATOM 3553 O O . VAL A 1 475 ? -37.313 -9.998 65.778 1.00 86.31 475 VAL A O 1
ATOM 3556 N N . GLN A 1 476 ? -38.010 -8.168 64.690 1.00 84.56 476 GLN A N 1
ATOM 3557 C CA . GLN A 1 476 ? -36.727 -7.977 64.020 1.00 84.56 476 GLN A CA 1
ATOM 3558 C C . GLN A 1 476 ? -35.682 -7.397 64.979 1.00 84.56 476 GLN A C 1
ATOM 3560 O O . GLN A 1 476 ? -36.004 -6.480 65.746 1.00 84.56 476 GLN A O 1
ATOM 3565 N N . PRO A 1 477 ? -34.422 -7.869 64.923 1.00 84.81 477 PRO A N 1
ATOM 3566 C CA . PRO A 1 477 ? -33.328 -7.243 65.653 1.00 84.81 477 PRO A CA 1
ATOM 3567 C C . PRO A 1 477 ? -33.275 -5.728 65.408 1.00 84.81 477 PRO A C 1
ATOM 3569 O O . PRO A 1 477 ? -33.467 -5.256 64.289 1.00 84.81 477 PRO A O 1
ATOM 3572 N N . GLY A 1 478 ? -33.029 -4.949 66.460 1.00 83.44 478 GLY A N 1
ATOM 3573 C CA . GLY A 1 478 ? -33.009 -3.484 66.410 1.00 83.44 478 GLY A CA 1
ATOM 3574 C C . GLY A 1 478 ? -34.363 -2.798 66.634 1.00 83.44 478 GLY A C 1
ATOM 3575 O O . GLY A 1 478 ? -34.386 -1.596 66.899 1.00 83.44 478 GLY A O 1
ATOM 3576 N N . GLN A 1 479 ? -35.493 -3.514 66.585 1.00 87.19 479 GLN A N 1
ATOM 3577 C CA . GLN A 1 479 ? -36.795 -2.925 66.917 1.00 87.19 479 GLN A CA 1
ATOM 3578 C C . GLN A 1 479 ? -36.953 -2.715 68.429 1.00 87.19 479 GLN A C 1
ATOM 3580 O O . GLN A 1 479 ? -36.480 -3.509 69.241 1.00 87.19 479 GLN A O 1
ATOM 3585 N N . THR A 1 480 ? -37.654 -1.650 68.817 1.00 89.50 480 THR A N 1
ATOM 3586 C CA . THR A 1 480 ? -37.973 -1.373 70.223 1.00 89.50 480 THR A CA 1
ATOM 3587 C C . THR A 1 480 ? -39.098 -2.283 70.707 1.00 89.50 480 THR A C 1
ATOM 3589 O O . THR A 1 480 ? -40.185 -2.298 70.125 1.00 89.50 480 THR A O 1
ATOM 3592 N N . VAL A 1 481 ? -38.866 -2.990 71.809 1.00 90.88 481 VAL A N 1
ATOM 3593 C CA . VAL A 1 481 ? -39.835 -3.872 72.460 1.00 90.88 481 VAL A CA 1
ATOM 3594 C C . VAL A 1 481 ? -40.115 -3.350 73.860 1.00 90.88 481 VAL A C 1
ATOM 3596 O O . VAL A 1 481 ? -39.202 -3.114 74.645 1.00 90.88 481 VAL A O 1
ATOM 3599 N N . THR A 1 482 ? -41.391 -3.161 74.174 1.00 92.75 482 THR A N 1
ATOM 3600 C CA . THR A 1 482 ? -41.875 -2.850 75.520 1.00 92.75 482 THR A CA 1
ATOM 3601 C C . THR A 1 482 ? -42.553 -4.082 76.087 1.00 92.75 482 THR A C 1
ATOM 3603 O O . THR A 1 482 ? -43.382 -4.682 75.404 1.00 92.75 482 THR A O 1
ATOM 3606 N N . ILE A 1 483 ? -42.253 -4.431 77.332 1.00 92.38 483 ILE A N 1
ATOM 3607 C CA . ILE A 1 483 ? -42.998 -5.459 78.058 1.00 92.38 483 ILE A CA 1
ATOM 3608 C C . ILE A 1 483 ? -43.527 -4.894 79.371 1.00 92.38 483 ILE A C 1
ATOM 3610 O O . ILE A 1 483 ? -42.931 -3.984 79.951 1.00 92.38 483 ILE A O 1
ATOM 3614 N N . GLU A 1 484 ? -44.653 -5.427 79.818 1.00 92.88 484 GLU A N 1
ATOM 3615 C CA . GLU A 1 484 ? -45.370 -4.968 81.005 1.00 92.88 484 GLU A CA 1
ATOM 3616 C C . GLU A 1 484 ? -45.939 -6.182 81.740 1.00 92.88 484 GLU A C 1
ATOM 3618 O O . GLU A 1 484 ? -46.569 -7.034 81.111 1.00 92.88 484 GLU A O 1
ATOM 3623 N N . ALA A 1 485 ? -45.662 -6.298 83.038 1.00 91.31 485 ALA A N 1
ATOM 3624 C CA . ALA A 1 485 ? -46.140 -7.396 83.870 1.00 91.31 485 ALA A CA 1
ATOM 3625 C C . ALA A 1 485 ? -47.670 -7.354 83.987 1.00 91.31 485 ALA A C 1
ATOM 3627 O O . ALA A 1 485 ? -48.272 -6.280 83.984 1.00 91.31 485 ALA A O 1
ATOM 3628 N N . ASN A 1 486 ? -48.300 -8.523 84.066 1.00 89.69 486 ASN A N 1
ATOM 3629 C CA . ASN A 1 486 ? -49.733 -8.618 84.322 1.00 89.69 486 ASN A CA 1
ATOM 3630 C C . ASN A 1 486 ? -50.045 -8.292 85.791 1.00 89.69 486 ASN A C 1
ATOM 3632 O O . ASN A 1 486 ? -49.166 -8.248 86.650 1.00 89.69 486 ASN A O 1
ATOM 3636 N N . GLU A 1 487 ? -51.323 -8.092 86.103 1.00 84.38 487 GLU A N 1
ATOM 3637 C CA . GLU A 1 487 ? -51.742 -8.030 87.500 1.00 84.38 487 GLU A CA 1
ATOM 3638 C C . GLU A 1 487 ? -51.543 -9.401 88.181 1.00 84.38 487 GLU A C 1
ATOM 3640 O O . GLU A 1 487 ? -51.782 -10.445 87.559 1.00 84.38 487 GLU A O 1
ATOM 3645 N N . PRO A 1 488 ? -51.092 -9.425 89.448 1.00 83.56 488 PRO A N 1
ATOM 3646 C CA . PRO A 1 488 ? -50.908 -10.659 90.200 1.00 83.56 488 PRO A CA 1
ATOM 3647 C C . PRO A 1 488 ? -52.244 -11.383 90.396 1.00 83.56 488 PRO A C 1
ATOM 3649 O O . PRO A 1 488 ? -53.275 -10.775 90.669 1.00 83.56 488 PRO A O 1
ATOM 3652 N N . VAL A 1 489 ? -52.224 -12.715 90.310 1.00 80.06 489 VAL A N 1
ATOM 3653 C CA . VAL A 1 489 ? -53.440 -13.543 90.438 1.00 80.06 489 VAL A CA 1
ATOM 3654 C C . VAL A 1 489 ? -53.957 -13.590 91.885 1.00 80.06 489 VAL A C 1
ATOM 3656 O O . VAL A 1 489 ? -55.139 -13.844 92.113 1.00 80.06 489 VAL A O 1
ATOM 3659 N N . LYS A 1 490 ? -53.088 -13.357 92.878 1.00 80.00 490 LYS A N 1
ATOM 3660 C CA . LYS A 1 490 ? -53.456 -13.306 94.300 1.00 80.00 490 LYS A CA 1
ATOM 3661 C C . LYS A 1 490 ? -53.440 -11.867 94.805 1.00 80.00 490 LYS A C 1
ATOM 3663 O O . LYS A 1 490 ? -52.467 -11.154 94.597 1.00 80.00 490 LYS A O 1
ATOM 3668 N N . GLU A 1 491 ? -54.465 -11.501 95.571 1.00 75.62 491 GLU A N 1
ATOM 3669 C CA . GLU A 1 491 ? -54.685 -10.143 96.102 1.00 75.62 491 GLU A CA 1
ATOM 3670 C C . GLU A 1 491 ? -53.538 -9.623 96.995 1.00 75.62 491 GLU A C 1
ATOM 3672 O O . GLU A 1 491 ? -53.338 -8.419 97.109 1.00 75.62 491 GLU A O 1
ATOM 3677 N N . ASN A 1 492 ? -52.735 -10.525 97.575 1.00 81.56 492 ASN A N 1
ATOM 3678 C CA . ASN A 1 492 ? -51.623 -10.182 98.471 1.00 81.56 492 ASN A CA 1
ATOM 3679 C C . ASN A 1 492 ? -50.235 -10.247 97.804 1.00 81.56 492 ASN A C 1
ATOM 3681 O O . ASN A 1 492 ? -49.223 -10.135 98.494 1.00 81.56 492 ASN A O 1
ATOM 3685 N N . GLU A 1 493 ? -50.156 -10.485 96.494 1.00 85.69 493 GLU A N 1
ATOM 3686 C CA . GLU A 1 493 ? -48.893 -10.500 95.749 1.00 85.69 493 GLU A CA 1
ATOM 3687 C C . GLU A 1 493 ? -48.700 -9.173 95.003 1.00 85.69 493 GLU A C 1
ATOM 3689 O O . GLU A 1 493 ? -49.656 -8.509 94.620 1.00 85.69 493 GLU A O 1
ATOM 3694 N N . SER A 1 494 ? -47.450 -8.769 94.789 1.00 86.25 494 SER A N 1
ATOM 3695 C CA . SER A 1 494 ? -47.099 -7.654 93.903 1.00 86.25 494 SER A CA 1
ATOM 3696 C C . SER A 1 494 ? -45.907 -8.043 93.037 1.00 86.25 494 SER A C 1
ATOM 3698 O O . SER A 1 494 ? -45.140 -8.939 93.404 1.00 86.25 494 SER A O 1
ATOM 3700 N N . PHE A 1 495 ? -45.753 -7.405 91.875 1.00 90.69 495 PHE A N 1
ATOM 3701 C CA . PHE A 1 495 ? -44.609 -7.656 91.002 1.00 90.69 495 PHE A CA 1
ATOM 3702 C C . PHE A 1 495 ? -43.297 -7.400 91.756 1.00 90.69 495 PHE A C 1
ATOM 3704 O O . PHE A 1 495 ? -43.140 -6.359 92.399 1.00 90.69 495 PHE A O 1
ATOM 3711 N N . HIS A 1 496 ? -42.349 -8.333 91.654 1.00 90.06 496 HIS A N 1
ATOM 3712 C CA . HIS A 1 496 ? -41.021 -8.204 92.244 1.00 90.06 496 HIS A CA 1
ATOM 3713 C C . HIS A 1 496 ? -39.952 -7.947 91.185 1.00 90.06 496 HIS A C 1
ATOM 3715 O O . HIS A 1 496 ? -39.283 -6.922 91.250 1.00 90.06 496 HIS A O 1
ATOM 3721 N N . HIS A 1 497 ? -39.749 -8.863 90.234 1.00 92.19 497 HIS A N 1
ATOM 3722 C CA . HIS A 1 497 ? -38.673 -8.756 89.244 1.00 92.19 497 HIS A CA 1
ATOM 3723 C C . HIS A 1 497 ? -38.967 -9.558 87.968 1.00 92.19 497 HIS A C 1
ATOM 3725 O O . HIS A 1 497 ? -39.821 -10.443 87.943 1.00 92.19 497 HIS A O 1
ATOM 3731 N N . TRP A 1 498 ? -38.227 -9.261 86.902 1.00 91.00 498 TRP A N 1
ATOM 3732 C CA . TRP A 1 498 ? -38.217 -10.035 85.665 1.00 91.00 498 TRP A CA 1
ATOM 3733 C C . TRP A 1 498 ? -37.115 -11.087 85.715 1.00 91.00 498 TRP A C 1
ATOM 3735 O O . TRP A 1 498 ? -35.930 -10.759 85.779 1.00 91.00 498 TRP A O 1
ATOM 3745 N N . LYS A 1 499 ? -37.492 -12.362 85.626 1.00 88.50 499 LYS A N 1
ATOM 3746 C CA . LYS A 1 499 ? -36.536 -13.459 85.487 1.00 88.50 499 LYS A CA 1
ATOM 3747 C C . LYS A 1 499 ? -36.238 -13.709 84.013 1.00 88.50 499 LYS A C 1
ATOM 3749 O O . LYS A 1 499 ? -37.137 -14.063 83.249 1.00 88.50 499 LYS A O 1
ATOM 3754 N N . VAL A 1 500 ? -34.971 -13.565 83.636 1.00 87.31 500 VAL A N 1
ATOM 3755 C CA . VAL A 1 500 ? -34.462 -13.967 82.319 1.00 87.31 500 VAL A CA 1
ATOM 3756 C C . VAL A 1 500 ? -34.194 -15.476 82.341 1.00 87.31 500 VAL A C 1
ATOM 3758 O O . VAL A 1 500 ? -33.521 -15.968 83.247 1.00 87.31 500 VAL A O 1
ATOM 3761 N N . GLU A 1 501 ? -34.764 -16.238 81.405 1.00 82.50 501 GLU A N 1
ATOM 3762 C CA . GLU A 1 501 ? -34.558 -17.696 81.354 1.00 82.50 501 GLU A CA 1
ATOM 3763 C C . GLU A 1 501 ? -33.205 -18.069 80.699 1.00 82.50 501 GLU A C 1
ATOM 3765 O O . GLU A 1 501 ? -32.732 -17.384 79.798 1.00 82.50 501 GLU A O 1
ATOM 3770 N N . ASN A 1 502 ? -32.577 -19.176 81.128 1.00 57.19 502 ASN A N 1
ATOM 3771 C CA . ASN A 1 502 ? -31.297 -19.648 80.570 1.00 57.19 502 ASN A CA 1
ATOM 3772 C C . ASN A 1 502 ? -31.398 -19.935 79.057 1.00 57.19 502 ASN A C 1
ATOM 3774 O O . ASN A 1 502 ? -32.307 -20.639 78.621 1.00 57.19 502 ASN A O 1
ATOM 3778 N N . GLY A 1 503 ? -30.420 -19.448 78.282 1.00 55.38 503 GLY A N 1
ATOM 3779 C CA . GLY A 1 503 ? -30.356 -19.599 76.818 1.00 55.38 503 GLY A CA 1
ATOM 3780 C C . GLY A 1 503 ? -30.731 -18.343 76.017 1.00 55.38 503 GLY A C 1
ATOM 3781 O O . GLY A 1 503 ? -30.819 -18.412 74.796 1.00 55.38 503 GLY A O 1
ATOM 3782 N N . THR A 1 504 ? -30.958 -17.209 76.680 1.00 59.75 504 THR A N 1
ATOM 3783 C CA . THR A 1 504 ? -31.202 -15.896 76.057 1.00 59.75 504 THR A CA 1
ATOM 3784 C C . THR A 1 504 ? -29.904 -15.128 75.789 1.00 59.75 504 THR A C 1
ATOM 3786 O O . THR A 1 504 ? -28.875 -15.418 76.400 1.00 59.75 504 THR A O 1
ATOM 3789 N N . SER A 1 505 ? -29.964 -14.110 74.921 1.00 59.03 505 SER A N 1
ATOM 3790 C CA . SER A 1 505 ? -28.813 -13.262 74.568 1.00 59.03 505 SER A CA 1
ATOM 3791 C C . SER A 1 505 ? -28.072 -12.713 75.797 1.00 59.03 505 SER A C 1
ATOM 3793 O O . SER A 1 505 ? -28.685 -12.122 76.689 1.00 59.03 505 SER A O 1
ATOM 3795 N N . THR A 1 506 ? -26.742 -12.837 75.821 1.00 56.44 506 THR A N 1
ATOM 3796 C CA . THR A 1 506 ? -25.869 -12.227 76.846 1.00 56.44 506 THR A CA 1
ATOM 3797 C C . THR A 1 506 ? -25.822 -10.699 76.750 1.00 56.44 506 THR A C 1
ATOM 3799 O O . THR A 1 506 ? -25.372 -10.041 77.684 1.00 56.44 506 THR A O 1
ATOM 3802 N N . ALA A 1 507 ? -26.306 -10.131 75.640 1.00 61.62 507 ALA A N 1
ATOM 3803 C CA . ALA A 1 507 ? -26.368 -8.695 75.375 1.00 61.62 507 ALA A CA 1
ATOM 3804 C C . ALA A 1 507 ? -27.732 -8.065 75.725 1.00 61.62 507 ALA A C 1
ATOM 3806 O O . ALA A 1 507 ? -28.005 -6.925 75.348 1.00 61.62 507 ALA A O 1
ATOM 3807 N N . PHE A 1 508 ? -28.612 -8.794 76.414 1.00 76.62 508 PHE A N 1
ATOM 3808 C CA . PHE A 1 508 ? -29.924 -8.281 76.791 1.00 76.62 508 PHE A CA 1
ATOM 3809 C C . PHE A 1 508 ? -29.840 -7.360 78.019 1.00 76.62 508 PHE A C 1
ATOM 3811 O O . PHE A 1 508 ? -29.575 -7.809 79.134 1.00 76.62 508 PHE A O 1
ATOM 3818 N N . ALA A 1 509 ? -30.123 -6.072 77.819 1.00 82.12 509 ALA A N 1
ATOM 3819 C CA . ALA A 1 509 ? -30.297 -5.090 78.884 1.00 82.12 509 ALA A CA 1
ATOM 3820 C C . ALA A 1 509 ? -31.463 -4.145 78.542 1.00 82.12 509 ALA A C 1
ATOM 3822 O O . ALA A 1 509 ? -31.566 -3.707 77.391 1.00 82.12 509 ALA A O 1
ATOM 3823 N N . PRO A 1 510 ? -32.336 -3.800 79.507 1.00 88.12 510 PRO A N 1
ATOM 3824 C CA . PRO A 1 510 ? -33.351 -2.781 79.287 1.00 88.12 510 PRO A CA 1
ATOM 3825 C C . PRO A 1 510 ? -32.721 -1.426 78.959 1.00 88.12 510 PRO A C 1
ATOM 3827 O O . PRO A 1 510 ? -31.792 -0.983 79.632 1.00 88.12 510 PRO A O 1
ATOM 3830 N N . THR A 1 511 ? -33.255 -0.751 77.946 1.00 88.31 511 THR A N 1
ATOM 3831 C CA . THR A 1 511 ? -32.986 0.663 77.666 1.00 88.31 511 THR A CA 1
ATOM 3832 C C . THR A 1 511 ? -33.786 1.577 78.593 1.00 88.31 511 THR A C 1
ATOM 3834 O O . THR A 1 511 ? -33.332 2.672 78.907 1.00 88.31 511 THR A O 1
ATOM 3837 N N . GLU A 1 512 ? -34.954 1.125 79.065 1.00 88.44 512 GLU A N 1
ATOM 3838 C CA . GLU A 1 512 ? -35.739 1.790 80.110 1.00 88.44 512 GLU A CA 1
ATOM 3839 C C . GLU A 1 512 ? -36.271 0.765 81.119 1.00 88.44 512 GLU A C 1
ATOM 3841 O O . GLU A 1 512 ? -36.685 -0.336 80.746 1.00 88.44 512 GLU A O 1
ATOM 3846 N N . GLY A 1 513 ? -36.297 1.144 82.399 1.00 89.19 513 GLY A N 1
ATOM 3847 C CA . GLY A 1 513 ? -36.683 0.260 83.500 1.00 89.19 513 GLY A CA 1
ATOM 3848 C C . GLY A 1 513 ? -35.536 -0.617 84.018 1.00 89.19 513 GLY A C 1
ATOM 3849 O O . GLY A 1 513 ? -34.387 -0.487 83.598 1.00 89.19 513 GLY A O 1
ATOM 3850 N N . LYS A 1 514 ? -35.834 -1.494 84.980 1.00 88.62 514 LYS A N 1
ATOM 3851 C CA . LYS A 1 514 ? -34.869 -2.411 85.603 1.00 88.62 514 LYS A CA 1
ATOM 3852 C C . LYS A 1 514 ? -35.455 -3.813 85.711 1.00 88.62 514 LYS A C 1
ATOM 3854 O O . LYS A 1 514 ? -36.602 -3.969 86.115 1.00 88.62 514 LYS A O 1
ATOM 3859 N N . LEU A 1 515 ? -34.650 -4.837 85.426 1.00 88.69 515 LEU A N 1
ATOM 3860 C CA . LEU A 1 515 ? -35.075 -6.232 85.604 1.00 88.69 515 LEU A CA 1
ATOM 3861 C C . LEU A 1 515 ? -35.302 -6.582 87.080 1.00 88.69 515 LEU A C 1
ATOM 3863 O O . LEU A 1 515 ? -36.235 -7.316 87.382 1.00 88.69 515 LEU A O 1
ATOM 3867 N N . GLY A 1 516 ? -34.505 -6.016 87.991 1.00 86.69 516 GLY A N 1
ATOM 3868 C CA . GLY A 1 516 ? -34.464 -6.440 89.392 1.00 86.69 516 GLY A CA 1
ATOM 3869 C C . GLY A 1 516 ? -33.712 -7.763 89.567 1.00 86.69 516 GLY A C 1
ATOM 3870 O O . GLY A 1 516 ? -33.010 -8.221 88.665 1.00 86.69 516 GLY A O 1
ATOM 3871 N N . SER A 1 517 ? -33.853 -8.368 90.739 1.00 84.88 517 SER A N 1
ATOM 3872 C CA . SER A 1 517 ? -33.283 -9.665 91.105 1.00 84.88 517 SER A CA 1
ATOM 3873 C C . SER A 1 517 ? -34.121 -10.309 92.219 1.00 84.88 517 SER A C 1
ATOM 3875 O O . SER A 1 517 ? -35.125 -9.749 92.660 1.00 84.88 517 SER A O 1
ATOM 3877 N N . GLU A 1 518 ? -33.701 -11.471 92.723 1.00 81.06 518 GLU A N 1
ATOM 3878 C CA . GLU A 1 518 ? -34.324 -12.086 93.905 1.00 81.06 518 GLU A CA 1
ATOM 3879 C C . GLU A 1 518 ? -34.222 -11.208 95.168 1.00 81.06 518 GLU A C 1
ATOM 3881 O O . GLU A 1 518 ? -34.980 -11.413 96.111 1.00 81.06 518 GLU A O 1
ATOM 3886 N N . THR A 1 519 ? -33.321 -10.218 95.191 1.00 82.12 519 THR A N 1
ATOM 3887 C CA . THR A 1 519 ? -33.083 -9.332 96.343 1.00 82.12 519 THR A CA 1
ATOM 3888 C C . THR A 1 519 ? -33.384 -7.853 96.076 1.00 82.12 519 THR A C 1
ATOM 3890 O O . THR A 1 519 ? -33.483 -7.083 97.028 1.00 82.12 519 THR A O 1
ATOM 3893 N N . GLU A 1 520 ? -33.552 -7.434 94.815 1.00 86.62 520 GLU A N 1
ATOM 3894 C CA . GLU A 1 520 ? -33.857 -6.049 94.424 1.00 86.62 520 GLU A CA 1
ATOM 3895 C C . GLU A 1 520 ? -35.116 -5.991 93.547 1.00 86.62 520 GLU A C 1
ATOM 3897 O O . GLU A 1 520 ? -35.250 -6.728 92.569 1.00 86.62 520 GLU A O 1
ATOM 3902 N N . LYS A 1 521 ? -36.039 -5.078 93.866 1.00 87.44 521 LYS A N 1
ATOM 3903 C CA . LYS A 1 521 ? -37.271 -4.891 93.092 1.00 87.44 521 LYS A CA 1
ATOM 3904 C C . LYS A 1 521 ? -36.970 -4.279 91.713 1.00 87.44 521 LYS A C 1
ATOM 3906 O O . LYS A 1 521 ? -36.292 -3.258 91.610 1.00 87.44 521 LYS A O 1
ATOM 3911 N N . GLY A 1 522 ? -37.491 -4.896 90.656 1.00 88.75 522 GLY A N 1
ATOM 3912 C CA . GLY A 1 522 ? -37.462 -4.392 89.282 1.00 88.75 522 GLY A CA 1
ATOM 3913 C C . GLY A 1 522 ? -38.609 -3.426 88.974 1.00 88.75 522 GLY A C 1
ATOM 3914 O O . GLY A 1 522 ? -39.391 -3.051 89.847 1.00 88.75 522 GLY A O 1
ATOM 3915 N N . THR A 1 523 ? -38.741 -3.042 87.705 1.00 91.69 523 THR A N 1
ATOM 3916 C CA . THR A 1 523 ? -39.870 -2.246 87.207 1.00 91.69 523 THR A CA 1
ATOM 3917 C C . THR A 1 523 ? -40.855 -3.121 86.436 1.00 91.69 523 THR A C 1
ATOM 3919 O O . THR A 1 523 ? -40.465 -3.919 85.585 1.00 91.69 523 THR A O 1
ATOM 3922 N N . GLU A 1 524 ? -42.150 -2.935 86.701 1.00 89.31 524 GLU A N 1
ATOM 3923 C CA . GLU A 1 524 ? -43.244 -3.680 86.052 1.00 89.31 524 GLU A CA 1
ATOM 3924 C C . GLU A 1 524 ? -43.238 -3.523 84.533 1.00 89.31 524 GLU A C 1
ATOM 3926 O O . GLU A 1 524 ? -43.557 -4.456 83.803 1.00 89.31 524 GLU A O 1
ATOM 3931 N N . LYS A 1 525 ? -42.820 -2.350 84.056 1.00 93.56 525 LYS A N 1
ATOM 3932 C CA . LYS A 1 525 ? -42.635 -2.047 82.643 1.00 93.56 525 LYS A CA 1
ATOM 3933 C C . LYS A 1 525 ? -41.152 -1.879 82.336 1.00 93.56 525 LYS A C 1
ATOM 3935 O O . LYS A 1 525 ? -40.464 -1.123 83.028 1.00 93.56 525 LYS A O 1
ATOM 3940 N N . ILE A 1 526 ? -40.674 -2.554 81.294 1.00 93.12 526 ILE A N 1
ATOM 3941 C CA . ILE A 1 526 ? -39.321 -2.368 80.756 1.00 93.12 526 ILE A CA 1
ATOM 3942 C C . ILE A 1 526 ? -39.369 -2.206 79.235 1.00 93.12 526 ILE A C 1
ATOM 3944 O O . ILE A 1 526 ? -40.271 -2.714 78.565 1.00 93.12 526 ILE A O 1
ATOM 3948 N N . VAL A 1 527 ? -38.381 -1.503 78.692 1.00 91.94 527 VAL A N 1
ATOM 3949 C CA . VAL A 1 527 ? -38.186 -1.312 77.251 1.00 91.94 527 VAL A CA 1
ATOM 3950 C C . VAL A 1 527 ? -36.783 -1.769 76.897 1.00 91.94 527 VAL A C 1
ATOM 3952 O O . VAL A 1 527 ? -35.855 -1.512 77.658 1.00 91.94 527 VAL A O 1
ATOM 3955 N N . PHE A 1 528 ? -36.612 -2.436 75.762 1.00 91.00 528 PHE A N 1
ATOM 3956 C CA . PHE A 1 528 ? -35.303 -2.813 75.237 1.00 91.00 528 PHE A CA 1
ATOM 3957 C C . PHE A 1 528 ? -35.288 -2.793 73.709 1.00 91.00 528 PHE A C 1
ATOM 3959 O O . PHE A 1 528 ? -36.329 -2.834 73.050 1.00 91.00 528 PHE A O 1
ATOM 3966 N N . THR A 1 529 ? -34.088 -2.756 73.141 1.00 89.75 529 THR A N 1
ATOM 3967 C CA . THR A 1 529 ? -33.867 -2.956 71.707 1.00 89.75 529 THR A CA 1
ATOM 3968 C C . THR A 1 529 ? -33.665 -4.441 71.442 1.00 89.75 529 THR A C 1
ATOM 3970 O O . THR A 1 529 ? -32.824 -5.061 72.093 1.00 89.75 529 THR A O 1
ATOM 3973 N N . MET A 1 530 ? -34.426 -5.017 70.508 1.00 88.06 530 MET A N 1
ATOM 3974 C CA . MET A 1 530 ? -34.374 -6.448 70.212 1.00 88.06 530 MET A CA 1
ATOM 3975 C C . MET A 1 530 ? -32.944 -6.873 69.823 1.00 88.06 530 MET A C 1
ATOM 3977 O O . MET A 1 530 ? -32.406 -6.323 68.856 1.00 88.06 530 MET A O 1
ATOM 3981 N N . PRO A 1 531 ? -32.306 -7.807 70.554 1.00 84.31 531 PRO A N 1
ATOM 3982 C CA . PRO A 1 531 ? -30.970 -8.286 70.218 1.00 84.31 531 PRO A CA 1
ATOM 3983 C C . PRO A 1 531 ? -30.990 -9.214 68.992 1.00 84.31 531 PRO A C 1
ATOM 3985 O O . PRO A 1 531 ? -32.037 -9.494 68.411 1.00 84.31 531 PRO A O 1
ATOM 3988 N N . GLN A 1 532 ? -29.809 -9.686 68.587 1.00 82.06 532 GLN A N 1
ATOM 3989 C CA . GLN A 1 532 ? -29.652 -10.628 67.469 1.00 82.06 532 GLN A CA 1
ATOM 3990 C C . GLN A 1 532 ? -30.080 -12.068 67.816 1.00 82.06 532 GLN A C 1
ATOM 3992 O O . GLN A 1 532 ? -30.120 -12.909 66.927 1.00 82.06 532 GLN A O 1
ATOM 3997 N N . ASP A 1 533 ? -30.436 -12.338 69.078 1.00 82.69 533 ASP A N 1
ATOM 3998 C CA . ASP A 1 533 ? -30.952 -13.629 69.545 1.00 82.69 533 ASP A CA 1
ATOM 3999 C C . ASP A 1 533 ? -32.330 -13.465 70.210 1.00 82.69 533 ASP A C 1
ATOM 4001 O O . ASP A 1 533 ? -32.760 -12.360 70.543 1.00 82.69 533 ASP A O 1
ATOM 4005 N N . GLY A 1 534 ? -33.023 -14.579 70.458 1.00 85.50 534 GLY A N 1
ATOM 4006 C CA . GLY A 1 534 ? -34.309 -14.577 71.158 1.00 85.50 534 GLY A CA 1
ATOM 4007 C C . GLY A 1 534 ? -34.229 -14.118 72.624 1.00 85.50 534 GLY A C 1
ATOM 4008 O O . GLY A 1 534 ? -33.219 -14.291 73.313 1.00 85.50 534 GLY A O 1
ATOM 4009 N N . VAL A 1 535 ? -35.340 -13.568 73.121 1.00 88.25 535 VAL A N 1
ATOM 4010 C CA . VAL A 1 535 ? -35.497 -13.079 74.501 1.00 88.25 535 VAL A CA 1
ATOM 4011 C C . VAL A 1 535 ? -36.641 -13.822 75.183 1.00 88.25 535 VAL A C 1
ATOM 4013 O O . VAL A 1 535 ? -37.736 -13.933 74.632 1.00 88.25 535 VAL A O 1
ATOM 4016 N N . LYS A 1 536 ? -36.414 -14.312 76.405 1.00 90.56 536 LYS A N 1
ATOM 4017 C CA . LYS A 1 536 ? -37.429 -15.009 77.199 1.00 90.56 536 LYS A CA 1
ATOM 4018 C C . LYS A 1 536 ? -37.443 -14.520 78.639 1.00 90.56 536 LYS A C 1
ATOM 4020 O O . LYS A 1 536 ? -36.438 -14.618 79.342 1.00 90.56 536 LYS A O 1
ATOM 4025 N N . LEU A 1 537 ? -38.593 -14.003 79.060 1.00 89.75 537 LEU A N 1
ATOM 4026 C CA . LEU A 1 537 ? -38.779 -13.330 80.343 1.00 89.75 537 LEU A CA 1
ATOM 4027 C C . LEU A 1 537 ? -40.019 -13.866 81.054 1.00 89.75 537 LEU A C 1
ATOM 4029 O O . LEU A 1 537 ? -41.018 -14.207 80.422 1.00 89.75 537 LEU A O 1
ATOM 4033 N N . THR A 1 538 ? -39.953 -13.932 82.377 1.00 90.19 538 THR A N 1
ATOM 4034 C CA . THR A 1 538 ? -41.089 -14.287 83.237 1.00 90.19 538 THR A CA 1
ATOM 4035 C C . THR A 1 538 ? -41.236 -13.235 84.327 1.00 90.19 538 THR A C 1
ATOM 4037 O O . THR A 1 538 ? -40.246 -12.910 84.987 1.00 90.19 538 THR A O 1
ATOM 4040 N N . ALA A 1 539 ? -42.445 -12.700 84.509 1.00 90.38 539 ALA A N 1
ATOM 4041 C CA . ALA A 1 539 ? -42.739 -11.822 85.636 1.00 90.38 539 ALA A CA 1
ATOM 4042 C C . ALA A 1 539 ? -42.806 -12.650 86.925 1.00 90.38 539 ALA A C 1
ATOM 4044 O O . ALA A 1 539 ? -43.519 -13.649 86.993 1.00 90.38 539 ALA A O 1
ATOM 4045 N N . VAL A 1 540 ? -42.052 -12.249 87.945 1.00 90.00 540 VAL A N 1
ATOM 4046 C CA . VAL A 1 540 ? -42.036 -12.907 89.254 1.00 90.00 540 VAL A CA 1
ATOM 4047 C C . VAL A 1 540 ? -42.727 -12.004 90.265 1.00 90.00 540 VAL A C 1
ATOM 4049 O O . VAL A 1 540 ? -42.374 -10.831 90.391 1.00 90.00 540 VAL A O 1
ATOM 4052 N N . TYR A 1 541 ? -43.682 -12.565 91.004 1.00 89.44 541 TYR A N 1
ATOM 4053 C CA . TYR A 1 541 ? -44.470 -11.870 92.021 1.00 89.44 541 TYR A CA 1
ATOM 4054 C C . TYR A 1 541 ? -44.118 -12.395 93.415 1.00 89.44 541 TYR A C 1
ATOM 4056 O O . TYR A 1 541 ? -43.771 -13.566 93.580 1.00 89.44 541 TYR A O 1
ATOM 4064 N N . SER A 1 542 ? -44.208 -11.533 94.424 1.00 85.12 542 SER A N 1
ATOM 4065 C CA . SER A 1 542 ? -43.965 -11.892 95.822 1.00 85.12 542 SER A CA 1
ATOM 4066 C C . SER A 1 542 ? -44.920 -11.156 96.757 1.00 85.12 542 SER A C 1
ATOM 4068 O O . SER A 1 542 ? -45.402 -10.066 96.443 1.00 85.12 542 SER A O 1
ATOM 4070 N N . ILE A 1 543 ? -45.156 -11.733 97.935 1.00 81.44 543 ILE A N 1
ATOM 4071 C CA . ILE A 1 543 ? -45.884 -11.068 99.020 1.00 81.44 543 ILE A CA 1
ATOM 4072 C C . ILE A 1 543 ? -44.945 -10.015 99.629 1.00 81.44 543 ILE A C 1
ATOM 4074 O O . ILE A 1 543 ? -43.822 -10.375 99.992 1.00 81.44 543 ILE A O 1
ATOM 4078 N N . PRO A 1 544 ? -45.339 -8.732 99.703 1.00 68.81 544 PRO A N 1
ATOM 4079 C CA . PRO A 1 544 ? -44.544 -7.711 100.380 1.00 68.81 544 PRO A CA 1
ATOM 4080 C C . PRO A 1 544 ? -44.307 -8.110 101.844 1.00 68.81 544 PRO A C 1
ATOM 4082 O O . PRO A 1 544 ? -45.254 -8.512 102.521 1.00 68.81 544 PRO A O 1
ATOM 4085 N N . ALA A 1 545 ? -43.052 -8.045 102.294 1.00 61.59 545 ALA A N 1
ATOM 4086 C CA . ALA A 1 545 ? -42.663 -8.348 103.673 1.00 61.59 545 ALA A CA 1
ATOM 4087 C C . ALA A 1 545 ? -43.180 -7.307 104.675 1.00 61.59 545 ALA A C 1
ATOM 4089 O O . ALA A 1 545 ? -43.230 -6.110 104.302 1.00 61.59 545 ALA A O 1
#

Foldseek 3Di:
DDDDDDDPPDPDDDPPDPDDDDDDDDPPVVVVVVVVVVVVVVVVVVVVVCVVDPDDPPPPWAWQQKAKPNDTDTPVCQCAPPRRQWHADPVQLEIEGDAQHAAEEEIAMEHAQSHAYAQEHQDLENYLYEYHYHHYNEYHQEHDAHPQPDPSSQEHHAYEYAYEHQEEYHFEQPYDDLPNWNAHYAHEYHYPNYAEYAYETEGHDEYEDEHAEEYHFEYQREARYQEEEYPEYAEYEFEYNYLYEVYEAEYAHEYLAEYYFDDQHDYQEAYAYAYNEEYEDEHVHDADDDDRQHEYEDEYQFKYKQAHPDDFAPFFYHYDYNVNAWKWKDQDPPDPDTHGCVQPNDDRTRRGRIMMIGGFHKAFEAEAQWAKDWPPDPPGDRIDGAQTKMKIFHHDPCPPFKDWPFKDWPDDPPDDDDPCRRPPPGMDIDGHHPYHTYMYGDIDGDDDQFWAKEAEAQKWKDWDPHDTHHGIDTHTAQTKMKIAGHPDPDPQKDWFFKDWDPPWDPPDDFPDWARADPPGGTDRMTMDGHHPHYTYIYTDIDGDD